Protein AF-A0A529AXM2-F1 (afdb_monomer)

Structure (mmCIF, N/CA/C/O backbone):
data_AF-A0A529AXM2-F1
#
_entry.id   AF-A0A529AXM2-F1
#
loop_
_atom_site.group_PDB
_atom_site.id
_atom_site.type_symbol
_atom_site.label_atom_id
_atom_site.label_alt_id
_atom_site.label_comp_id
_atom_site.label_asym_id
_atom_site.label_entity_id
_atom_site.label_seq_id
_atom_site.pdbx_PDB_ins_code
_atom_site.Cartn_x
_atom_site.Cartn_y
_atom_site.Cartn_z
_atom_site.occupancy
_atom_site.B_iso_or_equiv
_atom_site.auth_seq_id
_atom_site.auth_comp_id
_atom_site.auth_asym_id
_atom_site.auth_atom_id
_atom_site.pdbx_PDB_model_num
ATOM 1 N N . MET A 1 1 ? -31.620 -12.789 73.260 1.00 36.66 1 MET A N 1
ATOM 2 C CA . MET A 1 1 ? -30.943 -12.715 74.573 1.00 36.66 1 MET A CA 1
ATOM 3 C C . MET A 1 1 ? -29.655 -13.511 74.477 1.00 36.66 1 MET A C 1
ATOM 5 O O . MET A 1 1 ? -29.677 -14.501 73.765 1.00 36.66 1 MET A O 1
ATOM 9 N N . GLU A 1 2 ? -28.599 -13.033 75.144 1.00 39.91 2 GLU A N 1
ATOM 10 C CA . GLU A 1 2 ? -27.352 -13.747 75.506 1.00 39.91 2 GLU A CA 1
ATOM 11 C C . GLU A 1 2 ? -26.543 -14.365 74.340 1.00 39.91 2 GLU A C 1
ATOM 13 O O . GLU A 1 2 ? -26.948 -15.329 73.708 1.00 39.91 2 GLU A O 1
ATOM 18 N N . THR A 1 3 ? -25.455 -13.761 73.847 1.00 43.81 3 THR A N 1
ATOM 19 C CA . THR A 1 3 ? -24.119 -13.570 74.464 1.00 43.81 3 THR A CA 1
ATOM 20 C C . THR A 1 3 ? -23.446 -14.852 74.975 1.00 43.81 3 THR A C 1
ATOM 22 O O . THR A 1 3 ? -23.833 -15.398 75.996 1.00 43.81 3 THR A O 1
ATOM 25 N N . TRP A 1 4 ? -22.324 -15.236 74.350 1.00 44.12 4 TRP A N 1
ATOM 26 C CA . TRP A 1 4 ? -21.022 -15.261 75.037 1.00 44.12 4 TRP A CA 1
ATOM 27 C C . TRP A 1 4 ? -19.849 -15.302 74.045 1.00 44.12 4 TRP A C 1
ATOM 29 O O . TRP A 1 4 ? -19.931 -15.892 72.972 1.00 44.12 4 TRP A O 1
ATOM 39 N N . MET A 1 5 ? -18.748 -14.640 74.406 1.00 40.00 5 MET A N 1
ATOM 40 C CA . MET A 1 5 ? -17.502 -14.618 73.632 1.00 40.00 5 MET A CA 1
ATOM 41 C C . MET A 1 5 ? -16.529 -15.681 74.145 1.00 40.00 5 MET A C 1
ATOM 43 O O . MET A 1 5 ? -16.430 -15.873 75.355 1.00 40.00 5 MET A O 1
ATOM 47 N N . ARG A 1 6 ? -15.651 -16.187 73.270 1.00 40.47 6 ARG A N 1
ATOM 48 C CA . ARG A 1 6 ? -14.211 -16.273 73.584 1.00 40.47 6 ARG A CA 1
ATOM 49 C C . ARG A 1 6 ? -13.358 -16.313 72.315 1.00 40.47 6 ARG A C 1
ATOM 51 O O . ARG A 1 6 ? -13.689 -16.983 71.346 1.00 40.47 6 ARG A O 1
ATOM 58 N N . ARG A 1 7 ? -12.270 -15.541 72.333 1.00 39.31 7 ARG A N 1
ATOM 59 C CA . ARG A 1 7 ? -11.235 -15.478 71.288 1.00 39.31 7 ARG A CA 1
ATOM 60 C C . ARG A 1 7 ? -10.120 -16.477 71.618 1.00 39.31 7 ARG A C 1
ATOM 62 O O . ARG A 1 7 ? -9.846 -16.647 72.802 1.00 39.31 7 ARG A O 1
ATOM 69 N N . CYS A 1 8 ? -9.441 -17.016 70.600 1.00 27.81 8 CYS A N 1
ATOM 70 C CA . CYS A 1 8 ? -7.970 -16.962 70.469 1.00 27.81 8 CYS A CA 1
ATOM 71 C C . CYS A 1 8 ? -7.466 -17.617 69.161 1.00 27.81 8 CYS A C 1
ATOM 73 O O . CYS A 1 8 ? -7.452 -18.831 69.035 1.00 27.81 8 CYS A O 1
ATOM 75 N N . SER A 1 9 ? -7.077 -16.747 68.224 1.00 34.03 9 SER A N 1
ATOM 76 C CA . SER A 1 9 ? -5.942 -16.754 67.276 1.00 34.03 9 SER A CA 1
ATOM 77 C C . SER A 1 9 ? -5.245 -18.029 66.746 1.00 34.03 9 SER A C 1
ATOM 79 O O . SER A 1 9 ? -4.992 -18.981 67.469 1.00 34.03 9 SER A O 1
ATOM 81 N N . LEU A 1 10 ? -4.705 -17.847 65.523 1.00 29.11 10 LEU A N 1
ATOM 82 C CA . LEU A 1 10 ? -3.574 -18.541 64.862 1.00 29.11 10 LEU A CA 1
ATOM 83 C C . LEU A 1 10 ? -3.828 -19.900 64.178 1.00 29.11 10 LEU A C 1
ATOM 85 O O . LEU A 1 10 ? -3.566 -20.953 64.742 1.00 29.11 10 LEU A O 1
ATOM 89 N N . ALA A 1 11 ? -4.137 -19.847 62.876 1.00 30.06 11 ALA A N 1
ATOM 90 C CA . ALA A 1 11 ? -3.176 -20.209 61.819 1.00 30.06 11 ALA A CA 1
ATOM 91 C C . ALA A 1 11 ? -3.735 -19.816 60.436 1.00 30.06 11 ALA A C 1
ATOM 93 O O . ALA A 1 11 ? -4.829 -20.234 60.066 1.00 30.06 11 ALA A O 1
ATOM 94 N N . ALA A 1 12 ? -2.996 -19.017 59.663 1.00 32.78 12 ALA A N 1
ATOM 95 C CA . ALA A 1 12 ? -3.362 -18.713 58.281 1.00 32.78 12 ALA A CA 1
ATOM 96 C C . ALA A 1 12 ? -2.741 -19.757 57.342 1.00 32.78 12 ALA A C 1
ATOM 98 O O . ALA A 1 12 ? -1.519 -19.836 57.241 1.00 32.78 12 ALA A O 1
ATOM 99 N N . ILE A 1 13 ? -3.574 -20.520 56.632 1.00 31.98 13 ILE A N 1
ATOM 100 C CA . ILE A 1 13 ? -3.150 -21.325 55.479 1.00 31.98 13 ILE A CA 1
ATOM 101 C C . ILE A 1 13 ? -3.916 -20.805 54.266 1.00 31.98 13 ILE A C 1
ATOM 103 O O . ILE A 1 13 ? -5.019 -21.247 53.955 1.00 31.98 13 ILE A O 1
ATOM 107 N N . VAL A 1 14 ? -3.323 -19.815 53.598 1.00 29.52 14 VAL A N 1
ATOM 108 C CA . VAL A 1 14 ? -3.765 -19.387 52.271 1.00 29.52 14 VAL A CA 1
ATOM 109 C C . VAL A 1 14 ? -3.175 -20.374 51.271 1.00 29.52 14 VAL A C 1
ATOM 111 O O . VAL A 1 14 ? -1.975 -20.344 51.002 1.00 29.52 14 VAL A O 1
ATOM 114 N N . LEU A 1 15 ? -4.014 -21.254 50.721 1.00 28.50 15 LEU A N 1
ATOM 115 C CA . LEU A 1 15 ? -3.653 -22.062 49.559 1.00 28.50 15 LEU A CA 1
ATOM 116 C C . LEU A 1 15 ? -3.549 -21.151 48.328 1.00 28.50 15 LEU A C 1
ATOM 118 O O . LEU A 1 15 ? -4.501 -20.984 47.567 1.00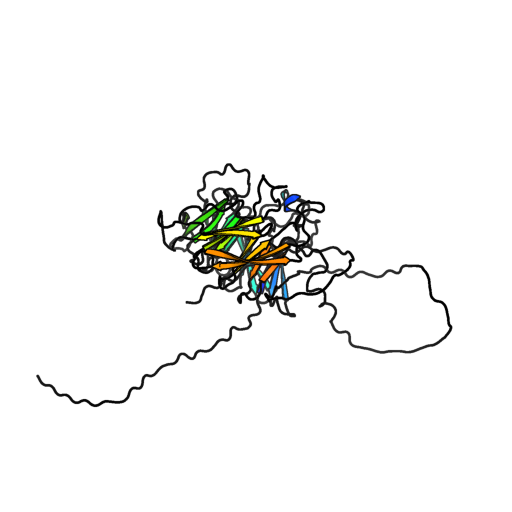 28.50 15 LEU A O 1
ATOM 122 N N . PHE A 1 16 ? -2.368 -20.567 48.128 1.00 26.66 16 PHE A N 1
ATOM 123 C CA . PHE A 1 16 ? -1.979 -20.037 46.828 1.00 26.66 16 PHE A CA 1
ATOM 124 C C . PHE A 1 16 ? -1.803 -21.209 45.859 1.00 26.66 16 PHE A C 1
ATOM 126 O O . PHE A 1 16 ? -0.746 -21.839 45.805 1.00 26.66 16 PHE A O 1
ATOM 133 N N . LEU A 1 17 ? -2.839 -21.474 45.063 1.00 26.50 17 LEU A N 1
ATOM 134 C CA . LEU A 1 17 ? -2.674 -22.143 43.778 1.00 26.50 17 LEU A CA 1
ATOM 135 C C . LEU A 1 17 ? -1.864 -21.207 42.878 1.00 26.50 17 LEU A C 1
ATOM 137 O O . LEU A 1 17 ? -2.414 -20.344 42.198 1.00 26.50 17 LEU A O 1
ATOM 141 N N . MET A 1 18 ? -0.541 -21.357 42.924 1.00 26.89 18 MET A N 1
ATOM 142 C CA . MET A 1 18 ? 0.360 -20.760 41.947 1.00 26.89 18 MET A CA 1
ATOM 143 C C . MET A 1 18 ? -0.027 -21.292 40.563 1.00 26.89 18 MET A C 1
ATOM 145 O O . MET A 1 18 ? 0.062 -22.507 40.358 1.00 26.89 18 MET A O 1
ATOM 149 N N . PRO A 1 19 ? -0.427 -20.446 39.595 1.00 27.39 19 PRO A N 1
ATOM 150 C CA . PRO A 1 19 ? -0.371 -20.865 38.210 1.00 27.39 19 PRO A CA 1
ATOM 151 C C . PRO A 1 19 ? 1.104 -21.103 37.897 1.00 27.39 19 PRO A C 1
ATOM 153 O O . PRO A 1 19 ? 1.921 -20.182 37.966 1.00 27.39 19 PRO A O 1
ATOM 156 N N . SER A 1 20 ? 1.456 -22.349 37.593 1.00 24.83 20 SER A N 1
ATOM 157 C CA . SER A 1 20 ? 2.777 -22.671 37.072 1.00 24.83 20 SER A CA 1
ATOM 158 C C . SER A 1 20 ? 2.983 -21.851 35.806 1.00 24.83 20 SER A C 1
ATOM 160 O O . SER A 1 20 ? 2.380 -22.142 34.773 1.00 24.83 20 SER A O 1
ATOM 162 N N . LEU A 1 21 ? 3.829 -20.823 35.891 1.00 23.78 21 LEU A N 1
ATOM 163 C CA . LEU A 1 21 ? 4.371 -20.130 34.733 1.00 23.78 21 LEU A CA 1
ATOM 164 C C . LEU A 1 21 ? 5.239 -21.132 33.969 1.00 23.78 21 LEU A C 1
ATOM 166 O O . LEU A 1 21 ? 6.461 -21.162 34.108 1.00 23.78 21 LEU A O 1
ATOM 170 N N . SER A 1 22 ? 4.595 -21.961 33.148 1.00 23.67 22 SER A N 1
ATOM 171 C CA . SER A 1 22 ? 5.246 -22.547 31.991 1.00 23.67 22 SER A CA 1
ATOM 172 C C . SER A 1 22 ? 5.687 -21.381 31.126 1.00 23.67 22 SER A C 1
ATOM 174 O O . SER A 1 22 ? 4.911 -20.843 30.339 1.00 23.67 22 SER A O 1
ATOM 176 N N . SER A 1 23 ? 6.949 -20.986 31.286 1.00 25.47 23 SER A N 1
ATOM 177 C CA . SER A 1 23 ? 7.646 -20.225 30.269 1.00 25.47 23 SER A CA 1
ATOM 178 C C . SER A 1 23 ? 7.712 -21.110 29.028 1.00 25.47 23 SER A C 1
ATOM 180 O O . SER A 1 23 ? 8.676 -21.851 28.827 1.00 25.47 23 SER A O 1
ATOM 182 N N . THR A 1 24 ? 6.675 -21.043 28.193 1.00 25.48 24 THR A N 1
ATOM 183 C CA . THR A 1 24 ? 6.843 -21.294 26.770 1.00 25.48 24 THR A CA 1
ATOM 184 C C . THR A 1 24 ? 7.909 -20.312 26.327 1.00 25.48 24 THR A C 1
ATOM 186 O O . THR A 1 24 ? 7.629 -19.129 26.123 1.00 25.48 24 THR A O 1
ATOM 189 N N . GLN A 1 25 ? 9.149 -20.801 26.227 1.00 24.25 25 GLN A N 1
ATOM 190 C CA . GLN A 1 25 ? 10.131 -20.162 25.368 1.00 24.25 25 GLN A CA 1
ATOM 191 C C . GLN A 1 25 ? 9.397 -19.891 24.052 1.00 24.25 25 GLN A C 1
ATOM 193 O O . GLN A 1 25 ? 8.702 -20.801 23.578 1.00 24.25 25 GLN A O 1
ATOM 198 N N . PRO A 1 26 ? 9.479 -18.679 23.478 1.00 29.28 26 PRO A N 1
ATOM 199 C CA . PRO A 1 26 ? 9.015 -18.510 22.118 1.00 29.28 26 PRO A CA 1
ATOM 200 C C . PRO A 1 26 ? 9.785 -19.545 21.306 1.00 29.28 26 PRO A C 1
ATOM 202 O O . PRO A 1 26 ? 11.016 -19.500 21.264 1.00 29.28 26 PRO A O 1
ATOM 205 N N . ALA A 1 27 ? 9.069 -20.531 20.758 1.00 28.61 27 ALA A N 1
ATOM 206 C CA . ALA A 1 27 ? 9.675 -21.479 19.844 1.00 28.61 27 ALA A CA 1
ATOM 207 C C . ALA A 1 27 ? 10.409 -20.646 18.792 1.00 28.61 27 ALA A C 1
ATOM 209 O O . ALA A 1 27 ? 9.854 -19.639 18.336 1.00 28.61 27 ALA A O 1
ATOM 210 N N . GLU A 1 28 ? 11.642 -21.024 18.443 1.00 34.41 28 GLU A N 1
ATOM 211 C CA . GLU A 1 28 ? 12.358 -20.405 17.329 1.00 34.41 28 GLU A CA 1
ATOM 212 C C . GLU A 1 28 ? 11.601 -20.763 16.049 1.00 34.41 28 GLU A C 1
ATOM 214 O O . GLU A 1 28 ? 11.867 -21.747 15.366 1.00 34.41 28 GLU A O 1
ATOM 219 N N . GLY A 1 29 ? 10.537 -20.002 15.806 1.00 38.66 29 GLY A N 1
ATOM 220 C CA . GLY A 1 29 ? 9.582 -20.244 14.755 1.00 38.66 29 GLY A CA 1
ATOM 221 C C . GLY A 1 29 ? 10.241 -19.864 13.455 1.00 38.66 29 GLY A C 1
ATOM 222 O O . GLY A 1 29 ? 10.308 -18.675 13.138 1.00 38.66 29 GLY A O 1
ATOM 223 N N . HIS A 1 30 ? 10.707 -20.882 12.736 1.00 56.62 30 HIS A N 1
ATOM 224 C CA . HIS A 1 30 ? 11.093 -20.834 11.333 1.00 56.62 30 HIS A CA 1
ATOM 225 C C . HIS A 1 30 ? 10.127 -19.923 10.564 1.00 56.62 30 HIS A C 1
ATOM 227 O O . HIS A 1 30 ? 8.993 -20.293 10.253 1.00 56.62 30 HIS A O 1
ATOM 233 N N . GLY A 1 31 ? 10.549 -18.675 10.348 1.00 76.31 31 GLY A N 1
ATOM 234 C CA . GLY A 1 31 ? 9.685 -17.648 9.778 1.00 76.31 31 GLY A CA 1
ATOM 235 C C . GLY A 1 31 ? 9.278 -18.039 8.364 1.00 76.31 31 GLY A C 1
ATOM 236 O O . GLY A 1 31 ? 10.072 -18.637 7.646 1.00 76.31 31 GLY A O 1
ATOM 237 N N . THR A 1 32 ? 8.060 -17.702 7.953 1.00 85.19 32 THR A N 1
ATOM 238 C CA . THR A 1 32 ? 7.650 -17.814 6.549 1.00 85.19 32 THR A CA 1
ATOM 239 C C . THR A 1 32 ? 7.447 -16.417 5.990 1.00 85.19 32 THR A C 1
ATOM 241 O O . THR A 1 32 ? 6.854 -15.567 6.655 1.00 85.19 32 THR A O 1
ATOM 244 N N . VAL A 1 33 ? 7.981 -16.178 4.797 1.00 88.38 33 VAL A N 1
ATOM 245 C CA . VAL A 1 33 ? 7.890 -14.909 4.074 1.00 88.38 33 VAL A CA 1
ATOM 246 C C . VAL A 1 33 ? 7.255 -15.182 2.716 1.00 88.38 33 VAL A C 1
ATOM 248 O O . VAL A 1 33 ? 7.658 -16.104 2.009 1.00 88.38 33 VAL A O 1
ATOM 251 N N . PHE A 1 34 ? 6.248 -14.386 2.379 1.00 90.31 34 PHE A N 1
ATOM 252 C CA . PHE A 1 34 ? 5.489 -14.476 1.133 1.00 90.31 34 PHE A CA 1
ATOM 253 C C . PHE A 1 34 ? 5.945 -13.381 0.190 1.00 90.31 34 PHE A C 1
ATOM 255 O O . PHE A 1 34 ? 6.189 -12.272 0.652 1.00 90.31 34 PHE A O 1
ATOM 262 N N . VAL A 1 35 ? 6.091 -13.706 -1.090 1.00 90.88 35 VAL A N 1
ATOM 263 C CA . VAL A 1 35 ? 6.699 -12.848 -2.109 1.00 90.88 35 VAL A CA 1
ATOM 264 C C . VAL A 1 35 ? 5.897 -12.965 -3.397 1.00 90.88 35 VAL A C 1
ATOM 266 O O . VAL A 1 35 ? 5.952 -14.002 -4.047 1.00 90.88 35 VAL A O 1
ATOM 269 N N . LEU A 1 36 ? 5.137 -11.929 -3.762 1.00 91.62 36 LEU A N 1
ATOM 270 C CA . LEU A 1 36 ? 4.570 -11.832 -5.115 1.00 91.62 36 LEU A CA 1
ATOM 271 C C . LEU A 1 36 ? 5.609 -11.294 -6.090 1.00 91.62 36 LEU A C 1
ATOM 273 O O . LEU A 1 36 ? 6.121 -10.192 -5.894 1.00 91.62 36 LEU A O 1
ATOM 277 N N . SER A 1 37 ? 5.861 -12.063 -7.139 1.00 89.94 37 SER A N 1
ATOM 278 C CA . SER A 1 37 ? 6.719 -11.720 -8.257 1.00 89.94 37 SER A CA 1
ATOM 279 C C . SER A 1 37 ? 5.880 -11.568 -9.516 1.00 89.94 37 SER A C 1
ATOM 281 O O . SER A 1 37 ? 5.182 -12.483 -9.942 1.00 89.94 37 SER A O 1
ATOM 283 N N . ASP A 1 38 ? 5.989 -10.393 -10.103 1.00 88.19 38 ASP A N 1
ATOM 284 C CA . ASP A 1 38 ? 5.703 -10.096 -11.495 1.00 88.19 38 ASP A CA 1
ATOM 285 C C . ASP A 1 38 ? 6.991 -10.380 -12.277 1.00 88.19 38 ASP A C 1
ATOM 287 O O . ASP A 1 38 ? 8.066 -9.912 -11.872 1.00 88.19 38 ASP A O 1
ATOM 291 N N . LEU A 1 39 ? 6.913 -11.227 -13.305 1.00 83.62 39 LEU A N 1
ATOM 292 C CA . LEU A 1 39 ? 8.085 -11.650 -14.082 1.00 83.62 39 LEU A CA 1
ATOM 293 C C . LEU A 1 39 ? 8.149 -11.003 -15.472 1.00 83.62 39 LEU A C 1
ATOM 295 O O . LEU A 1 39 ? 9.137 -11.205 -16.184 1.00 83.62 39 LEU A O 1
ATOM 299 N N . ASP A 1 40 ? 7.137 -10.215 -15.851 1.00 84.38 40 ASP A N 1
ATOM 300 C CA . ASP A 1 40 ? 7.087 -9.538 -17.145 1.00 84.38 40 ASP A CA 1
ATOM 301 C C . ASP A 1 40 ? 7.276 -8.013 -17.082 1.00 84.38 40 ASP A C 1
ATOM 303 O O . ASP A 1 40 ? 7.657 -7.421 -18.097 1.00 84.38 40 ASP A O 1
ATOM 307 N N . MET A 1 41 ? 7.167 -7.387 -15.906 1.00 87.06 41 MET A N 1
ATOM 308 C CA . MET A 1 41 ? 7.526 -5.979 -15.700 1.00 87.06 41 MET A CA 1
ATOM 309 C C . MET A 1 41 ? 9.033 -5.755 -15.515 1.00 87.06 41 MET A C 1
ATOM 311 O O . MET A 1 41 ? 9.638 -6.087 -14.489 1.00 87.06 41 MET A O 1
ATOM 315 N N . VAL A 1 42 ? 9.631 -5.031 -16.463 1.00 89.62 42 VAL A N 1
ATOM 316 C CA . VAL A 1 42 ? 10.961 -4.425 -16.293 1.00 89.62 42 VAL A CA 1
ATOM 317 C C . VAL A 1 42 ? 10.876 -3.111 -15.502 1.00 89.62 42 VAL A C 1
ATOM 319 O O . VAL A 1 42 ? 9.884 -2.395 -15.617 1.00 89.62 42 VAL A O 1
ATOM 322 N N . PRO A 1 43 ? 11.938 -2.695 -14.781 1.00 89.12 43 PRO A N 1
ATOM 323 C CA . PRO A 1 43 ? 11.912 -1.473 -13.971 1.00 89.12 43 PRO A CA 1
ATOM 324 C C . PRO A 1 43 ? 11.540 -0.183 -14.708 1.00 89.12 43 PRO A C 1
ATOM 326 O O . PRO A 1 43 ? 11.026 0.756 -14.108 1.00 89.12 43 PRO A O 1
ATOM 329 N N . THR A 1 44 ? 11.825 -0.130 -16.007 1.00 91.50 44 THR A N 1
ATOM 330 C CA . THR A 1 44 ? 11.594 1.033 -16.867 1.00 91.50 44 THR A CA 1
ATOM 331 C C . THR A 1 44 ? 10.136 1.214 -17.274 1.00 91.50 44 THR A C 1
ATOM 333 O O . THR A 1 44 ? 9.803 2.259 -17.833 1.00 91.50 44 THR A O 1
ATOM 336 N N . VAL A 1 45 ? 9.260 0.242 -16.984 1.00 90.88 45 VAL A N 1
ATOM 337 C CA . VAL A 1 45 ? 7.868 0.228 -17.456 1.00 90.88 45 VAL A CA 1
ATOM 338 C C . VAL A 1 45 ? 7.067 1.457 -17.021 1.00 90.88 45 VAL A C 1
ATOM 340 O O . VAL A 1 45 ? 6.235 1.927 -17.792 1.00 90.88 45 VAL A O 1
ATOM 343 N N . TYR A 1 46 ? 7.360 2.044 -15.853 1.00 88.00 46 TYR A N 1
ATOM 344 C CA . TYR A 1 46 ? 6.716 3.287 -15.412 1.00 88.00 46 TYR A CA 1
ATOM 345 C C . TYR A 1 46 ? 6.921 4.449 -16.399 1.00 88.00 46 TYR A C 1
ATOM 347 O O . TYR A 1 46 ? 6.016 5.256 -16.572 1.00 88.00 46 TYR A O 1
ATOM 355 N N . GLU A 1 47 ? 8.077 4.542 -17.067 1.00 88.62 47 GLU A N 1
ATOM 356 C CA . GLU A 1 47 ? 8.349 5.619 -18.034 1.00 88.62 47 GLU A CA 1
ATOM 357 C C . GLU A 1 47 ? 8.121 5.212 -19.493 1.00 88.62 47 GLU A C 1
ATOM 359 O O . GLU A 1 47 ? 7.654 6.029 -20.284 1.00 88.62 47 GLU A O 1
ATOM 364 N N . THR A 1 48 ? 8.461 3.978 -19.881 1.00 90.75 48 THR A N 1
ATOM 365 C CA . THR A 1 48 ? 8.392 3.546 -21.292 1.00 90.75 48 THR A CA 1
ATOM 366 C C . THR A 1 48 ? 7.052 2.895 -21.656 1.00 90.75 48 THR A C 1
ATOM 368 O O . THR A 1 48 ? 6.652 2.862 -22.828 1.00 90.75 48 THR A O 1
ATOM 371 N N . GLY A 1 49 ? 6.345 2.355 -20.659 1.00 91.81 49 GLY A N 1
ATOM 372 C CA . GLY A 1 49 ? 5.212 1.452 -20.852 1.00 91.81 49 GLY A CA 1
ATOM 373 C C . GLY A 1 49 ? 5.590 0.138 -21.543 1.00 91.81 49 GLY A C 1
ATOM 374 O O . GLY A 1 49 ? 4.697 -0.570 -21.992 1.00 91.81 49 GLY A O 1
ATOM 375 N N . GLU A 1 50 ? 6.881 -0.179 -21.677 1.00 93.56 50 GLU A N 1
ATOM 376 C CA . GLU A 1 50 ? 7.372 -1.411 -22.303 1.00 93.56 50 GLU A CA 1
ATOM 377 C C . GLU A 1 50 ? 7.526 -2.512 -21.252 1.00 93.56 50 GLU A C 1
ATOM 379 O O . GLU A 1 50 ? 8.121 -2.298 -20.193 1.00 93.56 50 GLU A O 1
ATOM 384 N N . LEU A 1 51 ? 7.010 -3.697 -21.570 1.00 91.25 51 LEU A N 1
ATOM 385 C CA . LEU A 1 51 ? 7.218 -4.911 -20.790 1.00 91.25 51 LEU A CA 1
ATOM 386 C C . LEU A 1 51 ? 8.597 -5.507 -21.105 1.00 91.25 51 LEU A C 1
ATOM 388 O O . LEU A 1 51 ? 9.241 -5.181 -22.107 1.00 91.25 51 LEU A O 1
ATOM 392 N N . GLY A 1 52 ? 9.043 -6.443 -20.273 1.00 85.19 52 GLY A N 1
ATOM 393 C CA . GLY A 1 52 ? 10.205 -7.273 -20.564 1.00 85.19 52 GLY A CA 1
ATOM 394 C C . GLY A 1 52 ? 10.019 -8.123 -21.829 1.00 85.19 52 GLY A C 1
ATOM 395 O O . GLY A 1 52 ? 8.911 -8.227 -22.368 1.00 85.19 52 GLY A O 1
ATOM 396 N N . PRO A 1 53 ? 11.081 -8.788 -22.316 1.00 83.81 53 PRO A N 1
ATOM 397 C CA . PRO A 1 53 ? 10.965 -9.734 -23.423 1.00 83.81 53 PRO A CA 1
ATOM 398 C C . PRO A 1 53 ? 9.862 -10.772 -23.153 1.00 83.81 53 PRO A C 1
ATOM 400 O O . PRO A 1 53 ? 9.769 -11.244 -22.019 1.00 83.81 53 PRO A O 1
ATOM 403 N N . PRO A 1 54 ? 9.012 -11.117 -24.136 1.00 77.75 54 PRO A N 1
ATOM 404 C CA . PRO A 1 54 ? 8.022 -12.170 -23.957 1.00 77.75 54 PRO A CA 1
ATOM 405 C C . PRO A 1 54 ? 8.732 -13.519 -23.803 1.00 77.75 54 PRO A C 1
ATOM 407 O O . PRO A 1 54 ? 9.465 -13.947 -24.695 1.00 77.75 54 PRO A O 1
ATOM 410 N N . ASP A 1 55 ? 8.506 -14.178 -22.671 1.00 80.06 55 ASP A N 1
ATOM 411 C CA . ASP A 1 55 ? 9.010 -15.513 -22.361 1.00 80.06 55 ASP A CA 1
ATOM 412 C C . ASP A 1 55 ? 7.856 -16.319 -21.737 1.00 80.06 55 ASP A C 1
ATOM 414 O O . ASP A 1 55 ? 7.304 -15.886 -20.723 1.00 80.06 55 ASP A O 1
ATOM 418 N N . PRO A 1 56 ? 7.449 -17.468 -22.310 1.00 74.50 56 PRO A N 1
ATOM 419 C CA . PRO A 1 56 ? 6.350 -18.277 -21.775 1.00 74.50 56 PRO A CA 1
ATOM 420 C C . PRO A 1 56 ? 6.653 -18.902 -20.401 1.00 74.50 56 PRO A C 1
ATOM 422 O O . PRO A 1 56 ? 5.755 -19.479 -19.792 1.00 74.50 56 PRO A O 1
ATOM 425 N N . HIS A 1 57 ? 7.893 -18.809 -19.911 1.00 77.44 57 HIS A N 1
ATOM 426 C CA . HIS A 1 57 ? 8.289 -19.222 -18.564 1.00 77.44 57 HIS A CA 1
ATOM 427 C C . HIS A 1 57 ? 8.290 -18.070 -17.545 1.00 77.44 57 HIS A C 1
ATOM 429 O O . HIS A 1 57 ? 8.490 -18.322 -16.356 1.00 77.44 57 HIS A O 1
ATOM 435 N N . TYR A 1 58 ? 8.066 -16.822 -17.971 1.00 78.69 58 TYR A N 1
ATOM 436 C CA . TYR A 1 58 ? 7.932 -15.663 -17.081 1.00 78.69 58 TYR A CA 1
ATOM 437 C C . TYR A 1 58 ? 6.456 -15.439 -16.744 1.00 78.69 58 TYR A C 1
ATOM 439 O O . TYR A 1 58 ? 5.811 -14.515 -17.231 1.00 78.69 58 TYR A O 1
ATOM 447 N N . LEU A 1 59 ? 5.929 -16.346 -15.921 1.00 84.94 59 LEU A N 1
ATOM 448 C CA . LEU A 1 59 ? 4.591 -16.256 -15.343 1.00 84.94 59 LEU A CA 1
ATOM 449 C C . LEU A 1 59 ? 4.653 -15.621 -13.955 1.00 84.94 59 LEU A C 1
ATOM 451 O O . LEU A 1 59 ? 5.628 -15.793 -13.223 1.00 84.94 59 LEU A O 1
ATOM 455 N N . ASP A 1 60 ? 3.592 -14.928 -13.569 1.00 90.62 60 ASP A N 1
ATOM 456 C CA . ASP A 1 60 ? 3.502 -14.292 -12.263 1.00 90.62 60 ASP A CA 1
ATOM 457 C C . ASP A 1 60 ? 3.446 -15.359 -11.171 1.00 90.62 60 ASP A C 1
ATOM 459 O O . ASP A 1 60 ? 2.746 -16.367 -11.305 1.00 90.62 60 ASP A O 1
ATOM 463 N N . THR A 1 61 ? 4.161 -15.157 -10.066 1.00 91.00 61 THR A N 1
ATOM 464 C CA . THR A 1 61 ? 4.258 -16.167 -9.006 1.00 91.00 61 THR A CA 1
ATOM 465 C C . THR A 1 61 ? 4.098 -15.605 -7.603 1.00 91.00 61 THR A C 1
ATOM 467 O O . THR A 1 61 ? 4.512 -14.496 -7.286 1.00 91.00 61 THR A O 1
ATOM 470 N N . LEU A 1 62 ? 3.554 -16.438 -6.719 1.00 91.88 62 LEU A N 1
ATOM 471 C CA . LEU A 1 62 ? 3.730 -16.340 -5.281 1.00 91.88 62 LEU A CA 1
ATOM 472 C C . LEU A 1 62 ? 4.842 -17.303 -4.872 1.00 91.88 62 LEU A C 1
ATOM 474 O O . LEU A 1 62 ? 4.702 -18.522 -4.983 1.00 91.88 62 LEU A O 1
ATOM 478 N N . SER A 1 63 ? 5.916 -16.747 -4.332 1.00 90.06 63 SER A N 1
ATOM 479 C CA . SER A 1 63 ? 6.964 -17.481 -3.638 1.00 90.06 63 SER A CA 1
ATOM 480 C C . SER A 1 63 ? 6.694 -17.536 -2.135 1.00 90.06 63 SER A C 1
ATOM 482 O O . SER A 1 63 ? 6.317 -16.545 -1.507 1.00 90.06 63 SER A O 1
ATOM 484 N N . ILE A 1 64 ? 6.911 -18.712 -1.554 1.00 89.19 64 ILE A N 1
ATOM 485 C CA . ILE A 1 64 ? 6.746 -19.022 -0.133 1.00 89.19 64 ILE A CA 1
ATOM 486 C C . ILE A 1 64 ? 8.114 -19.452 0.387 1.00 89.19 64 ILE A C 1
ATOM 488 O O . ILE A 1 64 ? 8.629 -20.498 -0.010 1.00 89.19 64 ILE A O 1
ATOM 492 N N . ILE A 1 65 ? 8.714 -18.632 1.249 1.00 87.50 65 ILE A N 1
ATOM 493 C CA . ILE A 1 65 ? 10.086 -18.809 1.727 1.00 87.50 65 ILE A CA 1
ATOM 494 C C . ILE A 1 65 ? 10.039 -19.174 3.207 1.00 87.50 65 ILE A C 1
ATOM 496 O O . ILE A 1 65 ? 9.803 -18.306 4.052 1.00 87.50 65 ILE A O 1
ATOM 500 N N . THR A 1 66 ? 10.287 -20.438 3.534 1.00 85.31 66 THR A N 1
ATOM 501 C CA . THR A 1 66 ? 10.374 -20.894 4.929 1.00 85.31 66 THR A CA 1
ATOM 502 C C . THR A 1 66 ? 11.820 -20.817 5.405 1.00 85.31 66 THR A C 1
ATOM 504 O O . THR A 1 66 ? 12.749 -21.118 4.654 1.00 85.31 66 THR A O 1
ATOM 507 N N . SER A 1 67 ? 12.019 -20.400 6.655 1.00 82.31 67 SER A N 1
ATOM 508 C CA . SER A 1 67 ? 13.337 -20.165 7.254 1.00 82.31 67 SER A CA 1
ATOM 509 C C . SER A 1 67 ? 14.226 -19.211 6.433 1.00 82.31 67 SER A C 1
ATOM 511 O O . SER A 1 67 ? 15.398 -19.513 6.207 1.00 82.31 67 SER A O 1
ATOM 513 N N . PRO A 1 68 ? 13.742 -18.026 5.999 1.00 78.88 68 PRO A N 1
ATOM 514 C CA . PRO A 1 68 ? 14.418 -17.159 5.019 1.00 78.88 68 PRO A CA 1
ATOM 515 C C . PRO A 1 68 ? 15.822 -16.690 5.435 1.00 78.88 68 PRO A C 1
ATOM 517 O O . PRO A 1 68 ? 16.580 -16.194 4.603 1.00 78.88 68 PRO A O 1
ATOM 520 N N . THR A 1 69 ? 16.165 -16.814 6.720 1.00 78.31 69 THR A N 1
ATOM 521 C CA . THR A 1 69 ? 17.438 -16.366 7.305 1.00 78.31 69 THR A CA 1
ATOM 522 C C . THR A 1 69 ? 18.371 -17.512 7.696 1.00 78.31 69 THR A C 1
ATOM 524 O O . THR A 1 69 ? 19.428 -17.265 8.271 1.00 78.31 69 THR A O 1
ATOM 527 N N . GLU A 1 70 ? 17.970 -18.756 7.444 1.00 77.31 70 GLU A N 1
ATOM 528 C CA . GLU A 1 70 ? 18.780 -19.953 7.674 1.00 77.31 70 GLU A CA 1
ATOM 529 C C . GLU A 1 70 ? 19.390 -20.435 6.354 1.00 77.31 70 GLU A C 1
ATOM 531 O O . GLU A 1 70 ? 18.902 -20.129 5.265 1.00 77.31 70 GLU A O 1
ATOM 536 N N . ARG A 1 71 ? 20.461 -21.232 6.440 1.00 72.38 71 ARG A N 1
ATOM 537 C CA . ARG A 1 71 ? 21.053 -21.875 5.252 1.00 72.38 71 ARG A CA 1
ATOM 538 C C . ARG A 1 71 ? 20.115 -22.914 4.630 1.00 72.38 71 ARG A C 1
ATOM 540 O O . ARG A 1 71 ? 20.112 -23.077 3.420 1.00 72.38 71 ARG A O 1
ATOM 547 N N . SER A 1 72 ? 19.306 -23.569 5.458 1.00 71.50 72 SER A N 1
ATOM 548 C CA . SER A 1 72 ? 18.307 -24.586 5.109 1.00 71.50 72 SER A CA 1
ATOM 549 C C . SER A 1 72 ? 16.956 -24.007 4.666 1.00 71.50 72 SER A C 1
ATOM 551 O O . SER A 1 72 ? 15.934 -24.675 4.799 1.00 71.50 72 SER A O 1
ATOM 553 N N . ARG A 1 73 ? 16.925 -22.763 4.166 1.00 82.00 73 ARG A N 1
ATOM 554 C CA . ARG A 1 73 ? 15.694 -22.147 3.653 1.00 82.00 73 ARG A CA 1
ATOM 555 C C . ARG A 1 73 ? 15.087 -22.985 2.524 1.00 82.00 73 ARG A C 1
ATOM 557 O O . ARG A 1 73 ? 15.812 -23.442 1.639 1.00 82.00 73 ARG A O 1
ATOM 564 N N . SER A 1 74 ? 13.767 -23.123 2.512 1.00 82.62 74 SER A N 1
ATOM 565 C CA . SER A 1 74 ? 13.036 -23.688 1.375 1.00 82.62 74 SER A CA 1
ATOM 566 C C . SER A 1 74 ? 12.291 -22.586 0.628 1.00 82.62 74 SER A C 1
ATOM 568 O O . SER A 1 74 ? 11.916 -21.570 1.212 1.00 82.62 74 SER A O 1
ATOM 570 N N . VAL A 1 75 ? 12.106 -22.779 -0.678 1.00 86.25 75 VAL A N 1
ATOM 571 C CA . VAL A 1 75 ? 11.307 -21.897 -1.534 1.00 86.25 75 VAL A CA 1
ATOM 572 C C . VAL A 1 75 ? 10.331 -22.771 -2.309 1.00 86.25 75 VAL A C 1
ATOM 574 O O . VAL A 1 75 ? 10.755 -23.599 -3.112 1.00 86.25 75 VAL A O 1
ATOM 577 N N . ALA A 1 76 ? 9.037 -22.595 -2.058 1.00 86.00 76 ALA A N 1
ATOM 578 C CA . ALA A 1 76 ? 7.977 -23.097 -2.925 1.00 86.00 76 ALA A CA 1
ATOM 579 C C . ALA A 1 76 ? 7.462 -21.944 -3.795 1.00 86.00 76 ALA A C 1
ATOM 581 O O . ALA A 1 76 ? 7.466 -20.796 -3.355 1.00 86.00 76 ALA A O 1
ATOM 582 N N . MET A 1 77 ? 7.024 -22.241 -5.016 1.00 87.38 77 MET A N 1
ATOM 583 C CA . MET A 1 77 ? 6.468 -21.260 -5.951 1.00 87.38 77 MET A CA 1
ATOM 584 C C . MET A 1 77 ? 5.118 -21.754 -6.465 1.00 87.38 77 MET A C 1
ATOM 586 O O . MET A 1 77 ? 4.927 -22.956 -6.650 1.00 87.38 77 MET A O 1
ATOM 590 N N . MET A 1 78 ? 4.196 -20.828 -6.701 1.00 88.25 78 MET A N 1
ATOM 591 C CA . MET A 1 78 ? 2.892 -21.087 -7.304 1.00 88.25 78 MET A CA 1
ATOM 592 C C . MET A 1 78 ? 2.568 -19.974 -8.296 1.00 88.25 78 MET A C 1
ATOM 594 O O . MET A 1 78 ? 2.714 -18.806 -7.954 1.00 88.25 78 MET A O 1
ATOM 598 N N . GLU A 1 79 ? 2.101 -20.327 -9.491 1.00 91.25 79 GLU A N 1
ATOM 599 C CA . GLU A 1 79 ? 1.609 -19.358 -10.475 1.00 91.25 79 GLU A CA 1
ATOM 600 C C . GLU A 1 79 ? 0.376 -18.618 -9.931 1.00 91.25 79 GLU A C 1
ATOM 602 O O . GLU A 1 79 ? -0.606 -19.242 -9.511 1.00 91.25 79 GLU A O 1
ATOM 607 N N . VAL A 1 80 ? 0.423 -17.284 -9.919 1.00 91.94 80 VAL A N 1
ATOM 608 C CA . VAL A 1 80 ? -0.716 -16.424 -9.585 1.00 91.94 80 VAL A CA 1
ATOM 609 C C . VAL A 1 80 ? -0.539 -15.038 -10.202 1.00 91.94 80 VAL A C 1
ATOM 611 O O . VAL A 1 80 ? 0.382 -14.301 -9.852 1.00 91.94 80 VAL A O 1
ATOM 614 N N . SER A 1 81 ? -1.467 -14.678 -11.092 1.00 91.75 81 SER A N 1
ATOM 615 C CA . SER A 1 81 ? -1.493 -13.372 -11.751 1.00 91.75 81 SER A CA 1
ATOM 616 C C . SER A 1 81 ? -1.517 -12.231 -10.741 1.00 91.75 81 SER A C 1
ATOM 618 O O . SER A 1 81 ? -2.339 -12.225 -9.818 1.00 91.75 81 SER A O 1
ATOM 620 N N . ASN A 1 82 ? -0.616 -11.273 -10.925 1.00 90.62 82 ASN A N 1
ATOM 621 C CA . ASN A 1 82 ? -0.561 -10.036 -10.158 1.00 90.62 82 ASN A CA 1
ATOM 622 C C . ASN A 1 82 ? -0.060 -8.904 -11.073 1.00 90.62 82 ASN A C 1
ATOM 624 O O . ASN A 1 82 ? -0.174 -8.992 -12.289 1.00 90.62 82 ASN A O 1
ATOM 628 N N . SER A 1 83 ? 0.408 -7.793 -10.513 1.00 87.56 83 SER A N 1
ATOM 629 C CA . SER A 1 83 ? 1.254 -6.867 -11.268 1.00 87.56 83 SER A CA 1
ATOM 630 C C . SER A 1 83 ? 1.969 -5.929 -10.312 1.00 87.56 83 SER A C 1
ATOM 632 O O . SER A 1 83 ? 1.386 -5.492 -9.316 1.00 87.56 83 SER A O 1
ATOM 634 N N . THR A 1 84 ? 3.183 -5.541 -10.683 1.00 84.50 84 THR A N 1
ATOM 635 C CA . THR A 1 84 ? 3.962 -4.505 -10.004 1.00 84.50 84 THR A CA 1
ATOM 636 C C . THR A 1 84 ? 3.746 -3.097 -10.533 1.00 84.50 84 THR A C 1
ATOM 638 O O . THR A 1 84 ? 4.105 -2.119 -9.876 1.00 84.50 84 THR A O 1
ATOM 641 N N . TYR A 1 85 ? 3.028 -2.953 -11.649 1.00 86.25 85 TYR A N 1
ATOM 642 C CA . TYR A 1 85 ? 2.472 -1.667 -12.046 1.00 86.25 85 TYR A CA 1
ATOM 643 C C . TYR A 1 85 ? 1.265 -1.299 -11.164 1.00 86.25 85 TYR A C 1
ATOM 645 O O . TYR A 1 85 ? 0.098 -1.527 -11.496 1.00 86.25 85 TYR A O 1
ATOM 653 N N . GLY A 1 86 ? 1.565 -0.740 -9.996 1.00 84.12 86 GLY A N 1
ATOM 654 C CA . GLY A 1 86 ? 0.592 -0.275 -9.017 1.00 84.12 86 GLY A CA 1
ATOM 655 C C . GLY A 1 86 ? 1.213 -0.125 -7.627 1.00 84.12 86 GLY A C 1
ATOM 656 O O . GLY A 1 86 ? 2.424 -0.280 -7.466 1.00 84.12 86 GLY A O 1
ATOM 657 N N . PRO A 1 87 ? 0.401 0.200 -6.612 1.00 87.06 87 PRO A N 1
ATOM 658 C CA . PRO A 1 87 ? 0.826 0.205 -5.219 1.00 87.06 87 PRO A CA 1
ATOM 659 C C . PRO A 1 87 ? 1.196 -1.210 -4.733 1.00 87.06 87 PRO A C 1
ATOM 661 O O . PRO A 1 87 ? 0.596 -2.189 -5.179 1.00 87.06 87 PRO A O 1
ATOM 664 N N . PRO A 1 88 ? 2.110 -1.345 -3.755 1.00 87.94 88 PRO A N 1
ATOM 665 C CA . PRO A 1 88 ? 2.557 -2.621 -3.181 1.00 87.94 88 PRO A CA 1
ATOM 666 C C . PRO A 1 88 ? 1.521 -3.254 -2.227 1.00 87.94 88 PRO A C 1
ATOM 668 O O . PRO A 1 88 ? 1.833 -3.628 -1.094 1.00 87.94 88 PRO A O 1
ATOM 671 N N . GLY A 1 89 ? 0.256 -3.305 -2.649 1.00 93.12 89 GLY A N 1
ATOM 672 C CA . GLY A 1 89 ? -0.903 -3.675 -1.831 1.00 93.12 89 GLY A CA 1
ATOM 673 C C . GLY A 1 89 ? -1.622 -4.949 -2.276 1.00 93.12 89 GLY A C 1
ATOM 674 O O . GLY A 1 89 ? -2.656 -5.280 -1.705 1.00 93.12 89 GLY A O 1
ATOM 675 N N . ALA A 1 90 ? -1.118 -5.664 -3.284 1.00 95.00 90 ALA A N 1
ATOM 676 C CA . ALA A 1 90 ? -1.800 -6.808 -3.898 1.00 95.00 90 ALA A CA 1
ATOM 677 C C . ALA A 1 90 ? -1.781 -8.114 -3.066 1.00 95.00 90 ALA A C 1
ATOM 679 O O . ALA A 1 90 ? -2.270 -9.140 -3.536 1.00 95.00 90 ALA A O 1
ATOM 680 N N . LEU A 1 91 ? -1.218 -8.103 -1.853 1.00 95.38 91 LEU A N 1
ATOM 681 C CA . LEU A 1 91 ? -0.979 -9.289 -1.026 1.00 95.38 91 LEU A CA 1
ATOM 682 C C . LEU A 1 91 ? -1.398 -9.055 0.428 1.00 95.38 91 LEU A C 1
ATOM 684 O O . LEU A 1 91 ? -0.956 -8.083 1.038 1.00 95.38 91 LEU A O 1
ATOM 688 N N . ASP A 1 92 ? -2.133 -10.001 1.013 1.00 96.19 92 ASP A N 1
ATOM 689 C CA . ASP A 1 92 ? -2.262 -10.110 2.472 1.00 96.19 92 ASP A CA 1
ATOM 690 C C . ASP A 1 92 ? -2.374 -11.575 2.940 1.00 96.19 92 ASP A C 1
ATOM 692 O O . ASP A 1 92 ? -2.516 -12.494 2.129 1.00 96.19 92 ASP A O 1
ATOM 696 N N . VAL A 1 93 ? -2.259 -11.821 4.246 1.00 94.25 93 VAL A N 1
ATOM 697 C CA . VAL A 1 93 ? -2.097 -13.157 4.846 1.00 94.25 93 VAL A CA 1
ATOM 698 C C . VAL A 1 93 ? -3.003 -13.302 6.072 1.00 94.25 93 VAL A C 1
ATOM 700 O O . VAL A 1 93 ? -3.173 -12.370 6.855 1.00 94.25 93 VAL A O 1
ATOM 703 N N . SER A 1 94 ? -3.588 -14.484 6.272 1.00 95.25 94 SER A N 1
ATOM 704 C CA . SER A 1 94 ? -4.380 -14.769 7.473 1.00 95.25 94 SER A CA 1
ATOM 705 C C . SER A 1 94 ? -3.529 -14.735 8.748 1.00 95.25 94 SER A C 1
ATOM 707 O O . SER A 1 94 ? -2.353 -15.087 8.742 1.00 95.25 94 SER A O 1
ATOM 709 N N . LEU A 1 95 ? -4.141 -14.374 9.880 1.00 90.94 95 LEU A N 1
ATOM 710 C CA . LEU A 1 95 ? -3.460 -14.235 11.181 1.00 90.94 95 LEU A CA 1
ATOM 711 C C . LEU A 1 95 ? -2.763 -15.522 11.670 1.00 90.94 95 LEU A C 1
ATOM 713 O O . LEU A 1 95 ? -1.819 -15.467 12.455 1.00 90.94 95 LEU A O 1
ATOM 717 N N . ASP A 1 96 ? -3.224 -16.683 11.205 1.00 89.19 96 ASP A N 1
ATOM 718 C CA . ASP A 1 96 ? -2.637 -17.997 11.485 1.00 89.19 96 ASP A CA 1
ATOM 719 C C . ASP A 1 96 ? -1.552 -18.422 10.472 1.00 89.19 96 ASP A C 1
ATOM 721 O O . ASP A 1 96 ? -0.935 -19.473 10.640 1.00 89.19 96 ASP A O 1
ATOM 725 N N . GLY A 1 97 ? -1.310 -17.624 9.427 1.00 89.25 97 GLY A N 1
ATOM 726 C CA . GLY A 1 97 ? -0.352 -17.903 8.358 1.00 89.25 97 GLY A CA 1
ATOM 727 C C . GLY A 1 97 ? -0.730 -19.068 7.438 1.00 89.25 97 GLY A C 1
ATOM 728 O O . GLY A 1 97 ? 0.138 -19.545 6.714 1.00 89.25 97 GLY A O 1
ATOM 729 N N . ARG A 1 98 ? -1.981 -19.557 7.471 1.00 91.19 98 ARG A N 1
ATOM 730 C CA . ARG A 1 98 ? -2.441 -20.701 6.653 1.00 91.19 98 ARG A CA 1
ATOM 731 C C . ARG A 1 98 ? -3.029 -20.314 5.299 1.00 91.19 98 ARG A C 1
ATOM 733 O O . ARG A 1 98 ? -3.137 -21.181 4.434 1.00 91.19 98 ARG A O 1
ATOM 740 N N . PHE A 1 99 ? -3.423 -19.057 5.114 1.00 95.06 99 PHE A N 1
ATOM 741 C CA . PHE A 1 99 ? -4.016 -18.563 3.877 1.00 95.06 99 PHE A CA 1
ATOM 742 C C . PHE A 1 99 ? -3.327 -17.289 3.404 1.00 95.06 99 PHE A C 1
ATOM 744 O O . PHE A 1 99 ? -3.020 -16.400 4.196 1.00 95.06 99 PHE A O 1
ATOM 751 N N . VAL A 1 100 ? -3.142 -17.196 2.092 1.00 95.81 100 VAL A N 1
ATOM 752 C CA . VAL A 1 100 ? -2.679 -15.998 1.389 1.00 95.81 100 VAL A CA 1
ATOM 753 C C . VAL A 1 100 ? -3.804 -15.504 0.496 1.00 95.81 100 VAL A C 1
ATOM 755 O O . VAL A 1 100 ? -4.507 -16.303 -0.128 1.00 95.81 100 VAL A O 1
ATOM 758 N N . PHE A 1 101 ? -3.964 -14.191 0.431 1.00 97.69 101 PHE A N 1
ATOM 759 C CA . PHE A 1 101 ? -4.920 -13.505 -0.422 1.00 97.69 101 PHE A CA 1
ATOM 760 C C . PHE A 1 101 ? -4.142 -12.669 -1.432 1.00 97.69 101 PHE A C 1
ATOM 762 O O . PHE A 1 101 ? -3.297 -11.865 -1.045 1.00 97.69 101 PHE A O 1
ATOM 769 N N . VAL A 1 102 ? -4.411 -12.887 -2.718 1.00 97.50 102 VAL A N 1
ATOM 770 C CA . VAL A 1 102 ? -3.743 -12.192 -3.827 1.00 97.50 102 VAL A CA 1
ATOM 771 C C . VAL A 1 102 ? -4.791 -11.452 -4.641 1.00 97.50 102 VAL A C 1
ATOM 773 O O . VAL A 1 102 ? -5.764 -12.069 -5.080 1.00 97.50 102 VAL A O 1
ATOM 776 N N . ALA A 1 103 ? -4.600 -10.149 -4.828 1.00 97.06 103 ALA A N 1
ATOM 777 C CA . ALA A 1 103 ? -5.404 -9.325 -5.719 1.00 97.06 103 ALA A CA 1
ATOM 778 C C . ALA A 1 103 ? -4.769 -9.273 -7.114 1.00 97.06 103 ALA A C 1
ATOM 780 O O . ALA A 1 103 ? -3.581 -8.998 -7.274 1.00 97.06 103 ALA A O 1
ATOM 781 N N . GLU A 1 104 ? -5.583 -9.525 -8.128 1.00 95.50 104 GLU A N 1
ATOM 782 C CA . GLU A 1 104 ? -5.182 -9.517 -9.530 1.00 95.50 104 GLU A CA 1
ATOM 783 C C . GLU A 1 104 ? -5.296 -8.082 -10.073 1.00 95.50 104 GLU A C 1
ATOM 785 O O . GLU A 1 104 ? -6.348 -7.689 -10.574 1.00 95.50 104 GLU A O 1
ATOM 790 N N . THR A 1 105 ? -4.249 -7.261 -9.916 1.00 94.19 105 THR A N 1
ATOM 791 C CA . THR A 1 105 ? -4.213 -5.873 -10.434 1.00 94.19 105 THR A CA 1
ATOM 792 C C . THR A 1 105 ? -4.347 -5.861 -11.959 1.00 94.19 105 THR A C 1
ATOM 794 O O . THR A 1 105 ? -5.229 -5.209 -12.523 1.00 94.19 105 THR A O 1
ATOM 797 N N . PHE A 1 106 ? -3.505 -6.652 -12.622 1.00 94.25 106 PHE A N 1
ATOM 798 C CA . PHE A 1 106 ? -3.639 -7.054 -14.017 1.00 94.25 106 PHE A CA 1
ATOM 799 C C . PHE A 1 106 ? -3.700 -8.581 -14.077 1.00 94.25 106 PHE A C 1
ATOM 801 O O . PHE A 1 106 ? -3.314 -9.277 -13.136 1.00 94.25 106 PHE A O 1
ATOM 808 N N . ARG A 1 107 ? -4.240 -9.100 -15.176 1.00 93.31 107 ARG A N 1
ATOM 809 C CA . ARG A 1 107 ? -4.175 -10.527 -15.504 1.00 93.31 107 ARG A CA 1
ATOM 810 C C . ARG A 1 107 ? -2.812 -10.858 -16.093 1.00 93.31 107 ARG A C 1
ATOM 812 O O . ARG A 1 107 ? -2.182 -9.975 -16.671 1.00 93.31 107 ARG A O 1
ATOM 819 N N . GLN A 1 108 ? -2.444 -12.142 -16.053 1.00 90.12 108 GLN A N 1
ATOM 820 C CA . GLN A 1 108 ? -1.233 -12.631 -16.712 1.00 90.12 108 GLN A CA 1
ATOM 821 C C . GLN A 1 108 ? -1.114 -12.081 -18.136 1.00 90.12 108 GLN A C 1
ATOM 823 O O . GLN A 1 108 ? -2.073 -12.135 -18.919 1.00 90.12 108 GLN A O 1
ATOM 828 N N . ARG A 1 109 ? 0.082 -11.598 -18.468 1.00 89.81 109 ARG A N 1
ATOM 829 C CA . ARG A 1 109 ? 0.437 -11.107 -19.794 1.00 89.81 109 ARG A CA 1
ATOM 830 C C . ARG A 1 109 ? -0.013 -12.043 -20.924 1.00 89.81 109 ARG A C 1
ATOM 832 O O . ARG A 1 109 ? 0.395 -13.205 -20.970 1.00 89.81 109 ARG A O 1
ATOM 839 N N . PRO A 1 110 ? -0.803 -11.540 -21.891 1.00 88.88 110 PRO A N 1
ATOM 840 C CA . PRO A 1 110 ? -1.041 -12.242 -23.145 1.00 88.88 110 PRO A CA 1
ATOM 841 C C . PRO A 1 110 ? 0.276 -12.468 -23.899 1.00 88.88 110 PRO A C 1
ATOM 843 O O . PRO A 1 110 ? 1.086 -11.553 -23.992 1.00 88.88 110 PRO A O 1
ATOM 846 N N . GLU A 1 111 ? 0.447 -13.637 -24.524 1.00 86.00 111 GLU A N 1
ATOM 847 C CA . GLU A 1 111 ? 1.671 -14.075 -25.237 1.00 86.00 111 GLU A CA 1
ATOM 848 C C . GLU A 1 111 ? 2.298 -13.015 -26.174 1.00 86.00 111 GLU A C 1
ATOM 850 O O . GLU A 1 111 ? 3.510 -12.986 -26.371 1.00 86.00 111 GLU A O 1
ATOM 855 N N . ARG A 1 112 ? 1.472 -12.136 -26.760 1.00 87.88 112 ARG A N 1
ATOM 856 C CA . ARG A 1 112 ? 1.887 -11.103 -27.725 1.00 87.88 112 ARG A CA 1
ATOM 857 C C . ARG A 1 112 ? 1.988 -9.691 -27.157 1.00 87.88 112 ARG A C 1
ATOM 859 O O . ARG A 1 112 ? 2.412 -8.805 -27.891 1.00 87.88 112 ARG A O 1
ATOM 866 N N . ALA A 1 113 ? 1.588 -9.467 -25.907 1.00 91.44 113 ALA A N 1
ATOM 867 C CA . ALA A 1 113 ? 1.700 -8.152 -25.295 1.00 91.44 113 ALA A CA 1
ATOM 868 C C . ALA A 1 113 ? 3.182 -7.808 -25.091 1.00 91.44 113 ALA A C 1
ATOM 870 O O . ALA A 1 113 ? 3.973 -8.604 -24.583 1.00 91.44 113 ALA A O 1
ATOM 871 N N . THR A 1 114 ? 3.556 -6.611 -25.509 1.00 92.88 114 THR A N 1
ATOM 872 C CA . THR A 1 114 ? 4.882 -5.996 -25.368 1.00 92.88 114 THR A CA 1
ATOM 873 C C . THR A 1 114 ? 4.812 -4.694 -24.580 1.00 92.88 114 THR A C 1
ATOM 875 O O . THR A 1 114 ? 5.849 -4.175 -24.167 1.00 92.88 114 THR A O 1
ATOM 878 N N . ARG A 1 115 ? 3.600 -4.183 -24.339 1.00 94.50 115 ARG A N 1
ATOM 879 C CA . ARG A 1 115 ? 3.351 -2.951 -23.609 1.00 94.50 115 ARG A CA 1
ATOM 880 C C . ARG A 1 115 ? 2.323 -3.125 -22.496 1.00 94.50 115 ARG A C 1
ATOM 882 O O . ARG A 1 115 ? 1.431 -3.966 -22.560 1.00 94.50 115 ARG A O 1
ATOM 889 N N . LEU A 1 116 ? 2.442 -2.267 -21.492 1.00 91.56 116 LEU A N 1
ATOM 890 C CA . LEU A 1 116 ? 1.556 -2.189 -20.336 1.00 91.56 116 LEU A CA 1
ATOM 891 C C . LEU A 1 116 ? 0.088 -1.930 -20.719 1.00 91.56 116 LEU A C 1
ATOM 893 O O . LEU A 1 116 ? -0.815 -2.493 -20.108 1.00 91.56 116 LEU A O 1
ATOM 897 N N . ASP A 1 117 ? -0.161 -1.097 -21.734 1.00 92.56 117 ASP A N 1
ATOM 898 C CA . ASP A 1 117 ? -1.506 -0.762 -22.219 1.00 92.56 117 ASP A CA 1
ATOM 899 C C . ASP A 1 117 ? -2.194 -1.909 -22.986 1.00 92.56 117 ASP A C 1
ATOM 901 O O . ASP A 1 117 ? -3.390 -1.837 -23.269 1.00 92.56 117 ASP A O 1
ATOM 905 N N . GLU A 1 118 ? -1.471 -3.000 -23.254 1.00 94.19 118 GLU A N 1
ATOM 906 C CA . GLU A 1 118 ? -1.999 -4.245 -23.824 1.00 94.19 118 GLU A CA 1
ATOM 907 C C . GLU A 1 118 ? -2.400 -5.271 -22.741 1.00 94.19 118 GLU A C 1
ATOM 909 O O . GLU A 1 118 ? -3.001 -6.304 -23.059 1.00 94.19 118 GLU A O 1
ATOM 914 N N . LEU A 1 119 ? -2.092 -5.009 -21.462 1.00 93.19 119 LEU A N 1
ATOM 915 C CA . LEU A 1 119 ? -2.473 -5.881 -20.351 1.00 93.19 119 LEU A CA 1
ATOM 916 C C . LEU A 1 119 ? -3.946 -5.703 -19.970 1.00 93.19 119 LEU A C 1
ATOM 918 O O . LEU A 1 119 ? -4.467 -4.597 -19.833 1.00 93.19 119 LEU A O 1
ATOM 922 N N . GLN A 1 120 ? -4.628 -6.824 -19.733 1.00 94.62 120 GLN A N 1
ATOM 923 C CA . GLN A 1 120 ? -6.005 -6.804 -19.247 1.00 94.62 120 GLN A CA 1
ATOM 924 C C . GLN A 1 120 ? -6.025 -6.465 -17.756 1.00 94.62 120 GLN A C 1
ATOM 926 O O . GLN A 1 120 ? -5.386 -7.152 -16.960 1.00 94.62 120 GLN A O 1
ATOM 931 N N . GLN A 1 121 ? -6.816 -5.462 -17.371 1.00 95.00 121 GLN A N 1
ATOM 932 C CA . GLN A 1 121 ? -7.142 -5.213 -15.965 1.00 95.00 121 GLN A CA 1
ATOM 933 C C . GLN A 1 121 ? -7.718 -6.487 -15.332 1.00 95.00 121 GLN A C 1
ATOM 935 O O . GLN A 1 121 ? -8.612 -7.125 -15.901 1.00 95.00 121 GLN A O 1
ATOM 940 N N . GLY A 1 122 ? -7.201 -6.855 -14.163 1.00 95.88 122 GLY A N 1
ATOM 941 C CA . GLY A 1 122 ? -7.767 -7.937 -13.372 1.00 95.88 122 GLY A CA 1
ATOM 942 C C . GLY A 1 122 ? -8.980 -7.470 -12.575 1.00 95.88 122 GLY A C 1
ATOM 943 O O . GLY A 1 122 ? -9.279 -6.275 -12.491 1.00 95.88 122 GLY A O 1
ATOM 944 N N . ASP A 1 123 ? -9.729 -8.428 -12.042 1.00 96.81 123 ASP A N 1
ATOM 945 C CA . ASP A 1 123 ? -11.000 -8.166 -11.359 1.00 96.81 123 ASP A CA 1
ATOM 946 C C . ASP A 1 123 ? -11.226 -9.033 -10.111 1.00 96.81 123 ASP A C 1
ATOM 948 O O . ASP A 1 123 ? -12.328 -9.033 -9.551 1.00 96.81 123 ASP A O 1
ATOM 952 N N . THR A 1 124 ? -10.202 -9.777 -9.669 1.00 97.44 124 THR A N 1
ATOM 953 C CA . THR A 1 124 ? -10.343 -10.868 -8.692 1.00 97.44 124 THR A CA 1
ATOM 954 C C . THR A 1 124 ? -9.440 -10.754 -7.459 1.00 97.44 124 THR A C 1
ATOM 956 O O . THR A 1 124 ? -8.332 -10.225 -7.516 1.00 97.44 124 THR A O 1
ATOM 959 N N . ILE A 1 125 ? -9.912 -11.311 -6.337 1.00 98.06 125 ILE A N 1
ATOM 960 C CA . ILE A 1 125 ? -9.055 -11.835 -5.264 1.00 98.06 125 ILE A CA 1
ATOM 961 C C . ILE A 1 125 ? -9.047 -13.365 -5.377 1.00 98.06 125 ILE A C 1
ATOM 963 O O . ILE A 1 125 ? -10.073 -13.996 -5.663 1.00 98.06 125 ILE A O 1
ATOM 967 N N . ARG A 1 126 ? -7.891 -13.976 -5.127 1.00 97.88 126 ARG A N 1
ATOM 968 C CA . ARG A 1 126 ? -7.683 -15.426 -5.021 1.00 97.88 126 ARG A CA 1
ATOM 969 C C . ARG A 1 126 ? -7.244 -15.762 -3.596 1.00 97.88 126 ARG A C 1
ATOM 971 O O . ARG A 1 126 ? -6.399 -15.057 -3.046 1.00 97.88 126 ARG A O 1
ATOM 978 N N . SER A 1 127 ? -7.797 -16.819 -2.998 1.00 97.62 127 SER A N 1
ATOM 979 C CA . SER A 1 127 ? -7.290 -17.373 -1.734 1.00 97.62 127 SER A CA 1
ATOM 980 C C . SER A 1 127 ? -6.499 -18.648 -1.990 1.00 97.62 127 SER A C 1
ATOM 982 O O . SER A 1 127 ? -6.950 -19.535 -2.718 1.00 97.62 127 SER A O 1
ATOM 984 N N . LEU A 1 128 ? -5.327 -18.740 -1.369 1.00 95.31 128 LEU A N 1
ATOM 985 C CA . LEU A 1 128 ? -4.389 -19.849 -1.483 1.00 95.31 128 LEU A CA 1
ATOM 986 C C . LEU A 1 128 ? -4.140 -20.429 -0.085 1.00 95.31 128 LEU A C 1
ATOM 988 O O . LEU A 1 128 ? -3.769 -19.683 0.820 1.00 95.31 128 LEU A O 1
ATOM 992 N N . ARG A 1 129 ? -4.330 -21.738 0.112 1.00 93.06 129 ARG A N 1
ATOM 993 C CA . ARG A 1 129 ? -3.986 -22.435 1.365 1.00 93.06 129 ARG A CA 1
ATOM 994 C C . ARG A 1 129 ? -2.533 -22.885 1.334 1.00 93.06 129 ARG A C 1
ATOM 996 O O . ARG A 1 129 ? -2.030 -23.276 0.281 1.00 93.06 129 ARG A O 1
ATOM 1003 N N . LEU A 1 130 ? -1.906 -22.868 2.504 1.00 86.62 130 LEU A N 1
ATOM 1004 C CA . LEU A 1 130 ? -0.519 -23.232 2.752 1.00 86.62 130 LEU A CA 1
ATOM 1005 C C . LEU A 1 130 ? -0.453 -24.436 3.702 1.00 86.62 130 LEU A C 1
ATOM 1007 O O . LEU A 1 130 ? -0.756 -24.315 4.888 1.00 86.62 130 LEU A O 1
ATOM 1011 N N . ASP A 1 131 ? -0.011 -25.581 3.188 1.00 79.88 131 ASP 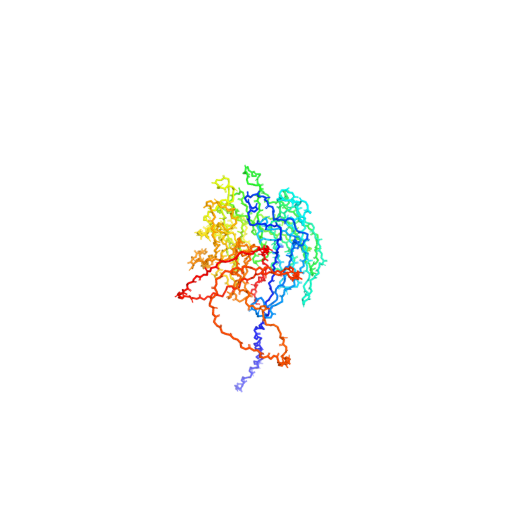A N 1
ATOM 1012 C CA . ASP A 1 131 ? 0.080 -26.844 3.923 1.00 79.88 131 ASP A CA 1
ATOM 1013 C C . ASP A 1 131 ? 1.523 -27.381 3.873 1.00 79.88 131 ASP A C 1
ATOM 1015 O O . ASP A 1 131 ? 1.886 -28.170 3.000 1.00 79.88 131 ASP A O 1
ATOM 1019 N N . GLY A 1 132 ? 2.379 -26.943 4.804 1.00 63.06 132 GLY A N 1
ATOM 1020 C CA . GLY A 1 132 ? 3.669 -27.598 5.094 1.00 63.06 132 GLY A CA 1
ATOM 1021 C C . GLY A 1 132 ? 4.687 -27.687 3.945 1.00 63.06 132 GLY A C 1
ATOM 1022 O O . GLY A 1 132 ? 5.568 -28.540 3.994 1.00 63.06 132 GLY A O 1
ATOM 1023 N N . GLY A 1 133 ? 4.573 -26.836 2.921 1.00 63.38 133 GLY A N 1
ATOM 1024 C CA . GLY A 1 133 ? 5.399 -26.872 1.703 1.00 63.38 133 GLY A CA 1
ATOM 1025 C C . GLY A 1 133 ? 4.592 -27.047 0.413 1.00 63.38 133 GLY A C 1
ATOM 1026 O O . GLY A 1 133 ? 5.117 -26.793 -0.668 1.00 63.38 133 GLY A O 1
ATOM 1027 N N . HIS A 1 134 ? 3.310 -27.406 0.518 1.00 70.19 134 HIS A N 1
ATOM 1028 C CA . HIS A 1 134 ? 2.360 -27.365 -0.590 1.00 70.19 134 HIS A CA 1
ATOM 1029 C C . HIS A 1 134 ? 1.477 -26.117 -0.513 1.00 70.19 134 HIS A C 1
ATOM 1031 O O . HIS A 1 134 ? 1.092 -25.674 0.570 1.00 70.19 134 HIS A O 1
ATOM 1037 N N . SER A 1 135 ? 1.122 -25.579 -1.675 1.00 82.75 135 SER A N 1
ATOM 1038 C CA . SER A 1 135 ? 0.156 -24.494 -1.831 1.00 82.75 135 SER A CA 1
ATOM 1039 C C . SER A 1 135 ? -0.934 -24.900 -2.821 1.00 82.75 135 SER A C 1
ATOM 1041 O O . SER A 1 135 ? -0.702 -25.684 -3.741 1.00 82.75 135 SER A O 1
ATOM 1043 N N . SER A 1 136 ? -2.161 -24.428 -2.597 1.00 89.81 136 SER A N 1
ATOM 1044 C CA . SER A 1 136 ? -3.302 -24.732 -3.470 1.00 89.81 136 SER A CA 1
ATOM 1045 C C . SER A 1 136 ? -4.340 -23.616 -3.442 1.00 89.81 136 SER A C 1
ATOM 1047 O O . SER A 1 136 ? -4.587 -23.024 -2.392 1.00 89.81 136 SER A O 1
ATOM 1049 N N . ALA A 1 137 ? -4.968 -23.335 -4.586 1.00 93.44 137 ALA A N 1
ATOM 1050 C CA . ALA A 1 137 ? -6.079 -22.392 -4.649 1.00 93.44 137 ALA A CA 1
ATOM 1051 C C . ALA A 1 137 ? -7.318 -22.968 -3.941 1.00 93.44 137 ALA A C 1
ATOM 1053 O O . ALA A 1 137 ? -7.710 -24.110 -4.182 1.00 93.44 137 ALA A O 1
ATOM 1054 N N . VAL A 1 138 ? -7.925 -22.167 -3.065 1.00 96.00 138 VAL A N 1
ATOM 1055 C CA . VAL A 1 138 ? -9.101 -22.527 -2.253 1.00 96.00 138 VAL A CA 1
ATOM 1056 C C . VAL A 1 138 ? -10.377 -21.959 -2.854 1.00 96.00 138 VAL A C 1
ATOM 1058 O O . VAL A 1 138 ? -11.410 -22.637 -2.873 1.00 96.00 138 VAL A O 1
ATOM 1061 N N . ASP A 1 139 ? -10.298 -20.699 -3.285 1.00 97.94 139 ASP A N 1
ATOM 1062 C CA . ASP A 1 139 ? -11.437 -19.894 -3.710 1.00 97.94 139 ASP A CA 1
ATOM 1063 C C . ASP A 1 139 ? -10.988 -18.673 -4.536 1.00 97.94 139 ASP A C 1
ATOM 1065 O O . ASP A 1 139 ? -9.823 -18.259 -4.485 1.00 97.94 139 ASP A O 1
ATOM 1069 N N . SER A 1 140 ? -11.917 -18.074 -5.280 1.00 98.00 140 SER A N 1
ATOM 1070 C CA . SER A 1 140 ? -11.709 -16.819 -6.006 1.00 98.00 140 SER A CA 1
ATOM 1071 C C . SER A 1 140 ? -13.008 -16.028 -6.114 1.00 98.00 140 SER A C 1
ATOM 1073 O O . SER A 1 140 ? -14.072 -16.592 -6.360 1.00 98.00 140 SER A O 1
ATOM 1075 N N . VAL A 1 141 ? -12.920 -14.707 -5.959 1.00 98.25 141 VAL A N 1
ATOM 1076 C CA . VAL A 1 141 ? -14.081 -13.815 -5.975 1.00 98.25 141 VAL A CA 1
ATOM 1077 C C . VAL A 1 141 ? -13.782 -12.528 -6.738 1.00 98.25 141 VAL A C 1
ATOM 1079 O O . VAL A 1 141 ? -12.652 -12.043 -6.730 1.00 98.25 141 VAL A O 1
ATOM 1082 N N . ARG A 1 142 ? -14.799 -11.964 -7.397 1.00 97.75 142 ARG A N 1
ATOM 1083 C CA . ARG A 1 142 ? -14.708 -10.677 -8.100 1.00 97.75 142 ARG A CA 1
ATOM 1084 C C . ARG A 1 142 ? -14.951 -9.504 -7.159 1.00 97.75 142 ARG A C 1
ATOM 1086 O O . ARG A 1 142 ? -15.892 -9.560 -6.373 1.00 97.75 142 ARG A O 1
ATOM 1093 N N . ILE A 1 143 ? -14.150 -8.445 -7.274 1.00 95.25 143 ILE A N 1
ATOM 1094 C CA . ILE A 1 143 ? -14.180 -7.300 -6.339 1.00 95.25 143 ILE A CA 1
ATOM 1095 C C . ILE A 1 143 ? -14.277 -5.908 -6.980 1.00 95.25 143 ILE A C 1
ATOM 1097 O O . ILE A 1 143 ? -14.430 -4.923 -6.261 1.00 95.25 143 ILE A O 1
ATOM 1101 N N . GLY A 1 144 ? -14.188 -5.817 -8.307 1.00 94.38 144 GLY A N 1
ATOM 1102 C CA . GLY A 1 144 ? -14.059 -4.553 -9.040 1.00 94.38 144 GLY A CA 1
ATOM 1103 C C . GLY A 1 144 ? -12.784 -4.538 -9.883 1.00 94.38 144 GLY A C 1
ATOM 1104 O O . GLY A 1 144 ? -11.890 -5.353 -9.668 1.00 94.38 144 GLY A O 1
ATOM 1105 N N . ILE A 1 145 ? -12.725 -3.650 -10.876 1.00 94.69 145 ILE A N 1
ATOM 1106 C CA . ILE A 1 145 ? -11.634 -3.626 -11.861 1.00 94.69 145 ILE A CA 1
ATOM 1107 C C . ILE A 1 145 ? -10.353 -2.999 -11.306 1.00 94.69 145 ILE A C 1
ATOM 1109 O O . ILE A 1 145 ? -10.395 -1.993 -10.593 1.00 94.69 145 ILE A O 1
ATOM 1113 N N . GLN A 1 146 ? -9.218 -3.577 -11.697 1.00 95.25 146 GLN A N 1
ATOM 1114 C CA . GLN A 1 146 ? -7.866 -3.116 -11.389 1.00 95.25 146 GLN A CA 1
ATOM 1115 C C . GLN A 1 146 ? -7.677 -2.785 -9.891 1.00 95.25 146 GLN A C 1
ATOM 1117 O O . GLN A 1 146 ? -7.433 -1.623 -9.542 1.00 95.25 146 GLN A O 1
ATOM 1122 N N . PRO A 1 147 ? -7.832 -3.767 -8.981 1.00 96.12 147 PRO A N 1
ATOM 1123 C CA . PRO A 1 147 ? -7.599 -3.556 -7.556 1.00 96.12 147 PRO A CA 1
ATOM 1124 C C . PRO A 1 147 ? -6.180 -3.037 -7.299 1.00 96.12 147 PRO A C 1
ATOM 1126 O O . PRO A 1 147 ? -5.226 -3.521 -7.893 1.00 96.12 147 PRO A O 1
ATOM 1129 N N . GLN A 1 148 ? -6.046 -2.038 -6.428 1.00 96.31 148 GLN A N 1
ATOM 1130 C CA . GLN A 1 148 ? -4.773 -1.360 -6.141 1.00 96.31 148 GLN A CA 1
ATOM 1131 C C . GLN A 1 148 ? -4.170 -1.804 -4.802 1.00 96.31 148 GLN A C 1
ATOM 1133 O O . GLN A 1 148 ? -2.953 -1.863 -4.652 1.00 96.31 148 GLN A O 1
ATOM 1138 N N . ALA A 1 149 ? -5.023 -2.128 -3.826 1.00 97.12 149 ALA A N 1
ATOM 1139 C CA . ALA A 1 149 ? -4.612 -2.678 -2.541 1.00 97.12 149 ALA A CA 1
ATOM 1140 C C . ALA A 1 149 ? -5.728 -3.516 -1.904 1.00 97.12 149 ALA A C 1
ATOM 1142 O O . ALA A 1 149 ? -6.915 -3.225 -2.088 1.00 97.12 149 ALA A O 1
ATOM 1143 N N . ILE A 1 150 ? -5.331 -4.512 -1.113 1.00 98.25 150 ILE A N 1
ATOM 1144 C CA . ILE A 1 150 ? -6.184 -5.284 -0.208 1.00 98.25 150 ILE A CA 1
ATOM 1145 C C . ILE A 1 150 ? -5.619 -5.259 1.217 1.00 98.25 150 ILE A C 1
ATOM 1147 O O . ILE A 1 150 ? -4.415 -5.120 1.418 1.00 98.25 150 ILE A O 1
ATOM 1151 N N . HIS A 1 151 ? -6.493 -5.400 2.213 1.00 98.56 151 HIS A N 1
ATOM 1152 C CA . HIS A 1 151 ? -6.094 -5.604 3.605 1.00 98.56 151 HIS A CA 1
ATOM 1153 C C . HIS A 1 151 ? -7.149 -6.426 4.352 1.00 98.56 151 HIS A C 1
ATOM 1155 O O . HIS A 1 151 ? -8.337 -6.086 4.353 1.00 98.56 151 HIS A O 1
ATOM 1161 N N . LEU A 1 152 ? -6.719 -7.483 5.029 1.00 98.62 152 LEU A N 1
ATOM 1162 C CA . LEU A 1 152 ? -7.509 -8.266 5.969 1.00 98.62 152 LEU A CA 1
ATOM 1163 C C . LEU A 1 152 ? -7.692 -7.472 7.269 1.00 98.62 152 LEU A C 1
ATOM 1165 O O . LEU A 1 152 ? -6.803 -6.743 7.714 1.00 98.62 152 LEU A O 1
ATOM 1169 N N . ASN A 1 153 ? -8.862 -7.558 7.888 1.00 98.19 153 ASN A N 1
ATOM 1170 C CA . ASN A 1 153 ? -9.100 -6.879 9.155 1.00 98.19 153 ASN A CA 1
ATOM 1171 C C . ASN A 1 153 ? -8.416 -7.605 10.339 1.00 98.19 153 ASN A C 1
ATOM 1173 O O . ASN A 1 153 ? -8.167 -8.808 10.270 1.00 98.19 153 ASN A O 1
ATOM 1177 N N . PRO A 1 154 ? -8.205 -6.930 11.485 1.00 97.12 154 PRO A N 1
ATOM 1178 C CA . PRO A 1 154 ? -7.603 -7.535 12.68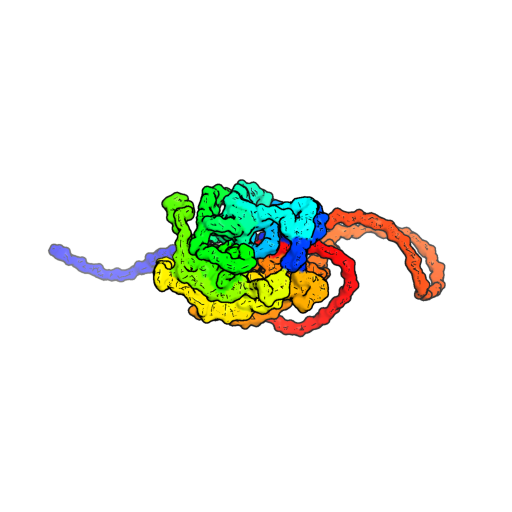0 1.00 97.12 154 PRO A CA 1
ATOM 1179 C C . PRO A 1 154 ? -8.352 -8.731 13.296 1.00 97.12 154 PRO A C 1
ATOM 1181 O O . PRO A 1 154 ? -7.795 -9.396 14.164 1.00 97.12 154 PRO A O 1
ATOM 1184 N N . ALA A 1 155 ? -9.597 -9.016 12.886 1.00 96.62 155 ALA A N 1
ATOM 1185 C CA . ALA A 1 155 ? -10.325 -10.224 13.298 1.00 96.62 155 ALA A CA 1
ATOM 1186 C C . ALA A 1 155 ? -10.161 -11.407 12.319 1.00 96.62 155 ALA A C 1
ATOM 1188 O O . ALA A 1 155 ? -10.603 -12.512 12.625 1.00 96.62 155 ALA A O 1
ATOM 1189 N N . GLY A 1 156 ? -9.530 -11.195 11.158 1.00 97.25 156 GLY A N 1
ATOM 1190 C CA . GLY A 1 156 ? -9.273 -12.233 10.158 1.00 97.25 156 GLY A CA 1
ATOM 1191 C C . GLY A 1 156 ? -10.501 -12.698 9.365 1.00 97.25 156 GLY A C 1
ATOM 1192 O O . GLY A 1 156 ? -10.455 -13.782 8.790 1.00 97.25 156 GLY A O 1
ATOM 1193 N N . ASP A 1 157 ? -11.584 -11.914 9.347 1.00 97.25 157 ASP A N 1
ATOM 1194 C CA . ASP A 1 157 ? -12.903 -12.309 8.825 1.00 97.25 157 ASP A CA 1
ATOM 1195 C C . ASP A 1 157 ? -13.431 -11.443 7.666 1.00 97.25 157 ASP A C 1
ATOM 1197 O O . ASP A 1 157 ? -14.464 -11.760 7.073 1.00 97.25 157 ASP A O 1
ATOM 1201 N N . LEU A 1 158 ? -12.740 -10.350 7.328 1.00 98.44 158 LEU A N 1
ATOM 1202 C CA . LEU A 1 158 ? -13.165 -9.403 6.300 1.00 98.44 158 LEU A CA 1
ATOM 1203 C C . LEU A 1 158 ? -11.962 -8.747 5.617 1.00 98.44 158 LEU A C 1
ATOM 1205 O O . LEU A 1 158 ? -11.185 -8.038 6.257 1.00 98.44 158 LEU A O 1
ATOM 1209 N N . ILE A 1 159 ? -11.846 -8.924 4.305 1.00 98.75 159 ILE A N 1
ATOM 1210 C CA . ILE A 1 159 ? -10.896 -8.184 3.471 1.00 98.75 159 ILE A CA 1
ATOM 1211 C C . ILE A 1 159 ? -11.573 -6.894 3.003 1.00 98.75 159 ILE A C 1
ATOM 1213 O O . ILE A 1 159 ? -12.722 -6.923 2.563 1.00 98.75 159 ILE A O 1
ATOM 1217 N N . ALA A 1 160 ? -10.863 -5.771 3.092 1.00 98.69 160 ALA A N 1
ATOM 1218 C CA . ALA A 1 160 ? -11.183 -4.545 2.367 1.00 98.69 160 ALA A CA 1
ATOM 1219 C C . ALA A 1 160 ? -10.276 -4.451 1.133 1.00 98.69 160 ALA A C 1
ATOM 1221 O O . ALA A 1 160 ? -9.106 -4.821 1.203 1.00 98.69 160 ALA A O 1
ATOM 1222 N N . ALA A 1 161 ? -10.809 -3.951 0.026 1.00 98.31 161 ALA A N 1
ATOM 1223 C CA . ALA A 1 161 ? -10.114 -3.755 -1.237 1.00 98.31 161 ALA A CA 1
ATOM 1224 C C . ALA A 1 161 ? -10.429 -2.363 -1.793 1.00 98.31 161 ALA A C 1
ATOM 1226 O O . ALA A 1 161 ? -11.553 -1.881 -1.642 1.00 98.31 161 ALA A O 1
ATOM 1227 N N . ILE A 1 162 ? -9.458 -1.739 -2.458 1.00 97.50 162 ILE A N 1
ATOM 1228 C CA . ILE A 1 162 ? -9.659 -0.496 -3.210 1.00 97.50 162 ILE A CA 1
ATOM 1229 C C . ILE A 1 162 ? -9.422 -0.755 -4.703 1.00 97.50 162 ILE A C 1
ATOM 1231 O O . ILE A 1 162 ? -8.447 -1.408 -5.075 1.00 97.50 162 ILE A O 1
ATOM 1235 N N . THR A 1 163 ? -10.331 -0.284 -5.554 1.00 95.62 163 THR A N 1
ATOM 1236 C CA . THR A 1 163 ? -10.385 -0.565 -6.998 1.00 95.62 163 THR A CA 1
ATOM 1237 C C . THR A 1 163 ? -10.571 0.721 -7.809 1.00 95.62 163 THR A C 1
ATOM 1239 O O . THR A 1 163 ? -10.849 1.784 -7.254 1.00 95.62 163 THR A O 1
ATOM 1242 N N . VAL A 1 164 ? -10.415 0.636 -9.134 1.00 91.06 164 VAL A N 1
ATOM 1243 C CA . VAL A 1 164 ? -10.572 1.777 -10.061 1.00 91.06 164 VAL A CA 1
ATOM 1244 C C . VAL A 1 164 ? -12.040 1.978 -10.496 1.00 91.06 164 VAL A C 1
ATOM 1246 O O . VAL A 1 164 ? -12.362 2.941 -11.190 1.00 91.06 164 VAL A O 1
ATOM 1249 N N . GLY A 1 165 ? -12.961 1.102 -10.077 1.00 82.94 165 GLY A N 1
ATOM 1250 C CA . GLY A 1 165 ? -14.381 1.199 -10.423 1.00 82.94 165 GLY A CA 1
ATOM 1251 C C . GLY A 1 165 ? -15.081 2.384 -9.750 1.00 82.94 165 GLY A C 1
ATOM 1252 O O . GLY A 1 165 ? -15.316 2.350 -8.547 1.00 82.94 165 GLY A O 1
ATOM 1253 N N . ALA A 1 166 ? -15.464 3.398 -10.531 1.00 77.94 166 ALA A N 1
ATOM 1254 C CA . ALA A 1 166 ? -16.232 4.545 -10.040 1.00 77.94 166 ALA A CA 1
ATOM 1255 C C . ALA A 1 166 ? -17.540 4.114 -9.343 1.00 77.94 166 ALA A C 1
ATOM 1257 O O . ALA A 1 166 ? -18.204 3.183 -9.802 1.00 77.94 166 ALA A O 1
ATOM 1258 N N . GLU A 1 167 ? -17.899 4.794 -8.248 1.00 82.81 167 GLU A N 1
ATOM 1259 C CA . GLU A 1 167 ? -19.053 4.495 -7.367 1.00 82.81 167 GLU A CA 1
ATOM 1260 C C . GLU A 1 167 ? -18.987 3.134 -6.639 1.00 82.81 167 GLU A C 1
ATOM 1262 O O . GLU A 1 167 ? -19.880 2.785 -5.861 1.00 82.81 167 GLU A O 1
ATOM 1267 N N . HIS A 1 168 ? -17.911 2.373 -6.847 1.00 90.19 168 HIS A N 1
ATOM 1268 C CA . HIS A 1 168 ? -17.658 1.060 -6.257 1.00 90.19 168 HIS A CA 1
ATOM 1269 C C . HIS A 1 168 ? -16.175 0.896 -5.888 1.00 90.19 168 HIS A C 1
ATOM 1271 O O . HIS A 1 168 ? -15.655 -0.222 -5.900 1.00 90.19 168 HIS A O 1
ATOM 1277 N N . GLU A 1 169 ? -15.474 1.995 -5.578 1.00 95.25 169 GLU A N 1
ATOM 1278 C CA . GLU A 1 169 ? -14.022 1.946 -5.394 1.00 95.25 169 GLU A CA 1
ATOM 1279 C C . GLU A 1 169 ? -13.667 1.072 -4.188 1.00 95.25 169 GLU A C 1
ATOM 1281 O O . GLU A 1 169 ? -12.686 0.336 -4.234 1.00 95.25 169 GLU A O 1
ATOM 1286 N N . LEU A 1 170 ? -14.470 1.126 -3.119 1.00 97.62 170 LEU A N 1
ATOM 1287 C CA . LEU A 1 170 ? -14.221 0.428 -1.863 1.00 97.62 170 LEU A CA 1
ATOM 1288 C C . LEU A 1 170 ? -15.083 -0.836 -1.742 1.00 97.62 170 LEU A C 1
ATOM 1290 O O . LEU A 1 170 ? -16.295 -0.769 -1.521 1.00 97.62 170 LEU A O 1
ATOM 1294 N N . THR A 1 171 ? -14.433 -1.993 -1.802 1.00 98.19 171 THR A N 1
ATOM 1295 C CA . THR A 1 171 ? -15.076 -3.310 -1.758 1.00 98.19 171 THR A CA 1
ATOM 1296 C C . THR A 1 171 ? -14.713 -4.081 -0.492 1.00 98.19 171 THR A C 1
ATOM 1298 O O . THR A 1 171 ? -13.584 -4.026 -0.015 1.00 98.19 171 THR A O 1
ATOM 1301 N N . PHE A 1 172 ? -15.665 -4.850 0.036 1.00 98.50 172 PHE A N 1
ATOM 1302 C CA . PHE A 1 172 ? -15.485 -5.742 1.175 1.00 98.50 172 PHE A CA 1
ATOM 1303 C C . PHE A 1 172 ? -15.849 -7.182 0.825 1.00 98.50 172 PHE A C 1
ATOM 1305 O O . PHE A 1 172 ? -16.887 -7.445 0.213 1.00 98.50 172 PHE A O 1
ATOM 1312 N N . VAL A 1 173 ? -15.009 -8.110 1.278 1.00 98.38 173 VAL A N 1
ATOM 1313 C CA . VAL A 1 173 ? -15.134 -9.550 1.040 1.00 98.38 173 VAL A CA 1
ATOM 1314 C C . VAL A 1 173 ? -15.059 -10.281 2.380 1.00 98.38 173 VAL A C 1
ATOM 1316 O O . VAL A 1 173 ? -13.979 -10.340 2.976 1.00 98.38 173 VAL A O 1
ATOM 1319 N N . PRO A 1 174 ? -16.173 -10.834 2.893 1.00 98.00 174 PRO A N 1
ATOM 1320 C CA . PRO A 1 174 ? -16.140 -11.712 4.056 1.00 98.00 174 PRO A CA 1
ATOM 1321 C C . PRO A 1 174 ? -15.282 -12.938 3.750 1.00 98.00 174 PRO A C 1
ATOM 1323 O O . PRO A 1 174 ? -15.356 -13.477 2.644 1.00 98.00 174 PRO A O 1
ATOM 1326 N N . VAL A 1 175 ? -14.491 -13.401 4.713 1.00 97.38 175 VAL A N 1
ATOM 1327 C CA . VAL A 1 175 ? -13.638 -14.579 4.543 1.00 97.38 175 VAL A CA 1
ATOM 1328 C C . VAL A 1 175 ? -13.743 -15.515 5.740 1.00 97.38 175 VAL A C 1
ATOM 1330 O O . VAL A 1 175 ? -13.737 -15.093 6.894 1.00 97.38 175 VAL A O 1
ATOM 1333 N N . ARG A 1 176 ? -13.837 -16.816 5.462 1.00 96.31 176 ARG A N 1
ATOM 1334 C CA . ARG A 1 176 ? -13.804 -17.868 6.478 1.00 96.31 176 ARG A CA 1
ATOM 1335 C C . ARG A 1 176 ? -13.070 -19.083 5.937 1.00 96.31 176 ARG A C 1
ATOM 1337 O O . ARG A 1 176 ? -13.481 -19.648 4.932 1.00 96.31 176 ARG A O 1
ATOM 1344 N N . GLU A 1 177 ? -12.002 -19.498 6.620 1.00 95.19 177 GLU A N 1
ATOM 1345 C CA . GLU A 1 177 ? -11.225 -20.701 6.261 1.00 95.19 177 GLU A CA 1
ATOM 1346 C C . GLU A 1 177 ? -10.759 -20.683 4.783 1.00 95.19 177 GLU A C 1
ATOM 1348 O O . GLU A 1 177 ? -10.802 -21.693 4.082 1.00 95.19 177 GLU A O 1
ATOM 1353 N N . GLY A 1 178 ? -10.357 -19.500 4.297 1.00 95.81 178 GLY A N 1
ATOM 1354 C CA . GLY A 1 178 ? -9.935 -19.261 2.909 1.00 95.81 178 GLY A CA 1
ATOM 1355 C C . GLY A 1 178 ? -11.069 -19.165 1.881 1.00 95.81 178 GLY A C 1
ATOM 1356 O O . GLY A 1 178 ? -10.796 -18.943 0.707 1.00 95.81 178 GLY A O 1
ATOM 1357 N N . ARG A 1 179 ? -12.334 -19.319 2.289 1.00 98.06 179 ARG A N 1
ATOM 1358 C CA . ARG A 1 179 ? -13.501 -19.175 1.405 1.00 98.06 179 ARG A CA 1
ATOM 1359 C C . ARG A 1 179 ? -14.103 -17.785 1.485 1.00 98.06 179 ARG A C 1
ATOM 1361 O O . ARG A 1 179 ? -14.173 -17.212 2.575 1.00 98.06 179 ARG A O 1
ATOM 1368 N N . PHE A 1 180 ? -14.565 -17.275 0.350 1.00 98.25 180 PHE A N 1
ATOM 1369 C CA . PHE A 1 180 ? -15.130 -15.935 0.239 1.00 98.25 180 PHE A CA 1
ATOM 1370 C C . PHE A 1 180 ? -16.658 -15.939 0.383 1.00 98.25 180 PHE A C 1
ATOM 1372 O O . PHE A 1 180 ? -17.356 -16.835 -0.090 1.00 98.25 180 PHE A O 1
ATOM 1379 N N . GLY A 1 181 ? -17.179 -14.921 1.066 1.00 96.56 181 GLY A N 1
ATOM 1380 C CA . GLY A 1 181 ? -18.609 -14.657 1.201 1.00 96.56 181 GLY A CA 1
ATOM 1381 C C . GLY A 1 181 ? -19.136 -13.640 0.178 1.00 96.56 181 GLY A C 1
ATOM 1382 O O . GLY A 1 181 ? -18.400 -13.199 -0.706 1.00 96.56 181 GLY A O 1
ATOM 1383 N N . PRO A 1 182 ? -20.413 -13.234 0.305 1.00 96.06 182 PRO A N 1
ATOM 1384 C CA . PRO A 1 182 ? -21.018 -12.214 -0.548 1.00 96.06 182 PRO A CA 1
ATOM 1385 C C . PRO A 1 182 ? -20.265 -10.880 -0.484 1.00 96.06 182 PRO A C 1
ATOM 1387 O O . PRO A 1 182 ? -19.995 -10.357 0.596 1.00 96.06 182 PRO A O 1
ATOM 1390 N N . VAL A 1 183 ? -19.960 -10.324 -1.653 1.00 97.31 183 VAL A N 1
ATOM 1391 C CA . VAL A 1 183 ? -19.204 -9.075 -1.802 1.00 97.31 183 VAL A CA 1
ATOM 1392 C C . VAL A 1 183 ? -20.117 -7.863 -1.632 1.00 97.31 183 VAL A C 1
ATOM 1394 O O . VAL A 1 183 ? -21.243 -7.855 -2.126 1.00 97.31 183 VAL A O 1
ATOM 1397 N N . SER A 1 184 ? -19.630 -6.828 -0.946 1.00 97.06 184 SER A N 1
ATOM 1398 C CA . SER A 1 184 ? -20.307 -5.529 -0.814 1.00 97.06 184 SER A CA 1
ATOM 1399 C C . SER A 1 184 ? -19.380 -4.406 -1.272 1.00 97.06 184 SER A C 1
ATOM 1401 O O . SER A 1 184 ? -18.276 -4.288 -0.745 1.00 97.06 184 SER A O 1
ATOM 1403 N N . SER A 1 185 ? -19.824 -3.572 -2.212 1.00 97.19 185 SER A N 1
ATOM 1404 C CA . SER A 1 185 ? -19.029 -2.469 -2.776 1.00 97.19 185 SER A CA 1
ATOM 1405 C C . SER A 1 185 ? -19.727 -1.128 -2.586 1.00 97.19 185 SER A C 1
ATOM 1407 O O . SER A 1 185 ? -20.944 -1.026 -2.746 1.00 97.19 185 SER A O 1
ATOM 1409 N N . PHE A 1 186 ? -18.949 -0.099 -2.261 1.00 96.94 186 PHE A N 1
ATOM 1410 C CA . PHE A 1 186 ? -19.426 1.233 -1.909 1.00 96.94 186 PHE A CA 1
ATOM 1411 C C . PHE A 1 186 ? -18.595 2.303 -2.616 1.00 96.94 186 PHE A C 1
ATOM 1413 O O . PHE A 1 186 ? -17.371 2.192 -2.704 1.00 96.94 186 PHE A O 1
ATOM 1420 N N . GLY A 1 187 ? -19.265 3.367 -3.052 1.00 94.94 187 GLY A N 1
ATOM 1421 C CA . GLY A 1 187 ? -18.602 4.571 -3.527 1.00 94.94 187 GLY A CA 1
ATOM 1422 C C . GLY A 1 187 ? -17.970 5.341 -2.368 1.00 94.94 187 GLY A C 1
ATOM 1423 O O . GLY A 1 187 ? -18.522 5.386 -1.264 1.00 94.94 187 GLY A O 1
ATOM 1424 N N . LEU A 1 188 ? -16.838 6.000 -2.612 1.00 93.38 188 LEU A N 1
ATOM 1425 C CA . LEU A 1 188 ? -16.166 6.831 -1.599 1.00 93.38 188 LEU A CA 1
ATOM 1426 C C . LEU A 1 188 ? -16.927 8.129 -1.250 1.00 93.38 188 LEU A C 1
ATOM 1428 O O . LEU A 1 188 ? -16.542 8.833 -0.315 1.00 93.38 188 LEU A O 1
ATOM 1432 N N . GLY A 1 189 ? -17.993 8.473 -1.985 1.00 89.94 189 GLY A N 1
ATOM 1433 C CA . GLY A 1 189 ? -18.789 9.684 -1.743 1.00 89.94 189 GLY A CA 1
ATOM 1434 C C . GLY A 1 189 ? -17.984 10.971 -1.954 1.00 89.94 189 GLY A C 1
ATOM 1435 O O . GLY A 1 189 ? -18.033 11.892 -1.134 1.00 89.94 189 GLY A O 1
ATOM 1436 N N . LEU A 1 190 ? -17.177 11.005 -3.018 1.00 89.81 190 LEU A N 1
ATOM 1437 C CA . LEU A 1 190 ? -16.293 12.118 -3.351 1.00 89.81 190 LEU A CA 1
ATOM 1438 C C . LEU A 1 190 ? -16.817 12.861 -4.579 1.00 89.81 190 LEU A C 1
ATOM 1440 O O . LEU A 1 190 ? -17.061 12.248 -5.611 1.00 89.81 190 LEU A O 1
ATOM 1444 N N . GLU A 1 191 ? -16.884 14.190 -4.494 1.00 88.00 191 GLU A N 1
ATOM 1445 C CA . GLU A 1 191 ? -17.163 15.049 -5.653 1.00 88.00 191 GLU A CA 1
ATOM 1446 C C . GLU A 1 191 ? -16.219 14.721 -6.822 1.00 88.00 191 GLU A C 1
ATOM 1448 O O . GLU A 1 191 ? -15.016 14.540 -6.564 1.00 88.00 191 GLU A O 1
ATOM 1453 N N . PRO A 1 192 ? -16.693 14.691 -8.085 1.00 83.19 192 PRO A N 1
ATOM 1454 C CA . PRO A 1 192 ? -15.866 14.378 -9.246 1.00 83.19 192 PRO A CA 1
ATOM 1455 C C . PRO A 1 192 ? -14.560 15.171 -9.266 1.00 83.19 192 PRO A C 1
ATOM 1457 O O . PRO A 1 192 ? -14.541 16.394 -9.123 1.00 83.19 192 PRO A O 1
ATOM 1460 N N . SER A 1 193 ? -13.442 14.466 -9.424 1.00 79.00 193 SER A N 1
ATOM 1461 C CA . SER A 1 193 ? -12.142 15.119 -9.503 1.00 79.00 193 SER A CA 1
ATOM 1462 C C . SER A 1 193 ? -11.913 15.691 -10.893 1.00 79.00 193 SER A C 1
ATOM 1464 O O . SER A 1 193 ? -12.011 14.978 -11.889 1.00 79.00 193 SER A O 1
ATOM 1466 N N . THR A 1 194 ? -11.550 16.969 -10.950 1.00 74.62 194 THR A N 1
ATOM 1467 C CA . THR A 1 194 ? -11.168 17.673 -12.181 1.00 74.62 194 THR A CA 1
ATOM 1468 C C . THR A 1 194 ? -9.689 17.488 -12.542 1.00 74.62 194 THR A C 1
ATOM 1470 O O . THR A 1 194 ? -9.232 18.026 -13.549 1.00 74.62 194 THR A O 1
ATOM 1473 N N . GLY A 1 195 ? -8.922 16.751 -11.728 1.00 70.94 195 GLY A N 1
ATOM 1474 C CA . GLY A 1 195 ? -7.493 16.527 -11.935 1.00 70.94 195 GLY A CA 1
ATOM 1475 C C . GLY A 1 195 ? -7.186 15.478 -13.008 1.00 70.94 195 GLY A C 1
ATOM 1476 O O . GLY A 1 195 ? -7.844 14.441 -13.092 1.00 70.94 195 GLY A O 1
ATOM 1477 N N . PHE A 1 196 ? -6.112 15.717 -13.766 1.00 74.12 196 PHE A N 1
ATOM 1478 C CA . PHE A 1 196 ? -5.614 14.841 -14.839 1.00 74.12 196 PHE A CA 1
ATOM 1479 C C . PHE A 1 196 ? -4.981 13.523 -14.358 1.00 74.12 196 PHE A C 1
ATOM 1481 O O . PHE A 1 196 ? -4.573 12.709 -15.180 1.00 74.12 196 PHE A O 1
ATOM 1488 N N . ILE A 1 197 ? -4.870 13.302 -13.045 1.00 78.94 197 ILE A N 1
ATOM 1489 C CA . ILE A 1 197 ? -4.332 12.057 -12.485 1.00 78.94 197 ILE A CA 1
ATOM 1490 C C . ILE A 1 197 ? -5.405 10.958 -12.639 1.00 78.94 197 ILE A C 1
ATOM 1492 O O . ILE A 1 197 ? -6.506 11.126 -12.102 1.00 78.94 197 ILE A O 1
ATOM 1496 N N . PRO A 1 198 ? -5.130 9.853 -13.363 1.00 76.62 198 PRO A N 1
ATOM 1497 C CA . PRO A 1 198 ? -6.137 8.830 -13.654 1.00 76.62 198 PRO A CA 1
ATOM 1498 C C . PRO A 1 198 ? -6.444 7.954 -12.435 1.00 76.62 198 PRO A C 1
ATOM 1500 O O . PRO A 1 198 ? -7.607 7.658 -12.169 1.00 76.62 198 PRO A O 1
ATOM 1503 N N . LEU A 1 199 ? -5.418 7.591 -11.658 1.00 88.31 199 LEU A N 1
ATOM 1504 C CA . LEU A 1 199 ? -5.573 6.868 -10.398 1.00 88.31 199 LEU A CA 1
ATOM 1505 C C . LEU A 1 199 ? -6.260 7.775 -9.365 1.00 88.31 199 LEU A C 1
ATOM 1507 O O . LEU A 1 199 ? -5.830 8.905 -9.161 1.00 88.31 199 LEU A O 1
ATOM 1511 N N . LYS A 1 200 ? -7.331 7.301 -8.722 1.00 91.75 200 LYS A N 1
ATOM 1512 C CA . LYS A 1 200 ? -8.117 8.097 -7.759 1.00 91.75 200 LYS A CA 1
ATOM 1513 C C . LYS A 1 200 ? -7.770 7.759 -6.318 1.00 91.75 200 LYS A C 1
ATOM 1515 O O . LYS A 1 200 ? -7.394 8.637 -5.545 1.00 91.75 200 LYS A O 1
ATOM 1520 N N . ALA A 1 201 ? -7.805 6.474 -5.992 1.00 94.81 201 ALA A N 1
ATOM 1521 C CA . ALA A 1 201 ? -7.326 5.943 -4.730 1.00 94.81 201 ALA A CA 1
ATOM 1522 C C . ALA A 1 201 ? -6.320 4.819 -4.990 1.00 94.81 201 ALA A C 1
ATOM 1524 O O . ALA A 1 201 ? -6.496 4.034 -5.917 1.00 94.81 201 ALA A O 1
ATOM 1525 N N . SER A 1 202 ? -5.261 4.767 -4.187 1.00 95.88 202 SER A N 1
ATOM 1526 C CA . SER A 1 202 ? -4.165 3.796 -4.322 1.00 95.88 202 SER A CA 1
ATOM 1527 C C . SER A 1 202 ? -4.124 2.785 -3.180 1.00 95.8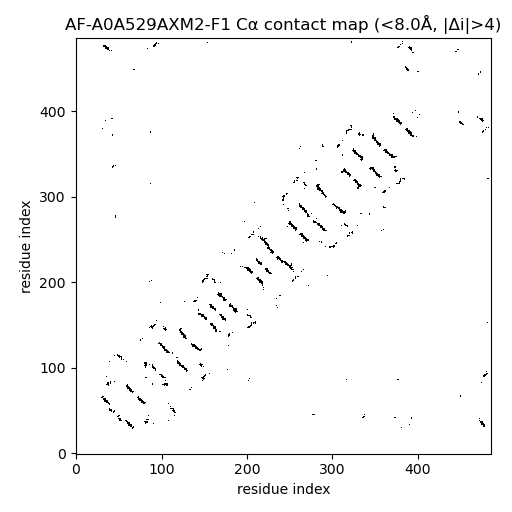8 202 SER A C 1
ATOM 1529 O O . SER A 1 202 ? -3.616 1.682 -3.337 1.00 95.88 202 SER A O 1
ATOM 1531 N N . TRP A 1 203 ? -4.634 3.156 -2.008 1.00 97.94 203 TRP A N 1
ATOM 1532 C CA . TRP A 1 203 ? -4.372 2.414 -0.786 1.00 97.94 203 TRP A CA 1
ATOM 1533 C C . TRP A 1 203 ? -5.621 2.244 0.058 1.00 97.94 203 TRP A C 1
ATOM 1535 O O . TRP A 1 203 ? -6.407 3.182 0.186 1.00 97.94 203 TRP A O 1
ATOM 1545 N N . VAL A 1 204 ? -5.749 1.076 0.684 1.00 98.50 204 VAL A N 1
ATOM 1546 C CA . VAL A 1 204 ? -6.675 0.826 1.787 1.00 98.50 204 VAL A CA 1
ATOM 1547 C C . VAL A 1 204 ? -5.941 0.075 2.887 1.00 98.50 204 VAL A C 1
ATOM 1549 O O . VAL A 1 204 ? -5.166 -0.841 2.620 1.00 98.50 204 VAL A O 1
ATOM 1552 N N . GLN A 1 205 ? -6.187 0.453 4.137 1.00 98.38 205 GLN A N 1
ATOM 1553 C CA . GLN A 1 205 ? -5.716 -0.304 5.291 1.00 98.38 205 GLN A CA 1
ATOM 1554 C C . GLN A 1 205 ? -6.779 -0.331 6.385 1.00 98.38 205 GLN A C 1
ATOM 1556 O O . GLN A 1 205 ? -7.482 0.661 6.581 1.00 98.38 205 GLN A O 1
ATOM 1561 N N . TRP A 1 206 ? -6.863 -1.425 7.143 1.00 98.75 206 TRP A N 1
ATOM 1562 C CA . TRP A 1 206 ? -7.627 -1.447 8.388 1.00 98.75 206 TRP A CA 1
ATOM 1563 C C . TRP A 1 206 ? -6.869 -0.773 9.529 1.00 98.75 206 TRP A C 1
ATOM 1565 O O . TRP A 1 206 ? -5.691 -1.037 9.762 1.00 98.75 206 TRP A O 1
ATOM 1575 N N . HIS A 1 207 ? -7.589 0.046 10.289 1.00 98.81 207 HIS A N 1
ATOM 1576 C CA . HIS A 1 207 ? -7.158 0.525 11.595 1.00 98.81 207 HIS A CA 1
ATOM 1577 C C . HIS A 1 207 ? -7.091 -0.657 12.591 1.00 98.81 207 HIS A C 1
ATOM 1579 O O . HIS A 1 207 ? -7.978 -1.517 12.540 1.00 98.81 207 HIS A O 1
ATOM 1585 N N . PRO A 1 208 ? -6.138 -0.699 13.548 1.00 98.25 208 PRO A N 1
ATOM 1586 C CA . PRO A 1 208 ? -5.976 -1.818 14.491 1.00 98.25 208 PRO A CA 1
ATOM 1587 C C . PRO A 1 208 ? -7.221 -2.203 15.313 1.00 98.25 208 PRO A C 1
ATOM 1589 O O . PRO A 1 208 ? -7.337 -3.341 15.753 1.00 98.25 208 PRO A O 1
ATOM 1592 N N . SER A 1 209 ? -8.192 -1.298 15.485 1.00 98.12 209 SER A N 1
ATOM 1593 C CA . SER A 1 209 ? -9.484 -1.613 16.127 1.00 98.12 209 SER A CA 1
ATOM 1594 C C . SER A 1 209 ? -10.460 -2.430 15.265 1.00 98.12 209 SER A C 1
ATOM 1596 O O . SER A 1 209 ? -11.526 -2.800 15.751 1.00 98.12 209 SER A O 1
ATOM 1598 N N . GLY A 1 210 ? -10.177 -2.632 13.973 1.00 97.81 210 GLY A N 1
ATOM 1599 C CA . GLY A 1 210 ? -11.058 -3.327 13.025 1.00 97.81 210 GLY A CA 1
ATOM 1600 C C . GLY A 1 210 ? -12.383 -2.621 12.700 1.00 97.81 210 GLY A C 1
ATOM 1601 O O . GLY A 1 210 ? -13.212 -3.196 11.999 1.00 97.81 210 GLY A O 1
ATOM 1602 N N . ARG A 1 211 ? -12.596 -1.391 13.192 1.00 97.62 211 ARG A N 1
ATOM 1603 C CA . ARG A 1 211 ? -13.814 -0.583 12.965 1.00 97.62 211 ARG A CA 1
ATOM 1604 C C . ARG A 1 211 ? -13.662 0.469 11.863 1.00 97.62 211 ARG A C 1
ATOM 1606 O O . ARG A 1 211 ? -14.658 0.870 11.262 1.00 97.62 211 ARG A O 1
ATOM 1613 N N . TYR A 1 212 ? -12.434 0.915 11.615 1.00 98.75 212 TYR A N 1
ATOM 1614 C CA . TYR A 1 212 ? -12.128 1.975 10.658 1.00 98.75 212 TYR A CA 1
ATOM 1615 C C . TYR A 1 212 ? -11.151 1.500 9.591 1.00 98.75 212 TYR A C 1
ATOM 1617 O O . TYR A 1 212 ? -10.356 0.589 9.830 1.00 98.75 212 TYR A O 1
ATOM 1625 N N . ILE A 1 213 ? -11.177 2.172 8.448 1.00 98.75 213 ILE A N 1
ATOM 1626 C CA . ILE A 1 213 ? -10.167 2.056 7.398 1.00 98.75 213 ILE A CA 1
ATOM 1627 C C . ILE A 1 213 ? -9.595 3.434 7.054 1.00 98.75 213 ILE A C 1
ATOM 1629 O O . ILE A 1 213 ? -10.278 4.452 7.198 1.00 98.75 213 ILE A O 1
ATOM 1633 N N . GLY A 1 214 ? -8.349 3.456 6.588 1.00 98.69 214 GLY A N 1
ATOM 1634 C CA . G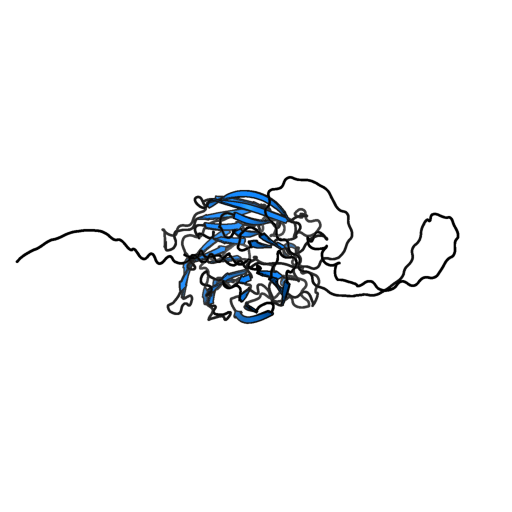LY A 1 214 ? -7.726 4.605 5.930 1.00 98.69 214 GLY A CA 1
ATOM 1635 C C . GLY A 1 214 ? -7.653 4.355 4.428 1.00 98.69 214 GLY A C 1
ATOM 1636 O O . GLY A 1 214 ? -7.354 3.234 4.017 1.00 98.69 214 GLY A O 1
ATOM 1637 N N . VAL A 1 215 ? -7.946 5.379 3.627 1.00 98.69 215 VAL A N 1
ATOM 1638 C CA . VAL A 1 215 ? -7.897 5.345 2.160 1.00 98.69 215 VAL A CA 1
ATOM 1639 C C . VAL A 1 215 ? -7.093 6.537 1.653 1.00 98.69 215 VAL A C 1
ATOM 1641 O O . VAL A 1 215 ? -7.428 7.689 1.949 1.00 98.69 215 VAL A O 1
ATOM 1644 N N . ASN A 1 216 ? -6.053 6.275 0.863 1.00 98.50 216 ASN A N 1
ATOM 1645 C CA . ASN A 1 216 ? -5.273 7.335 0.225 1.00 98.50 216 ASN A CA 1
ATOM 1646 C C . ASN A 1 216 ? -5.933 7.779 -1.085 1.00 98.50 216 ASN A C 1
ATOM 1648 O O . ASN A 1 216 ? -6.245 6.945 -1.932 1.00 98.50 216 ASN A O 1
ATOM 1652 N N . LEU A 1 217 ? -6.086 9.092 -1.266 1.00 97.06 217 LEU A N 1
ATOM 1653 C CA . LEU A 1 217 ? -6.692 9.741 -2.429 1.00 97.06 217 LEU A CA 1
ATOM 1654 C C . LEU A 1 217 ? -5.603 10.501 -3.203 1.00 97.06 217 LEU A C 1
ATOM 1656 O O . LEU A 1 217 ? -5.336 11.681 -2.937 1.00 97.06 217 LEU A O 1
ATOM 1660 N N . VAL A 1 218 ? -4.929 9.805 -4.124 1.00 94.62 218 VAL A N 1
ATOM 1661 C CA . VAL A 1 218 ? -3.699 10.306 -4.769 1.00 94.62 218 VAL A CA 1
ATOM 1662 C C . VAL A 1 218 ? -3.930 11.576 -5.576 1.00 94.62 218 VAL A C 1
ATOM 1664 O O . VAL A 1 218 ? -3.104 12.486 -5.535 1.00 94.62 218 VAL A O 1
ATOM 1667 N N . ASP A 1 219 ? -5.078 11.678 -6.248 1.00 92.56 219 ASP A N 1
ATOM 1668 C CA . ASP A 1 219 ? -5.404 12.792 -7.138 1.00 92.56 219 ASP A CA 1
ATOM 1669 C C . ASP A 1 219 ? -5.828 14.077 -6.410 1.00 92.56 219 ASP A C 1
ATOM 1671 O O . ASP A 1 219 ? -5.997 15.121 -7.040 1.00 92.56 219 ASP A O 1
ATOM 1675 N N . ARG A 1 220 ? -5.970 14.009 -5.080 1.00 94.06 220 ARG A N 1
ATOM 1676 C CA . ARG A 1 220 ? -6.322 15.137 -4.199 1.00 94.06 220 ARG A CA 1
ATOM 1677 C C . ARG A 1 220 ? -5.200 15.524 -3.238 1.00 94.06 220 ARG A C 1
ATOM 1679 O O . ARG A 1 220 ? -5.312 16.553 -2.571 1.00 94.06 220 ARG A O 1
ATOM 1686 N N . GLY A 1 221 ? -4.155 14.701 -3.120 1.00 96.06 221 GLY A N 1
ATOM 1687 C CA . GLY A 1 221 ? -3.171 14.831 -2.043 1.00 96.06 221 GLY A CA 1
ATOM 1688 C C . GLY A 1 221 ? -3.822 14.689 -0.665 1.00 96.06 221 GLY A C 1
ATOM 1689 O O . GLY A 1 221 ? -3.603 15.524 0.210 1.00 96.06 221 GLY A O 1
ATOM 1690 N N . GLN A 1 222 ? -4.733 13.723 -0.505 1.00 97.88 222 GLN A N 1
ATOM 1691 C CA . GLN A 1 222 ? -5.538 13.571 0.709 1.00 97.88 222 GLN A CA 1
ATOM 1692 C C . GLN A 1 222 ? -5.557 12.135 1.228 1.00 97.88 222 GLN A C 1
ATOM 1694 O O . GLN A 1 222 ? -5.422 11.177 0.472 1.00 97.88 222 GLN A O 1
ATOM 1699 N N . VAL A 1 223 ? -5.841 11.998 2.521 1.00 98.50 223 VAL A N 1
ATOM 1700 C CA . VAL A 1 223 ? -6.304 10.748 3.133 1.00 98.50 223 VAL A CA 1
ATOM 1701 C C . VAL A 1 223 ? -7.731 10.947 3.627 1.00 98.50 223 VAL A C 1
ATOM 1703 O O . VAL A 1 223 ? -8.067 11.977 4.221 1.00 98.50 223 VAL A O 1
ATOM 1706 N N . ALA A 1 224 ? -8.573 9.950 3.386 1.00 98.38 224 ALA A N 1
ATOM 1707 C CA . ALA A 1 224 ? -9.905 9.845 3.958 1.00 98.38 224 ALA A CA 1
ATOM 1708 C C . ALA A 1 224 ? -9.964 8.640 4.900 1.00 98.38 224 ALA A C 1
ATOM 1710 O O . ALA A 1 224 ? -9.364 7.602 4.629 1.00 98.38 224 ALA A O 1
ATOM 1711 N N . PHE A 1 225 ? -10.713 8.772 5.990 1.00 98.62 225 PHE A N 1
ATOM 1712 C CA . PHE A 1 225 ? -10.963 7.679 6.918 1.00 98.62 225 PHE A CA 1
ATOM 1713 C C . PHE A 1 225 ? -12.450 7.360 6.938 1.00 98.62 225 PHE A C 1
ATOM 1715 O O . PHE A 1 225 ? -13.291 8.252 6.796 1.00 98.62 225 PHE A O 1
ATOM 1722 N N . TYR A 1 226 ? -12.779 6.083 7.105 1.00 98.44 226 TYR A N 1
ATOM 1723 C CA . TYR A 1 226 ? -14.158 5.616 7.069 1.00 98.44 226 TYR A CA 1
ATOM 1724 C C . TYR A 1 226 ? -14.443 4.619 8.186 1.00 98.44 226 TYR A C 1
ATOM 1726 O O . TYR A 1 226 ? -13.631 3.742 8.472 1.00 98.44 226 TYR A O 1
ATOM 1734 N N . GLU A 1 227 ? -15.619 4.740 8.792 1.00 98.00 227 GLU A N 1
ATOM 1735 C CA . GLU A 1 227 ? -16.221 3.734 9.656 1.00 98.00 227 GLU A CA 1
ATOM 1736 C C . GLU A 1 227 ? -16.914 2.665 8.809 1.00 98.00 227 GLU A C 1
ATOM 1738 O O . GLU A 1 227 ? -17.708 2.988 7.919 1.00 98.00 227 GLU A O 1
ATOM 1743 N N . VAL A 1 228 ? -16.648 1.396 9.121 1.00 98.25 228 VAL A N 1
ATOM 1744 C CA . VAL A 1 228 ? -17.277 0.247 8.465 1.00 98.25 228 VAL A CA 1
ATOM 1745 C C . VAL A 1 228 ? -18.360 -0.323 9.379 1.00 98.25 228 VAL A C 1
ATOM 1747 O O . VAL A 1 228 ? -18.076 -0.865 10.449 1.00 98.25 228 VAL A O 1
ATOM 1750 N N . LEU A 1 229 ? -19.620 -0.198 8.963 1.00 97.31 229 LEU A N 1
ATOM 1751 C CA . LEU A 1 229 ? -20.785 -0.609 9.743 1.00 97.31 229 LEU A CA 1
ATOM 1752 C C . LEU A 1 229 ? -21.269 -1.985 9.292 1.00 97.31 229 LEU A C 1
ATOM 1754 O O . LEU A 1 229 ? -21.748 -2.154 8.167 1.00 97.31 229 LEU A O 1
ATOM 1758 N N . ARG A 1 230 ? -21.200 -2.969 10.189 1.00 95.69 230 ARG A N 1
ATOM 1759 C CA . ARG A 1 230 ? -21.662 -4.337 9.929 1.00 95.69 230 ARG A CA 1
ATOM 1760 C C . ARG A 1 230 ? -23.111 -4.562 10.371 1.00 95.69 230 ARG A C 1
ATOM 1762 O O . ARG A 1 230 ? -23.549 -4.025 11.389 1.00 95.69 230 ARG A O 1
ATOM 1769 N N . GLY A 1 231 ? -23.839 -5.364 9.598 1.00 91.94 231 GLY A N 1
ATOM 1770 C CA . GLY A 1 231 ? -25.167 -5.872 9.925 1.00 91.94 231 GLY A CA 1
ATOM 1771 C C . GLY A 1 231 ? -25.135 -6.957 11.007 1.00 91.94 231 GLY A C 1
ATOM 1772 O O . GLY A 1 231 ? -24.078 -7.374 11.480 1.00 91.94 231 GLY A O 1
ATOM 1773 N N . LYS A 1 232 ? -26.320 -7.444 11.403 1.00 88.44 232 LYS A N 1
ATOM 1774 C CA . LYS A 1 232 ? -26.464 -8.532 12.398 1.00 88.44 232 LYS A CA 1
ATOM 1775 C C . LYS A 1 232 ? -25.928 -9.884 11.907 1.00 88.44 232 LYS A C 1
ATOM 1777 O O . LYS A 1 232 ? -25.653 -10.761 12.715 1.00 88.44 232 LYS A O 1
ATOM 1782 N N . ASP A 1 233 ? -25.823 -10.033 10.595 1.00 85.25 233 ASP A N 1
ATOM 1783 C CA . ASP A 1 233 ? -25.240 -11.148 9.850 1.00 85.25 233 ASP A CA 1
ATOM 1784 C C . ASP A 1 233 ? -23.713 -11.031 9.676 1.00 85.25 233 ASP A C 1
ATOM 1786 O O . ASP A 1 233 ? -23.084 -11.942 9.145 1.00 85.25 233 ASP A O 1
ATOM 1790 N N . GLY A 1 234 ? -23.108 -9.923 10.120 1.00 86.19 234 GLY A N 1
ATOM 1791 C CA . GLY A 1 234 ? -21.683 -9.633 9.960 1.00 86.19 234 GLY A CA 1
ATOM 1792 C C . GLY A 1 234 ? -21.299 -9.030 8.604 1.00 86.19 234 GLY A C 1
ATOM 1793 O O . GLY A 1 234 ? -20.160 -8.581 8.463 1.00 86.19 234 GLY A O 1
ATOM 1794 N N . ALA A 1 235 ? -22.221 -8.955 7.637 1.00 91.88 235 ALA A N 1
ATOM 1795 C CA . ALA A 1 235 ? -21.976 -8.334 6.336 1.00 91.88 235 ALA A CA 1
ATOM 1796 C C . ALA A 1 235 ? -21.802 -6.812 6.470 1.00 91.88 235 ALA A C 1
ATOM 1798 O O . ALA A 1 235 ? -22.355 -6.191 7.382 1.00 91.88 235 ALA A O 1
ATOM 1799 N N . VAL A 1 236 ? -21.052 -6.175 5.566 1.00 97.62 236 VAL A N 1
ATOM 1800 C CA . VAL A 1 236 ? -20.929 -4.708 5.572 1.00 97.62 236 VAL A CA 1
ATOM 1801 C C . VAL A 1 236 ? -22.224 -4.096 5.047 1.00 97.62 236 VAL A C 1
ATOM 1803 O O . VAL A 1 236 ? -22.599 -4.285 3.898 1.00 97.62 236 VAL A O 1
ATOM 1806 N N . SER A 1 237 ? -22.903 -3.352 5.916 1.00 96.50 237 SER A N 1
ATOM 1807 C CA . SER A 1 237 ? -24.200 -2.721 5.647 1.00 96.50 237 SER A CA 1
ATOM 1808 C C . SER A 1 237 ? -24.085 -1.269 5.184 1.00 96.50 237 SER A C 1
ATOM 1810 O O . SER A 1 237 ? -24.950 -0.781 4.462 1.00 96.50 237 SER A O 1
ATOM 1812 N N . ALA A 1 238 ? -23.030 -0.569 5.609 1.00 96.50 238 ALA A N 1
ATOM 1813 C CA . ALA A 1 238 ? -22.722 0.787 5.182 1.00 96.50 238 ALA A CA 1
ATOM 1814 C C . ALA A 1 238 ? -21.259 1.137 5.475 1.00 96.50 238 ALA A C 1
ATOM 1816 O O . ALA A 1 238 ? -20.640 0.603 6.397 1.00 96.50 238 ALA A O 1
ATOM 1817 N N . VAL A 1 239 ? -20.761 2.126 4.742 1.00 96.94 239 VAL A N 1
ATOM 1818 C CA . VAL A 1 239 ? -19.517 2.842 5.026 1.00 96.94 239 VAL A CA 1
ATOM 1819 C C . VAL A 1 239 ? -19.873 4.305 5.275 1.00 96.94 239 VAL A C 1
ATOM 1821 O O . VAL A 1 239 ? -20.769 4.840 4.619 1.00 96.94 239 VAL A O 1
ATOM 1824 N N . ARG A 1 240 ? -19.224 4.963 6.238 1.00 96.00 240 ARG A N 1
ATOM 1825 C CA . ARG A 1 240 ? -19.443 6.393 6.528 1.00 96.00 240 ARG A CA 1
ATOM 1826 C C . ARG A 1 240 ? -18.118 7.108 6.768 1.00 96.00 240 ARG A C 1
ATOM 1828 O O . ARG A 1 240 ? -17.242 6.496 7.370 1.00 96.00 240 ARG A O 1
ATOM 1835 N N . PRO A 1 241 ? -17.954 8.381 6.369 1.00 97.00 241 PRO A N 1
ATOM 1836 C CA . PRO A 1 241 ? -16.766 9.151 6.721 1.00 97.00 241 PRO A CA 1
ATOM 1837 C C . PRO A 1 241 ? -16.550 9.172 8.238 1.00 97.00 241 PRO A C 1
ATOM 1839 O O . PRO A 1 241 ? -17.426 9.596 8.997 1.00 97.00 241 PRO A O 1
ATOM 1842 N N . TRP A 1 242 ? -15.376 8.723 8.675 1.00 97.88 242 TRP A N 1
ATOM 1843 C CA . TRP A 1 242 ? -14.891 8.964 10.023 1.00 97.88 242 TRP A CA 1
ATOM 1844 C C . TRP A 1 242 ? -14.116 10.276 9.967 1.00 97.88 242 TRP A C 1
ATOM 1846 O O . TRP A 1 242 ? -13.024 10.344 9.414 1.00 97.88 242 TRP A O 1
ATOM 1856 N N . GLY A 1 243 ? -14.736 11.343 10.467 1.00 97.06 243 GLY A N 1
ATOM 1857 C CA . GLY A 1 243 ? -14.073 12.633 10.579 1.00 97.06 243 GLY A CA 1
ATOM 1858 C C . GLY A 1 243 ? -13.913 13.432 9.291 1.00 97.06 243 GLY A C 1
ATOM 1859 O O . GLY A 1 243 ? -14.645 13.275 8.313 1.00 97.06 243 GLY A O 1
ATOM 1860 N N . ASN A 1 244 ? -12.953 14.356 9.325 1.00 97.31 244 ASN A N 1
ATOM 1861 C CA . ASN A 1 244 ? -12.553 15.138 8.162 1.00 97.31 244 ASN A CA 1
ATOM 1862 C C . ASN A 1 244 ? -11.545 14.375 7.296 1.00 97.31 244 ASN A C 1
ATOM 1864 O O . ASN A 1 244 ? -10.647 13.710 7.808 1.00 97.31 244 ASN A O 1
ATOM 1868 N N . ARG A 1 245 ? -11.607 14.593 5.978 1.00 97.00 245 ARG A N 1
ATOM 1869 C CA . ARG A 1 245 ? -10.461 14.316 5.100 1.00 97.00 245 ARG A CA 1
ATOM 1870 C C . ARG A 1 245 ? -9.262 15.158 5.545 1.00 97.00 245 ARG A C 1
ATOM 1872 O O . ARG A 1 245 ? -9.429 16.284 6.030 1.00 97.00 245 ARG A O 1
ATOM 1879 N N . VAL A 1 246 ? -8.065 14.607 5.397 1.00 98.31 246 VAL A N 1
ATOM 1880 C CA . VAL A 1 246 ? -6.807 15.243 5.796 1.00 98.31 246 VAL A CA 1
ATOM 1881 C C . VAL A 1 246 ? -5.995 15.543 4.550 1.00 98.31 246 VAL A C 1
ATOM 1883 O O . VAL A 1 246 ? -5.770 14.651 3.738 1.00 98.31 246 VAL A O 1
ATOM 1886 N N . GLN A 1 247 ? -5.569 16.797 4.402 1.00 98.19 247 GLN A N 1
ATOM 1887 C CA . GLN A 1 247 ? -4.624 17.185 3.363 1.00 98.19 247 GLN A CA 1
ATOM 1888 C C . GLN A 1 247 ? -3.232 16.669 3.740 1.00 98.19 247 GLN A C 1
ATOM 1890 O O . GLN A 1 247 ? -2.735 16.972 4.826 1.00 98.19 247 GLN A O 1
ATOM 1895 N N . THR A 1 248 ? -2.633 15.891 2.846 1.00 97.12 248 THR A N 1
ATOM 1896 C CA . THR A 1 248 ? -1.241 15.438 2.904 1.00 97.12 248 THR A CA 1
ATOM 1897 C C . THR A 1 248 ? -0.451 16.157 1.804 1.00 97.12 248 THR A C 1
ATOM 1899 O O . THR A 1 248 ? -0.791 17.292 1.448 1.00 97.12 248 THR A O 1
ATOM 1902 N N . ASN A 1 249 ? 0.616 15.555 1.279 1.00 96.31 249 ASN A N 1
ATOM 1903 C CA . ASN A 1 249 ? 1.379 16.103 0.165 1.00 96.31 249 ASN A CA 1
ATOM 1904 C C . ASN A 1 249 ? 0.948 15.501 -1.196 1.00 96.31 249 ASN A C 1
ATOM 1906 O O . ASN A 1 249 ? -0.078 14.828 -1.302 1.00 96.31 249 ASN A O 1
ATOM 1910 N N . LYS A 1 250 ? 1.692 15.782 -2.271 1.00 95.44 250 LYS A N 1
ATOM 1911 C CA . LYS A 1 250 ? 1.403 15.315 -3.634 1.00 95.44 250 LYS A CA 1
ATOM 1912 C C . LYS A 1 250 ? 1.570 13.791 -3.765 1.00 95.44 250 LYS A C 1
ATOM 1914 O O . LYS A 1 250 ? 2.626 13.246 -3.455 1.00 95.44 250 LYS A O 1
ATOM 1919 N N . PHE A 1 251 ? 0.533 13.131 -4.288 1.00 96.12 251 PHE A N 1
ATOM 1920 C CA . PHE A 1 251 ? 0.491 11.689 -4.573 1.00 96.12 251 PHE A CA 1
ATOM 1921 C C . PHE A 1 251 ? 0.778 10.784 -3.342 1.00 96.12 251 PHE A C 1
ATOM 1923 O O . PHE A 1 251 ? 1.776 10.063 -3.329 1.00 96.12 251 PHE A O 1
ATOM 1930 N N . PRO A 1 252 ? -0.077 10.798 -2.294 1.00 97.56 252 PRO A N 1
ATOM 1931 C CA . PRO A 1 252 ? 0.009 9.889 -1.143 1.00 97.56 252 PRO A CA 1
ATOM 1932 C C . PRO A 1 252 ? -0.171 8.432 -1.579 1.00 97.56 252 PRO A C 1
ATOM 1934 O O . PRO A 1 252 ? -1.291 7.947 -1.693 1.00 97.56 252 PRO A O 1
ATOM 1937 N N . PHE A 1 253 ? 0.910 7.706 -1.846 1.00 96.56 253 PHE A N 1
ATOM 1938 C CA . PHE A 1 253 ? 0.831 6.446 -2.586 1.00 96.56 253 PHE A CA 1
ATOM 1939 C C . PHE A 1 253 ? 0.446 5.257 -1.709 1.00 96.56 253 PHE A C 1
ATOM 1941 O O . PHE A 1 253 ? -0.488 4.529 -2.042 1.00 96.56 253 PHE A O 1
ATOM 1948 N N . VAL A 1 254 ? 1.086 5.114 -0.549 1.00 97.75 254 VAL A N 1
ATOM 1949 C CA . VAL A 1 254 ? 0.755 4.090 0.454 1.00 97.75 254 VAL A CA 1
ATOM 1950 C C . VAL A 1 254 ? 0.555 4.731 1.823 1.00 97.75 254 VAL A C 1
ATOM 1952 O O . VAL A 1 254 ? 0.942 5.884 2.044 1.00 97.75 254 VAL A O 1
ATOM 1955 N N . GLY A 1 255 ? -0.023 3.995 2.770 1.00 98.00 255 GLY A N 1
ATOM 1956 C CA . GLY A 1 255 ? -0.096 4.445 4.156 1.00 98.00 255 GLY A CA 1
ATOM 1957 C C . GLY A 1 255 ? -0.102 3.317 5.181 1.00 98.00 255 GLY A C 1
ATOM 1958 O O . GLY A 1 255 ? -0.417 2.166 4.876 1.00 98.00 255 GLY A O 1
ATOM 1959 N N . ARG A 1 256 ? 0.294 3.644 6.412 1.00 98.38 256 ARG A N 1
ATOM 1960 C CA . ARG A 1 256 ? 0.339 2.709 7.540 1.00 98.38 256 ARG A CA 1
ATOM 1961 C C . ARG A 1 256 ? -0.221 3.346 8.804 1.00 98.38 256 ARG A C 1
ATOM 1963 O O . ARG A 1 256 ? 0.272 4.385 9.242 1.00 98.38 256 ARG A O 1
ATOM 1970 N N . PHE A 1 257 ? -1.186 2.685 9.435 1.00 98.69 257 PHE A N 1
ATOM 1971 C CA . PHE A 1 257 ? -1.508 2.937 10.837 1.00 98.69 257 PHE A CA 1
ATOM 1972 C C . PHE A 1 257 ? -0.313 2.571 11.725 1.00 98.69 257 PHE A C 1
ATOM 1974 O O . PHE A 1 257 ? 0.351 1.557 11.489 1.00 98.69 257 PHE A O 1
ATOM 1981 N N . SER A 1 258 ? -0.058 3.366 12.764 1.00 98.31 258 SER A N 1
ATOM 1982 C CA . SER A 1 258 ? 0.801 2.932 13.867 1.00 98.31 258 SER A CA 1
ATOM 1983 C C . SER A 1 258 ? 0.154 1.731 14.581 1.00 98.31 258 SER A C 1
ATOM 1985 O O . SER A 1 258 ? -1.078 1.656 14.630 1.00 98.31 258 SER A O 1
ATOM 1987 N N . PRO A 1 259 ? 0.923 0.790 15.165 1.00 95.56 259 PRO A N 1
ATOM 1988 C CA . PRO A 1 259 ? 0.346 -0.391 15.823 1.00 95.56 259 PRO A CA 1
ATOM 1989 C C . PRO A 1 259 ? -0.626 -0.082 16.974 1.00 95.56 259 PRO A C 1
ATOM 1991 O O . PRO A 1 259 ? -1.517 -0.876 17.257 1.00 95.56 259 PRO A O 1
ATOM 1994 N N . ASP A 1 260 ? -0.494 1.087 17.607 1.00 96.06 260 ASP A N 1
ATOM 1995 C CA . ASP A 1 260 ? -1.405 1.584 18.647 1.00 96.06 260 ASP A CA 1
ATOM 1996 C C . ASP A 1 260 ? -2.665 2.294 18.106 1.00 96.06 260 ASP A C 1
ATOM 1998 O O . ASP A 1 260 ? -3.512 2.725 18.888 1.00 96.06 260 ASP A O 1
ATOM 2002 N N . GLY A 1 261 ? -2.790 2.450 16.784 1.00 97.75 261 GLY A N 1
ATOM 2003 C CA . GLY A 1 261 ? -3.917 3.107 16.122 1.00 97.75 261 GLY A CA 1
ATOM 2004 C C . GLY A 1 261 ? -4.009 4.626 16.318 1.00 97.75 261 GLY A C 1
ATOM 2005 O O . GLY A 1 261 ? -4.977 5.237 15.877 1.00 97.75 261 GLY A O 1
ATOM 2006 N N . ARG A 1 262 ? -3.037 5.286 16.961 1.00 98.25 262 ARG A N 1
ATOM 2007 C CA . ARG A 1 262 ? -3.115 6.743 17.203 1.00 98.25 262 ARG A CA 1
ATOM 2008 C C . ARG A 1 262 ? -2.729 7.592 15.993 1.00 98.25 262 ARG A C 1
ATOM 2010 O O . ARG A 1 262 ? -3.136 8.755 15.910 1.00 98.25 262 ARG A O 1
ATOM 2017 N N . TYR A 1 263 ? -1.975 7.023 15.054 1.00 98.81 263 TYR A N 1
ATOM 2018 C CA . TYR A 1 263 ? -1.490 7.719 13.868 1.00 98.81 263 TYR A CA 1
ATOM 2019 C C . TYR A 1 263 ? -1.716 6.915 12.592 1.00 98.81 263 TYR A C 1
ATOM 2021 O O . TYR A 1 263 ? -1.790 5.688 12.609 1.00 98.81 263 TYR A O 1
ATOM 2029 N N . TYR A 1 264 ? -1.758 7.630 11.473 1.00 98.88 264 TYR A N 1
ATOM 2030 C CA . TYR A 1 264 ? -1.645 7.090 10.125 1.00 98.88 264 TYR A CA 1
ATOM 2031 C C . TYR A 1 264 ? -0.575 7.886 9.381 1.00 98.88 264 TYR A C 1
ATOM 2033 O O . TYR A 1 264 ? -0.647 9.111 9.336 1.00 98.88 264 TYR A O 1
ATOM 2041 N N . ILE A 1 265 ? 0.442 7.215 8.848 1.00 98.81 265 ILE A N 1
ATOM 2042 C CA . ILE A 1 265 ? 1.544 7.847 8.118 1.00 98.81 265 ILE A CA 1
ATOM 2043 C C . ILE A 1 265 ? 1.367 7.506 6.640 1.00 98.81 265 ILE A C 1
ATOM 2045 O O . ILE A 1 265 ? 1.162 6.335 6.325 1.00 98.81 265 ILE A O 1
ATOM 2049 N N . THR A 1 266 ? 1.471 8.484 5.740 1.00 98.56 266 THR A N 1
ATOM 2050 C CA . THR A 1 266 ? 1.558 8.238 4.289 1.00 98.56 266 THR A CA 1
ATOM 2051 C C . THR A 1 266 ? 2.972 8.403 3.758 1.00 98.56 266 THR A C 1
ATOM 2053 O O . THR A 1 266 ? 3.759 9.159 4.326 1.00 98.56 266 THR A O 1
ATOM 2056 N N . SER A 1 267 ? 3.271 7.710 2.655 1.00 98.31 267 SER A N 1
ATOM 2057 C CA . SER A 1 267 ? 4.423 8.014 1.800 1.00 98.31 267 SER A CA 1
ATOM 2058 C C . SER A 1 267 ? 3.931 8.709 0.533 1.00 98.31 267 SER A C 1
ATOM 2060 O O . SER A 1 267 ? 3.223 8.111 -0.280 1.00 98.31 267 SER A O 1
ATOM 2062 N N . ASP A 1 268 ? 4.268 9.987 0.394 1.00 97.56 268 ASP A N 1
ATOM 2063 C CA . ASP A 1 268 ? 3.798 10.879 -0.661 1.00 97.56 268 ASP A CA 1
ATOM 2064 C C . ASP A 1 268 ? 4.919 11.029 -1.711 1.00 97.56 268 ASP A C 1
ATOM 2066 O O . ASP A 1 268 ? 5.827 11.853 -1.549 1.00 97.56 268 ASP A O 1
ATOM 2070 N N . VAL A 1 269 ? 4.879 10.207 -2.771 1.00 95.25 269 VAL A N 1
ATOM 2071 C CA . VAL A 1 269 ? 5.984 9.988 -3.742 1.00 95.25 269 VAL A CA 1
ATOM 2072 C C . VAL A 1 269 ? 6.313 11.183 -4.643 1.00 95.25 269 VAL A C 1
ATOM 2074 O O . VAL A 1 269 ? 7.297 11.136 -5.376 1.00 95.25 269 VAL A O 1
ATOM 2077 N N . GLN A 1 270 ? 5.511 12.252 -4.610 1.00 95.56 270 GLN A N 1
ATOM 2078 C CA . GLN A 1 270 ? 5.698 13.464 -5.420 1.00 95.56 270 GLN A CA 1
ATOM 2079 C C . GLN A 1 270 ? 5.618 13.269 -6.950 1.00 95.56 270 GLN A C 1
ATOM 2081 O O . GLN A 1 270 ? 6.052 14.146 -7.702 1.00 95.56 270 GLN A O 1
ATOM 2086 N N . TRP A 1 271 ? 4.996 12.192 -7.433 1.00 93.62 271 TRP A N 1
ATOM 2087 C CA . TRP A 1 271 ? 4.647 12.036 -8.851 1.00 93.62 271 TRP A CA 1
ATOM 2088 C C . TRP A 1 271 ? 3.576 13.041 -9.299 1.00 93.62 271 TRP A C 1
ATOM 2090 O O . TRP A 1 271 ? 2.763 13.517 -8.500 1.00 93.62 271 TRP A O 1
ATOM 2100 N N . GLY A 1 272 ? 3.578 13.380 -10.588 1.00 92.00 272 GLY A N 1
ATOM 2101 C CA . GLY A 1 272 ? 2.652 14.353 -11.164 1.00 92.00 272 GLY A CA 1
ATOM 2102 C C . GLY A 1 272 ? 3.111 14.934 -12.500 1.00 92.00 272 GLY A C 1
ATOM 2103 O O . GLY A 1 272 ? 4.267 14.802 -12.903 1.00 92.00 272 GLY A O 1
ATOM 2104 N N . ILE A 1 273 ? 2.184 15.624 -13.172 1.00 89.88 273 ILE A N 1
ATOM 2105 C CA . ILE A 1 273 ? 2.381 16.277 -14.483 1.00 89.88 273 ILE A CA 1
ATOM 2106 C C . ILE A 1 273 ? 3.450 17.386 -14.483 1.00 89.88 273 ILE A C 1
ATOM 2108 O O . ILE A 1 273 ? 3.877 17.833 -15.542 1.00 89.88 273 ILE A O 1
ATOM 2112 N N . ASP A 1 274 ? 3.856 17.841 -13.300 1.00 90.06 274 ASP A N 1
ATOM 2113 C CA . ASP A 1 274 ? 4.912 18.821 -13.046 1.00 90.06 274 ASP A CA 1
ATOM 2114 C C . ASP A 1 274 ? 6.319 18.194 -12.971 1.00 90.06 274 ASP A C 1
ATOM 2116 O O . ASP A 1 274 ? 7.302 18.904 -12.766 1.00 90.06 274 ASP A O 1
ATOM 2120 N N . THR A 1 275 ? 6.427 16.873 -13.153 1.00 88.56 275 THR A N 1
ATOM 2121 C CA . THR A 1 275 ? 7.687 16.114 -13.130 1.00 88.56 275 THR A CA 1
ATOM 2122 C C . THR A 1 275 ? 7.990 15.462 -14.484 1.00 88.56 275 THR A C 1
ATOM 2124 O O . THR A 1 275 ? 7.093 15.229 -15.300 1.00 88.56 275 THR A O 1
ATOM 2127 N N . THR A 1 276 ? 9.262 15.132 -14.729 1.00 84.94 276 THR A N 1
ATOM 2128 C CA . THR A 1 276 ? 9.701 14.408 -15.932 1.00 84.94 276 THR A CA 1
ATOM 2129 C C . THR A 1 276 ? 8.942 13.087 -16.078 1.00 84.94 276 THR A C 1
ATOM 2131 O O . THR A 1 276 ? 9.042 12.221 -15.216 1.00 84.94 276 THR A O 1
ATOM 2134 N N . GLY A 1 277 ? 8.182 12.926 -17.165 1.00 83.88 277 GLY A N 1
ATOM 2135 C CA . GLY A 1 277 ? 7.511 11.661 -17.487 1.00 83.88 277 GLY A CA 1
ATOM 2136 C C . GLY A 1 277 ? 6.449 11.208 -16.477 1.00 83.88 277 GLY A C 1
ATOM 2137 O O . GLY A 1 277 ? 6.216 10.012 -16.376 1.00 83.88 277 GLY A O 1
ATOM 2138 N N . PHE A 1 278 ? 5.829 12.127 -15.720 1.00 89.31 278 PHE A N 1
ATOM 2139 C CA . PHE A 1 278 ? 4.891 11.872 -14.604 1.00 89.31 278 PHE A CA 1
ATOM 2140 C C . PHE A 1 278 ? 5.500 11.199 -13.358 1.00 89.31 278 PHE A C 1
ATOM 2142 O O . PHE A 1 278 ? 5.156 11.570 -12.235 1.00 89.31 278 PHE A O 1
ATOM 2149 N N . TYR A 1 279 ? 6.417 10.250 -13.544 1.00 89.75 279 TYR A N 1
ATOM 2150 C CA . TYR A 1 279 ? 7.081 9.469 -12.494 1.00 89.75 279 TYR A CA 1
ATOM 2151 C C . TYR A 1 279 ? 8.464 10.035 -12.119 1.00 89.75 279 TYR A C 1
ATOM 2153 O O . TYR A 1 279 ? 9.359 9.285 -11.717 1.00 89.75 279 TYR A O 1
ATOM 2161 N N . GLY A 1 280 ? 8.696 11.337 -12.320 1.00 89.69 280 GLY A N 1
ATOM 2162 C CA . GLY A 1 280 ? 10.007 11.972 -12.144 1.00 89.69 280 GLY A CA 1
ATOM 2163 C C . GLY A 1 280 ? 10.548 11.823 -10.720 1.00 89.69 280 GLY A C 1
ATOM 2164 O O . GLY A 1 280 ? 9.787 11.771 -9.752 1.00 89.69 280 GLY A O 1
ATOM 2165 N N . VAL A 1 281 ? 11.872 11.723 -10.580 1.00 92.94 281 VAL A N 1
ATOM 2166 C CA . VAL A 1 281 ? 12.492 11.413 -9.281 1.00 92.94 281 VAL A CA 1
ATOM 2167 C C . VAL A 1 281 ? 12.581 12.670 -8.433 1.00 92.94 281 VAL A C 1
ATOM 2169 O O . VAL A 1 281 ? 13.208 13.653 -8.816 1.00 92.94 281 VAL A O 1
ATOM 2172 N N . GLN A 1 282 ? 11.927 12.633 -7.277 1.00 95.25 282 GLN A N 1
ATOM 2173 C CA . GLN A 1 282 ? 11.804 13.735 -6.326 1.00 95.25 282 GLN A CA 1
ATOM 2174 C C . GLN A 1 282 ? 12.012 13.210 -4.901 1.00 95.25 282 GLN A C 1
ATOM 2176 O O . GLN A 1 282 ? 11.905 12.007 -4.649 1.00 95.25 282 GLN A O 1
ATOM 2181 N N . GLU A 1 283 ? 12.303 14.097 -3.953 1.00 96.25 283 GLU A N 1
ATOM 2182 C CA . GLU A 1 283 ? 12.330 13.730 -2.537 1.00 96.25 283 GLU A CA 1
ATOM 2183 C C . GLU A 1 283 ? 10.898 13.518 -2.026 1.00 96.25 283 GLU A C 1
ATOM 2185 O O . GLU A 1 283 ? 10.073 14.430 -2.054 1.00 96.25 283 GLU A O 1
ATOM 2190 N N . GLY A 1 284 ? 10.590 12.292 -1.602 1.00 96.75 284 GLY A N 1
ATOM 2191 C CA . GLY A 1 284 ? 9.277 11.921 -1.088 1.00 96.75 284 GLY A CA 1
ATOM 2192 C C . GLY A 1 284 ? 8.997 12.566 0.267 1.00 96.75 284 GLY A C 1
ATOM 2193 O O . GLY A 1 284 ? 9.916 12.902 1.017 1.00 96.75 284 GLY A O 1
ATOM 2194 N N . ILE A 1 285 ? 7.718 12.708 0.604 1.00 98.31 285 ILE A N 1
ATOM 2195 C CA . ILE A 1 285 ? 7.270 13.326 1.855 1.00 98.31 285 ILE A CA 1
ATOM 2196 C C . ILE A 1 285 ? 6.527 12.298 2.708 1.00 98.31 285 ILE A C 1
ATOM 2198 O O . ILE A 1 285 ? 5.668 11.578 2.213 1.00 98.31 285 ILE A O 1
ATOM 2202 N N . LEU A 1 286 ? 6.836 12.245 4.004 1.00 98.81 286 LEU A N 1
ATOM 2203 C CA . LEU A 1 286 ? 6.077 11.476 4.985 1.00 98.81 286 LEU A CA 1
ATOM 2204 C C . LEU A 1 286 ? 5.147 12.407 5.754 1.00 98.81 286 LEU A C 1
ATOM 2206 O O . LEU A 1 286 ? 5.617 13.262 6.511 1.00 98.81 286 LEU A O 1
ATOM 2210 N N . THR A 1 287 ? 3.838 12.220 5.601 1.00 98.81 287 THR A N 1
ATOM 2211 C CA . THR A 1 287 ? 2.839 12.967 6.373 1.00 98.81 287 THR A CA 1
ATOM 2212 C C . THR A 1 287 ? 2.332 12.103 7.524 1.00 98.81 287 THR A C 1
ATOM 2214 O O . THR A 1 287 ? 1.653 11.105 7.289 1.00 98.81 287 THR A O 1
ATOM 2217 N N . THR A 1 288 ? 2.614 12.485 8.776 1.00 98.88 288 THR A N 1
ATOM 2218 C CA . THR A 1 288 ? 1.949 11.866 9.932 1.00 98.88 288 THR A CA 1
ATOM 2219 C C . THR A 1 288 ? 0.602 12.538 10.151 1.00 98.88 288 THR A C 1
ATOM 2221 O O . THR A 1 288 ? 0.536 13.742 10.391 1.00 98.88 288 THR A O 1
ATOM 2224 N N . VAL A 1 289 ? -0.467 11.750 10.173 1.00 98.88 289 VAL A N 1
ATOM 2225 C CA . VAL A 1 289 ? -1.809 12.145 10.604 1.00 98.88 289 VAL A CA 1
ATOM 2226 C C . VAL A 1 289 ? -2.052 11.601 12.009 1.00 98.88 289 VAL A C 1
ATOM 2228 O O . VAL A 1 289 ? -1.953 10.396 12.225 1.00 98.88 289 VAL A O 1
ATOM 2231 N N . ARG A 1 290 ? -2.404 12.462 12.967 1.00 98.69 290 ARG A N 1
ATOM 2232 C CA . ARG A 1 290 ? -2.977 12.042 14.249 1.00 98.69 290 ARG A CA 1
ATOM 2233 C C . ARG A 1 290 ? -4.476 11.840 14.087 1.00 98.69 290 ARG A C 1
ATOM 2235 O O . ARG A 1 290 ? -5.191 12.705 13.570 1.00 98.69 290 ARG A O 1
ATOM 2242 N N . LEU A 1 291 ? -4.924 10.677 14.534 1.00 98.69 291 LEU A N 1
ATOM 2243 C CA . LEU A 1 291 ? -6.298 10.233 14.402 1.00 98.69 291 LEU A CA 1
ATOM 2244 C C . LEU A 1 291 ? -7.149 10.740 15.567 1.00 98.69 291 LEU A C 1
ATOM 2246 O O . LEU A 1 291 ? -6.642 11.233 16.577 1.00 98.69 291 LEU A O 1
ATOM 2250 N N . ALA A 1 292 ? -8.461 10.657 15.376 1.00 98.19 292 ALA A N 1
ATOM 2251 C CA . ALA A 1 292 ? -9.424 10.934 16.426 1.00 98.19 292 ALA A CA 1
ATOM 2252 C C . ALA A 1 292 ? -9.570 9.694 17.312 1.00 98.19 292 ALA A C 1
ATOM 2254 O O . ALA A 1 292 ? -9.206 8.589 16.905 1.00 98.19 292 ALA A O 1
ATOM 2255 N N . ASP A 1 293 ? -10.140 9.857 18.501 1.00 97.12 293 ASP A N 1
ATOM 2256 C CA . ASP A 1 293 ? -10.361 8.722 19.392 1.00 97.12 293 ASP A CA 1
ATOM 2257 C C . ASP A 1 293 ? -11.355 7.720 18.778 1.00 97.12 293 ASP A C 1
ATOM 2259 O O . ASP A 1 293 ? -12.354 8.088 18.149 1.00 97.12 293 ASP A O 1
ATOM 2263 N N . VAL A 1 294 ? -11.090 6.426 18.972 1.00 96.69 294 VAL A N 1
ATOM 2264 C CA . VAL A 1 294 ? -11.957 5.338 18.501 1.00 96.69 294 VAL A CA 1
ATOM 2265 C C . VAL A 1 294 ? -13.361 5.504 19.090 1.00 96.69 294 VAL A C 1
ATOM 2267 O O . VAL A 1 294 ? -13.552 5.481 20.302 1.00 96.69 294 VAL A O 1
ATOM 2270 N N . GLY A 1 295 ? -14.360 5.638 18.218 1.00 95.38 295 GLY A N 1
ATOM 2271 C CA . GLY A 1 295 ? -15.755 5.884 18.591 1.00 95.38 295 GLY A CA 1
ATOM 2272 C C . GLY A 1 295 ? -16.183 7.355 18.557 1.00 95.38 295 GLY A C 1
ATOM 2273 O O . GLY A 1 295 ? -17.382 7.618 18.659 1.00 95.38 295 GLY A O 1
ATOM 2274 N N . ALA A 1 296 ? -15.262 8.306 18.361 1.00 96.25 296 ALA A N 1
ATOM 2275 C CA . ALA A 1 296 ? -15.614 9.702 18.114 1.00 96.25 296 ALA A CA 1
ATOM 2276 C C . ALA A 1 296 ? -16.400 9.850 16.798 1.00 96.25 296 ALA A C 1
ATOM 2278 O O . ALA A 1 296 ? -16.126 9.161 15.813 1.00 96.25 296 ALA A O 1
ATOM 2279 N N . THR A 1 297 ? -17.369 10.770 16.772 1.00 93.12 297 THR A N 1
ATOM 2280 C CA . THR A 1 297 ? -18.251 11.028 15.619 1.00 93.12 297 THR A CA 1
ATOM 2281 C C . THR A 1 297 ? -18.431 12.528 15.367 1.00 93.12 297 THR A C 1
ATOM 2283 O O . THR A 1 297 ? -18.221 13.356 16.257 1.00 93.12 297 THR A O 1
ATOM 2286 N N . GLY A 1 298 ? -18.813 12.896 14.138 1.00 89.25 298 GLY A N 1
ATOM 2287 C CA . GLY A 1 298 ? -19.042 14.292 13.747 1.00 89.25 298 GLY A CA 1
ATOM 2288 C C . GLY A 1 298 ? -17.822 15.182 14.011 1.00 89.25 298 GLY A C 1
ATOM 2289 O O . GLY A 1 298 ? -16.689 14.781 13.761 1.00 89.25 298 GLY A O 1
ATOM 2290 N N . ASN A 1 299 ? -18.042 16.374 14.572 1.00 88.31 299 ASN A N 1
ATOM 2291 C CA . ASN A 1 299 ? -16.972 17.340 14.860 1.00 88.31 299 ASN A CA 1
ATOM 2292 C C . ASN A 1 299 ? -15.927 16.843 15.880 1.00 88.31 299 ASN A C 1
ATOM 2294 O O . ASN A 1 299 ? -14.823 17.383 15.914 1.00 88.31 299 ASN A O 1
ATOM 2298 N N . ALA A 1 300 ? -16.255 15.841 16.707 1.00 93.50 300 ALA A N 1
ATOM 2299 C CA . ALA A 1 300 ? -15.303 15.237 17.641 1.00 93.50 300 ALA A CA 1
ATOM 2300 C C . ALA A 1 300 ? -14.342 14.256 16.944 1.00 93.50 300 ALA A C 1
ATOM 2302 O O . ALA A 1 300 ? -13.238 14.030 17.430 1.00 93.50 300 ALA A O 1
ATOM 2303 N N . ALA A 1 301 ? -14.721 13.712 15.782 1.00 96.69 301 ALA A N 1
ATOM 2304 C CA . ALA A 1 301 ? -13.878 12.836 14.973 1.00 96.69 301 ALA A CA 1
ATOM 2305 C C . ALA A 1 301 ? -12.825 13.627 14.168 1.00 96.69 301 ALA A C 1
ATOM 2307 O O . ALA A 1 301 ? -12.662 13.412 12.974 1.00 96.69 301 ALA A O 1
ATOM 2308 N N . ARG A 1 302 ? -12.136 14.605 14.766 1.00 97.50 302 ARG A N 1
ATOM 2309 C CA . ARG A 1 302 ? -11.225 15.474 14.007 1.00 97.50 302 ARG A CA 1
ATOM 2310 C C . ARG A 1 302 ? -9.820 14.880 13.889 1.00 97.50 302 ARG A C 1
ATOM 2312 O O . ARG A 1 302 ? -9.165 14.617 14.892 1.00 97.50 302 ARG A O 1
ATOM 2319 N N . HIS A 1 303 ? -9.338 14.760 12.657 1.00 98.44 303 HIS A N 1
ATOM 2320 C CA . HIS A 1 303 ? -7.980 14.338 12.317 1.00 98.44 303 HIS A CA 1
ATOM 2321 C C . HIS A 1 303 ? -7.114 15.549 11.944 1.00 98.44 303 HIS A C 1
ATOM 2323 O O . HIS A 1 303 ? -7.602 16.503 11.327 1.00 98.44 303 HIS A O 1
ATOM 2329 N N . PHE A 1 304 ? -5.826 15.519 12.292 1.00 97.69 304 PHE A N 1
ATOM 2330 C CA . PHE A 1 304 ? -4.885 16.612 12.005 1.00 97.69 304 PHE A CA 1
ATOM 2331 C C . PHE A 1 304 ? -3.468 16.105 11.724 1.00 97.69 304 PHE A C 1
ATOM 2333 O O . PHE A 1 304 ? -3.129 14.982 12.076 1.00 97.69 304 PHE A O 1
ATOM 2340 N N . VAL A 1 305 ? -2.633 16.938 11.101 1.00 98.62 305 VAL A N 1
ATOM 2341 C CA . VAL A 1 305 ? -1.232 16.622 10.778 1.00 98.62 305 VAL A CA 1
ATOM 2342 C C . VAL A 1 305 ? -0.317 17.202 11.865 1.00 98.62 305 VAL A C 1
ATOM 2344 O O . VAL A 1 305 ? -0.070 18.407 11.843 1.00 98.62 305 VAL A O 1
ATOM 2347 N N . PRO A 1 306 ? 0.171 16.413 12.845 1.00 98.06 306 PRO A N 1
ATOM 2348 C CA . PRO A 1 306 ? 1.173 16.882 13.805 1.00 98.06 306 PRO A CA 1
ATOM 2349 C C . PRO A 1 306 ? 2.574 17.056 13.203 1.00 98.06 306 PRO A C 1
ATOM 2351 O O . PRO A 1 306 ? 3.367 17.821 13.748 1.00 98.06 306 PRO A O 1
ATOM 2354 N N . HIS A 1 307 ? 2.918 16.326 12.134 1.00 98.56 307 HIS A N 1
ATOM 2355 C CA . HIS A 1 307 ? 4.284 16.304 11.613 1.00 98.56 307 HIS A CA 1
ATOM 2356 C C . HIS A 1 307 ? 4.353 15.961 10.122 1.00 98.56 307 HIS A C 1
ATOM 2358 O O . HIS A 1 307 ? 3.583 15.143 9.622 1.00 98.56 307 HIS A O 1
ATOM 2364 N N . ILE A 1 308 ? 5.339 16.551 9.446 1.00 98.31 308 ILE A N 1
ATOM 2365 C CA . ILE A 1 308 ? 5.745 16.235 8.076 1.00 98.31 308 ILE A CA 1
ATOM 2366 C C . ILE A 1 308 ? 7.264 16.023 8.092 1.00 98.31 308 ILE A C 1
ATOM 2368 O O . ILE A 1 308 ? 7.984 16.797 8.724 1.00 98.31 308 ILE A O 1
ATOM 2372 N N . ALA A 1 309 ? 7.751 14.976 7.428 1.00 98.25 309 ALA A N 1
ATOM 2373 C CA . ALA A 1 309 ? 9.175 14.669 7.284 1.00 98.25 309 ALA A CA 1
ATOM 2374 C C . ALA A 1 309 ? 9.547 14.412 5.814 1.00 98.25 309 ALA A C 1
ATOM 2376 O O . ALA A 1 309 ? 8.686 14.110 4.994 1.00 98.25 309 ALA A O 1
ATOM 2377 N N . LEU A 1 310 ? 10.839 14.490 5.493 1.00 97.94 310 LEU A N 1
ATOM 2378 C CA . LEU A 1 310 ? 11.382 13.995 4.224 1.00 97.94 310 LEU A CA 1
ATOM 2379 C C . LEU A 1 310 ? 11.498 12.466 4.308 1.00 97.94 310 LEU A C 1
ATOM 2381 O O . LEU A 1 310 ? 12.026 11.957 5.300 1.00 97.94 310 LEU A O 1
ATOM 2385 N N . GLY A 1 311 ? 11.001 11.746 3.302 1.00 91.69 311 GLY A N 1
ATOM 2386 C CA . GLY A 1 311 ? 10.957 10.276 3.236 1.00 91.69 311 GLY A CA 1
ATOM 2387 C C . GLY A 1 311 ? 12.161 9.615 2.555 1.00 91.69 311 GLY A C 1
ATOM 2388 O O . GLY A 1 311 ? 12.363 8.412 2.712 1.00 91.69 311 GLY A O 1
ATOM 2389 N N . GLY A 1 312 ? 12.958 10.392 1.818 1.00 95.31 312 GLY A N 1
ATOM 2390 C CA . GLY A 1 312 ? 13.988 9.894 0.902 1.00 95.31 312 GLY A CA 1
ATOM 2391 C C . GLY A 1 312 ? 13.563 10.001 -0.568 1.00 95.31 312 GLY A C 1
ATOM 2392 O O . GLY A 1 312 ? 12.404 10.262 -0.892 1.00 95.31 312 GLY A O 1
ATOM 2393 N N . TRP A 1 313 ? 14.514 9.843 -1.488 1.00 96.69 313 TRP A N 1
ATOM 2394 C CA . TRP A 1 313 ? 14.285 10.083 -2.919 1.00 96.69 313 TRP A CA 1
ATOM 2395 C C . TRP A 1 313 ? 13.482 8.956 -3.577 1.00 96.69 313 TRP A C 1
ATOM 2397 O O . TRP A 1 313 ? 13.944 7.819 -3.668 1.00 96.69 313 TRP A O 1
ATOM 2407 N N . GLY A 1 314 ? 12.274 9.275 -4.047 1.00 94.69 314 GLY A N 1
ATOM 2408 C CA . GLY A 1 314 ? 11.295 8.289 -4.500 1.00 94.69 314 GLY A CA 1
ATOM 2409 C C . GLY A 1 314 ? 10.833 7.362 -3.371 1.00 94.69 314 GLY A C 1
ATOM 2410 O O . GLY A 1 314 ? 10.778 6.156 -3.583 1.00 94.69 314 GLY A O 1
ATOM 2411 N N . ALA A 1 315 ? 10.580 7.894 -2.169 1.00 96.56 315 ALA A N 1
ATOM 2412 C CA . ALA A 1 315 ? 10.081 7.122 -1.027 1.00 96.56 315 ALA A CA 1
ATOM 2413 C C . ALA A 1 315 ? 8.673 6.566 -1.301 1.00 96.56 315 ALA A C 1
ATOM 2415 O O . ALA A 1 315 ? 7.677 7.283 -1.182 1.00 96.56 315 ALA A O 1
ATOM 2416 N N . GLU A 1 316 ? 8.597 5.292 -1.677 1.00 94.56 316 GLU A N 1
ATOM 2417 C CA . GLU A 1 316 ? 7.381 4.649 -2.177 1.00 94.56 316 GLU A CA 1
ATOM 2418 C C . GLU A 1 316 ? 6.672 3.831 -1.101 1.00 94.56 316 GLU A C 1
ATOM 2420 O O . GLU A 1 316 ? 5.517 4.112 -0.781 1.00 94.56 316 GLU A O 1
ATOM 2425 N N . THR A 1 317 ? 7.349 2.833 -0.528 1.00 95.38 317 THR A N 1
ATOM 2426 C CA . THR A 1 317 ? 6.730 1.901 0.424 1.00 95.38 317 THR A CA 1
ATOM 2427 C C . THR A 1 317 ? 7.129 2.238 1.849 1.00 95.38 317 THR A C 1
ATOM 2429 O O . THR A 1 317 ? 8.263 2.638 2.095 1.00 95.38 317 THR A O 1
ATOM 2432 N N . ILE A 1 318 ? 6.228 2.009 2.810 1.00 97.62 318 ILE A N 1
ATOM 2433 C CA . ILE A 1 318 ? 6.537 2.081 4.242 1.00 97.62 318 ILE A CA 1
ATOM 2434 C C . ILE A 1 318 ? 6.070 0.852 5.028 1.00 97.62 318 ILE A C 1
ATOM 2436 O O . ILE A 1 318 ? 5.008 0.275 4.761 1.00 97.62 318 ILE A O 1
ATOM 2440 N N . ALA A 1 319 ? 6.849 0.503 6.054 1.00 96.88 319 ALA A N 1
ATOM 2441 C CA . ALA A 1 319 ? 6.531 -0.530 7.038 1.00 96.88 319 ALA A CA 1
ATOM 2442 C C . ALA A 1 319 ? 6.918 -0.095 8.462 1.00 96.88 319 ALA A C 1
ATOM 2444 O O . ALA A 1 319 ? 7.980 0.495 8.673 1.00 96.88 319 ALA A O 1
ATOM 2445 N N . PHE A 1 320 ? 6.070 -0.421 9.442 1.00 97.00 320 PHE A N 1
ATOM 2446 C CA . PHE A 1 320 ? 6.376 -0.281 10.869 1.00 97.00 320 PHE A CA 1
ATOM 2447 C C . PHE A 1 320 ? 7.086 -1.525 11.410 1.00 97.00 320 PHE A C 1
ATOM 2449 O O . PHE A 1 320 ? 6.754 -2.648 11.024 1.00 97.00 320 PHE A O 1
ATOM 2456 N N . SER A 1 321 ? 8.001 -1.335 12.363 1.00 95.62 321 SER A N 1
ATOM 2457 C CA . SER A 1 321 ? 8.449 -2.416 13.240 1.00 95.62 321 SER A CA 1
ATOM 2458 C C . SER A 1 321 ? 7.269 -2.935 14.085 1.00 95.62 321 SER A C 1
ATOM 2460 O O . SER A 1 321 ? 6.371 -2.154 14.410 1.00 95.62 321 SER A O 1
ATOM 2462 N N . PRO A 1 322 ? 7.248 -4.219 14.498 1.00 91.38 322 PRO A N 1
ATOM 2463 C CA . PRO A 1 322 ? 6.133 -4.782 15.274 1.00 91.38 322 PRO A CA 1
ATOM 2464 C C . PRO A 1 322 ? 5.860 -4.061 16.604 1.00 91.38 322 PRO A C 1
ATOM 2466 O O . PRO A 1 322 ? 4.732 -4.035 17.082 1.00 91.38 322 PRO A O 1
ATOM 2469 N N . ASP A 1 323 ? 6.887 -3.436 17.187 1.00 93.19 323 ASP A N 1
ATOM 2470 C CA . ASP A 1 323 ? 6.795 -2.628 18.410 1.00 93.19 323 ASP A CA 1
ATOM 2471 C C . ASP A 1 323 ? 6.362 -1.163 18.175 1.00 93.19 323 ASP A C 1
ATOM 2473 O O . ASP A 1 323 ? 6.295 -0.382 19.124 1.00 93.19 323 ASP A O 1
ATOM 2477 N N . GLY A 1 324 ? 6.114 -0.765 16.921 1.00 95.12 324 GLY A N 1
ATOM 2478 C CA . GLY A 1 324 ? 5.674 0.576 16.525 1.00 95.12 324 GLY A CA 1
ATOM 2479 C C . GLY A 1 324 ? 6.699 1.698 16.697 1.00 95.12 324 GLY A C 1
ATOM 2480 O O . GLY A 1 324 ? 6.387 2.848 16.388 1.00 95.12 324 GLY A O 1
ATOM 2481 N N . ARG A 1 325 ? 7.916 1.405 17.176 1.00 94.88 325 ARG A N 1
ATOM 2482 C CA . ARG A 1 325 ? 8.935 2.433 17.449 1.00 94.88 325 ARG A CA 1
ATOM 2483 C C . ARG A 1 325 ? 9.618 2.947 16.191 1.00 94.88 325 ARG A C 1
ATOM 2485 O O . ARG A 1 325 ? 10.064 4.092 16.186 1.00 94.88 325 ARG A O 1
ATOM 2492 N N . PHE A 1 326 ? 9.720 2.120 15.153 1.00 97.25 326 PHE A N 1
ATOM 2493 C CA . PHE A 1 326 ? 10.430 2.444 13.925 1.00 97.25 326 PHE A CA 1
ATOM 2494 C C . PHE A 1 326 ? 9.533 2.338 12.696 1.00 97.25 326 PHE A C 1
ATOM 2496 O O . PHE A 1 326 ? 8.718 1.427 12.578 1.00 97.25 326 PHE A O 1
ATOM 2503 N N . LEU A 1 327 ? 9.749 3.251 11.756 1.00 98.25 327 LEU A N 1
ATOM 2504 C CA . LEU A 1 327 ? 9.192 3.236 10.411 1.00 98.25 327 LEU A CA 1
ATOM 2505 C C . LEU A 1 327 ? 10.359 3.166 9.420 1.00 98.25 327 LEU A C 1
ATOM 2507 O O . LEU A 1 327 ? 11.329 3.911 9.567 1.00 98.25 327 LEU A O 1
ATOM 2511 N N . VAL A 1 328 ? 10.270 2.296 8.418 1.00 98.38 328 VAL A N 1
ATOM 2512 C CA . VAL A 1 328 ? 11.215 2.251 7.291 1.00 98.38 328 VAL A CA 1
ATOM 2513 C C . VAL A 1 328 ? 10.505 2.675 6.015 1.00 98.38 328 VAL A C 1
ATOM 2515 O O . VAL A 1 328 ? 9.388 2.213 5.782 1.00 98.38 328 VAL A O 1
ATOM 2518 N N . THR A 1 329 ? 11.161 3.502 5.197 1.00 98.38 329 THR A N 1
ATOM 2519 C CA . THR A 1 329 ? 10.802 3.737 3.790 1.00 98.38 329 THR A CA 1
ATOM 2520 C C . THR A 1 329 ? 11.652 2.882 2.855 1.00 98.38 329 THR A C 1
ATOM 2522 O O . THR A 1 329 ? 12.815 2.593 3.150 1.00 98.38 329 THR A O 1
ATOM 2525 N N . SER A 1 330 ? 11.095 2.514 1.702 1.00 97.00 330 SER A N 1
ATOM 2526 C CA . SER A 1 330 ? 11.870 2.090 0.540 1.00 97.00 330 SER A CA 1
ATOM 2527 C C . SER A 1 330 ? 11.901 3.215 -0.483 1.00 97.00 330 SER A C 1
ATOM 2529 O O . SER A 1 330 ? 10.871 3.784 -0.846 1.00 97.00 330 SER A O 1
ATOM 2531 N N . ASN A 1 331 ? 13.103 3.553 -0.932 1.00 97.56 331 ASN A N 1
ATOM 2532 C CA . ASN A 1 331 ? 13.351 4.703 -1.782 1.00 97.56 331 ASN A CA 1
ATOM 2533 C C . ASN A 1 331 ? 13.810 4.200 -3.147 1.00 97.56 331 ASN A C 1
ATOM 2535 O O . ASN A 1 331 ? 14.919 3.673 -3.285 1.00 97.56 331 ASN A O 1
ATOM 2539 N N . LEU A 1 332 ? 12.964 4.368 -4.161 1.00 95.12 332 LEU A N 1
ATOM 2540 C CA . LEU A 1 332 ? 13.239 3.924 -5.529 1.00 95.12 332 LEU A CA 1
ATOM 2541 C C . LEU A 1 332 ? 14.483 4.601 -6.117 1.00 95.12 332 LEU A C 1
ATOM 2543 O O . LEU A 1 332 ? 15.203 4.000 -6.927 1.00 95.12 332 LEU A O 1
ATOM 2547 N N . ARG A 1 333 ? 14.728 5.855 -5.703 1.00 95.25 333 ARG A N 1
ATOM 2548 C CA . ARG A 1 333 ? 15.692 6.780 -6.307 1.00 95.25 333 ARG A CA 1
ATOM 2549 C C . ARG A 1 333 ? 15.541 6.737 -7.837 1.00 95.25 333 ARG A C 1
ATOM 2551 O O . ARG A 1 333 ? 14.430 6.629 -8.347 1.00 95.25 333 ARG A O 1
ATOM 2558 N N . GLY A 1 334 ? 16.640 6.783 -8.574 1.00 94.19 334 GLY A N 1
ATOM 2559 C CA . GLY A 1 334 ? 16.664 6.652 -10.026 1.00 94.19 334 GLY A CA 1
ATOM 2560 C C . GLY A 1 334 ? 16.759 5.227 -10.559 1.00 94.19 334 GLY A C 1
ATOM 2561 O O . GLY A 1 334 ? 17.098 5.055 -11.728 1.00 94.19 33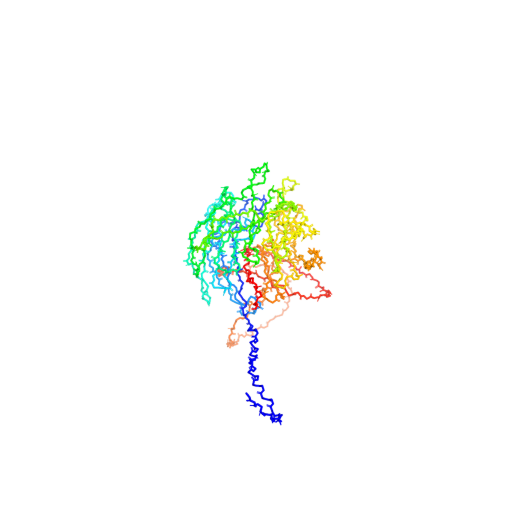4 GLY A O 1
ATOM 2562 N N . THR A 1 335 ? 16.550 4.191 -9.741 1.00 94.06 335 THR A N 1
ATOM 2563 C CA . THR A 1 335 ? 16.941 2.829 -10.151 1.00 94.06 335 THR A CA 1
ATOM 2564 C C . THR A 1 335 ? 16.099 2.238 -11.278 1.00 94.06 335 THR A C 1
ATOM 2566 O O . THR A 1 335 ? 16.626 1.470 -12.081 1.00 94.06 335 THR A O 1
ATOM 2569 N N . GLY A 1 336 ? 14.820 2.616 -11.369 1.00 91.81 336 GLY A N 1
ATOM 2570 C CA . GLY A 1 336 ? 13.926 2.217 -12.459 1.00 91.81 336 GLY A CA 1
ATOM 2571 C C . GLY A 1 336 ? 14.018 3.076 -13.721 1.00 91.81 336 GLY A C 1
ATOM 2572 O O . GLY A 1 336 ? 13.253 2.853 -14.649 1.00 91.81 336 GLY A O 1
ATOM 2573 N N . LYS A 1 337 ? 14.909 4.073 -13.786 1.00 93.38 337 LYS A N 1
ATOM 2574 C CA . LYS A 1 337 ? 15.003 4.944 -14.965 1.00 93.38 337 LYS A CA 1
ATOM 2575 C C . LYS A 1 337 ? 15.700 4.245 -16.143 1.00 93.38 337 LYS A C 1
ATOM 2577 O O . LYS A 1 337 ? 16.626 3.465 -15.905 1.00 93.38 337 LYS A O 1
ATOM 2582 N N . PRO A 1 338 ? 15.311 4.538 -17.400 1.00 90.25 338 PRO A N 1
ATOM 2583 C CA . PRO A 1 338 ? 16.031 4.095 -18.588 1.00 90.25 338 PRO A CA 1
ATOM 2584 C C . PRO A 1 338 ? 17.479 4.585 -18.605 1.00 90.25 338 PRO A C 1
ATOM 2586 O O . PRO A 1 338 ? 17.818 5.623 -18.026 1.00 90.25 338 PRO A O 1
ATOM 2589 N N . ASP A 1 339 ? 18.332 3.851 -19.315 1.00 85.88 339 ASP A N 1
ATOM 2590 C CA . ASP A 1 339 ? 19.736 4.214 -19.472 1.00 85.88 339 ASP A CA 1
ATOM 2591 C C . ASP A 1 339 ? 19.877 5.571 -20.184 1.00 85.88 339 ASP A C 1
ATOM 2593 O O . ASP A 1 339 ? 19.166 5.886 -21.139 1.00 85.88 339 ASP A O 1
ATOM 2597 N N . GLY A 1 340 ? 20.789 6.410 -19.687 1.00 87.75 340 GLY A N 1
ATOM 2598 C CA . GLY A 1 340 ? 20.970 7.785 -20.164 1.00 87.75 340 GLY A CA 1
ATOM 2599 C C . GLY A 1 340 ? 19.971 8.811 -19.607 1.00 87.75 340 GLY A C 1
ATOM 2600 O O . GLY A 1 340 ? 20.134 10.004 -19.873 1.00 87.75 340 GLY A O 1
ATOM 2601 N N . SER A 1 341 ? 18.979 8.401 -18.805 1.00 91.12 341 SER A N 1
ATOM 2602 C CA . SER A 1 341 ? 18.133 9.345 -18.063 1.00 91.12 341 SER A CA 1
ATOM 2603 C C . SER A 1 341 ? 18.956 10.154 -17.054 1.00 91.12 341 SER A C 1
ATOM 2605 O O . SER A 1 341 ? 19.829 9.621 -16.369 1.00 91.12 341 SER A O 1
ATOM 2607 N N . ARG A 1 342 ? 18.658 11.454 -16.927 1.00 90.62 342 ARG A N 1
ATOM 2608 C CA . ARG A 1 342 ? 19.313 12.345 -15.946 1.00 90.62 342 ARG A CA 1
ATOM 2609 C C . ARG A 1 342 ? 18.935 12.023 -14.502 1.00 90.62 342 ARG A C 1
ATOM 2611 O O . ARG A 1 342 ? 19.707 12.324 -13.599 1.00 90.62 342 ARG A O 1
ATOM 2618 N N . ASP A 1 343 ? 17.772 11.408 -14.319 1.00 91.81 343 ASP A N 1
ATOM 2619 C CA . ASP A 1 343 ? 17.233 11.013 -13.020 1.00 91.81 343 ASP A CA 1
ATOM 2620 C C . ASP A 1 343 ? 17.753 9.632 -12.579 1.00 91.81 343 ASP A C 1
ATOM 2622 O O . ASP A 1 343 ? 17.396 9.170 -11.499 1.00 91.81 343 ASP A O 1
ATOM 2626 N N . TRP A 1 344 ? 18.557 8.945 -13.404 1.00 93.25 344 TRP A N 1
ATOM 2627 C CA . TRP A 1 344 ? 19.069 7.598 -13.133 1.00 93.25 344 TRP A CA 1
ATOM 2628 C C . TRP A 1 344 ? 20.031 7.573 -11.940 1.00 93.25 344 TRP A C 1
ATOM 2630 O O . TRP A 1 344 ? 20.912 8.423 -11.806 1.00 93.25 344 TRP A O 1
ATOM 2640 N N . THR A 1 345 ? 19.913 6.545 -11.095 1.00 92.75 345 THR A N 1
ATOM 2641 C CA . THR A 1 345 ? 20.878 6.262 -10.023 1.00 92.75 345 THR A CA 1
ATOM 2642 C C . THR A 1 345 ? 21.201 4.778 -9.959 1.00 92.75 345 THR A C 1
ATOM 2644 O O . THR A 1 345 ? 20.349 3.920 -10.202 1.00 92.75 345 THR A O 1
ATOM 2647 N N . GLU A 1 346 ? 22.438 4.466 -9.583 1.00 90.75 346 GLU A N 1
ATOM 2648 C CA . GLU A 1 346 ? 22.922 3.092 -9.455 1.00 90.75 346 GLU A CA 1
ATOM 2649 C C . GLU A 1 346 ? 22.192 2.338 -8.336 1.00 90.75 346 GLU A C 1
ATOM 2651 O O . GLU A 1 346 ? 21.560 1.312 -8.589 1.00 90.75 346 GLU A O 1
ATOM 2656 N N . HIS A 1 347 ? 22.205 2.891 -7.122 1.00 93.12 347 HIS A N 1
ATOM 2657 C CA . HIS A 1 347 ? 21.573 2.295 -5.947 1.00 93.12 347 HIS A CA 1
ATOM 2658 C C . HIS A 1 347 ? 20.200 2.901 -5.644 1.00 93.12 347 HIS A C 1
ATOM 2660 O O . HIS A 1 347 ? 19.952 4.088 -5.893 1.00 93.12 347 HIS A O 1
ATOM 2666 N N . ALA A 1 348 ? 19.342 2.073 -5.049 1.00 95.88 348 ALA A N 1
ATOM 2667 C CA . ALA A 1 348 ? 18.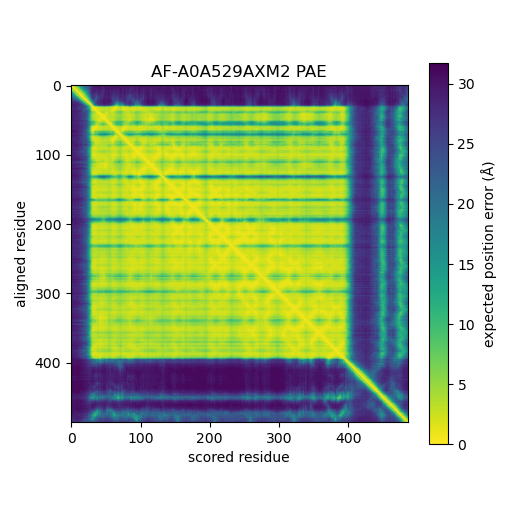168 2.494 -4.294 1.00 95.88 348 ALA A CA 1
ATOM 2668 C C . ALA A 1 348 ? 18.587 2.795 -2.842 1.00 95.88 348 ALA A C 1
ATOM 2670 O O . ALA A 1 348 ? 19.779 2.754 -2.515 1.00 95.88 348 ALA A O 1
ATOM 2671 N N . SER A 1 349 ? 17.644 3.083 -1.948 1.00 96.88 349 SER A N 1
ATOM 2672 C CA . SER A 1 349 ? 17.956 3.169 -0.516 1.00 96.88 349 SER A CA 1
ATOM 2673 C C . SER A 1 349 ? 16.784 2.809 0.393 1.00 96.88 349 SER A C 1
ATOM 2675 O O . SER A 1 349 ? 15.657 2.594 -0.055 1.00 96.88 349 SER A O 1
ATOM 2677 N N . LEU A 1 350 ? 17.077 2.728 1.688 1.00 98.06 350 LEU A N 1
ATOM 2678 C CA . LEU A 1 350 ? 16.109 2.595 2.771 1.00 98.06 350 LEU A CA 1
ATOM 2679 C C . LEU A 1 350 ? 16.368 3.705 3.788 1.00 98.06 350 LEU A C 1
ATOM 2681 O O . LEU A 1 350 ? 17.515 3.841 4.224 1.00 98.06 350 LEU A O 1
ATOM 2685 N N . SER A 1 351 ? 15.340 4.440 4.213 1.00 98.31 351 SER A N 1
ATOM 2686 C CA . SER A 1 351 ? 15.463 5.396 5.325 1.00 98.31 351 SER A CA 1
ATOM 2687 C C . SER A 1 351 ? 14.756 4.868 6.571 1.00 98.31 351 SER A C 1
ATOM 2689 O O . SER A 1 351 ? 13.667 4.305 6.487 1.00 98.31 351 SER A O 1
ATOM 2691 N N . LEU A 1 352 ? 15.378 5.041 7.740 1.00 98.00 352 LEU A N 1
ATOM 2692 C CA . LEU A 1 352 ? 14.826 4.643 9.039 1.00 98.00 352 LEU A CA 1
ATOM 2693 C C . LEU A 1 352 ? 14.420 5.883 9.832 1.00 98.00 352 LEU A C 1
ATOM 2695 O O . LEU A 1 352 ? 15.215 6.809 10.005 1.00 98.00 352 LEU A O 1
ATOM 2699 N N . TYR A 1 353 ? 13.220 5.848 10.399 1.00 98.56 353 TYR A N 1
ATOM 2700 C CA . TYR A 1 353 ? 12.677 6.874 11.280 1.00 98.56 353 TYR A CA 1
ATOM 2701 C C . TYR A 1 353 ? 12.256 6.241 12.596 1.00 98.56 353 TYR A C 1
ATOM 2703 O O . TYR A 1 353 ? 11.752 5.120 12.622 1.00 98.56 353 TYR A O 1
ATOM 2711 N N . GLN A 1 354 ? 12.409 6.978 13.689 1.00 98.25 354 GLN A N 1
ATOM 2712 C CA . GLN A 1 354 ? 11.775 6.657 14.959 1.00 98.25 354 GLN A CA 1
ATOM 2713 C C . GLN A 1 354 ? 10.509 7.497 15.120 1.00 98.25 354 GLN A C 1
ATOM 2715 O O . GLN A 1 354 ? 10.548 8.715 14.925 1.00 98.25 354 GLN A O 1
ATOM 2720 N N . LEU A 1 355 ? 9.413 6.842 15.499 1.00 98.00 355 LEU A N 1
ATOM 2721 C CA . LEU A 1 355 ? 8.162 7.491 15.866 1.00 98.00 355 LEU A CA 1
ATOM 2722 C C . LEU A 1 355 ? 8.193 7.861 17.354 1.00 98.00 355 LEU A C 1
ATOM 2724 O O . LEU A 1 355 ? 8.326 7.000 18.225 1.00 98.00 355 LEU A O 1
ATOM 2728 N N . ASP A 1 356 ? 8.022 9.145 17.643 1.00 97.94 356 ASP A N 1
ATOM 2729 C CA . ASP A 1 356 ? 7.548 9.605 18.943 1.00 97.94 356 ASP A CA 1
ATOM 2730 C C . ASP A 1 356 ? 6.043 9.315 19.027 1.00 97.94 356 ASP A C 1
ATOM 2732 O O . ASP A 1 356 ? 5.237 9.906 18.303 1.00 97.94 356 ASP A O 1
ATOM 2736 N N . THR A 1 357 ? 5.662 8.376 19.892 1.00 94.56 357 THR A N 1
ATOM 2737 C CA . THR A 1 357 ? 4.273 7.916 19.995 1.00 94.56 357 THR A CA 1
ATOM 2738 C C . THR A 1 357 ? 3.373 8.894 20.765 1.00 94.56 357 THR A C 1
ATOM 2740 O O . THR A 1 357 ? 2.149 8.790 20.687 1.00 94.56 357 THR A O 1
ATOM 2743 N N . GLU A 1 358 ? 3.922 9.885 21.472 1.00 95.62 358 GLU A N 1
ATOM 2744 C CA . GLU A 1 358 ? 3.137 10.918 22.162 1.00 95.62 358 GLU A CA 1
ATOM 2745 C C . GLU A 1 358 ? 2.809 12.097 21.241 1.00 95.62 358 GLU A C 1
ATOM 2747 O O . GLU A 1 358 ? 1.690 12.618 21.280 1.00 95.62 358 GLU A O 1
ATOM 2752 N N . THR A 1 359 ? 3.761 12.494 20.389 1.00 97.56 359 THR A N 1
ATOM 2753 C CA . THR A 1 359 ? 3.607 13.662 19.504 1.00 97.56 359 THR A CA 1
ATOM 2754 C C . THR A 1 359 ? 3.263 13.316 18.054 1.00 97.56 359 THR A C 1
ATOM 2756 O O . THR A 1 359 ? 2.699 14.154 17.352 1.00 97.56 359 THR A O 1
ATOM 2759 N N . GLY A 1 360 ? 3.578 12.104 17.584 1.00 97.56 360 GLY A N 1
ATOM 2760 C CA . GLY A 1 360 ? 3.485 11.714 16.171 1.00 97.56 360 GLY A CA 1
ATOM 2761 C C . GLY A 1 360 ? 4.693 12.147 15.331 1.00 97.56 360 GLY A C 1
ATOM 2762 O O . GLY A 1 360 ? 4.679 12.042 14.101 1.00 97.56 360 GLY A O 1
ATOM 2763 N N . ARG A 1 361 ? 5.744 12.673 15.969 1.00 98.44 361 ARG A N 1
ATOM 2764 C CA . ARG A 1 361 ? 6.941 13.153 15.282 1.00 98.44 361 ARG A CA 1
ATOM 2765 C C . ARG A 1 361 ? 7.789 11.994 14.764 1.00 98.44 361 ARG A C 1
ATOM 2767 O O . ARG A 1 361 ? 8.166 11.104 15.521 1.00 98.44 361 ARG A O 1
ATOM 2774 N N . LEU A 1 362 ? 8.160 12.061 13.487 1.00 98.50 362 LEU A N 1
ATOM 2775 C CA . LEU A 1 362 ? 9.149 11.169 12.882 1.00 98.50 362 LEU A CA 1
ATOM 2776 C C . LEU A 1 362 ? 10.536 11.814 12.968 1.00 98.50 362 LEU A C 1
ATOM 2778 O O . LEU A 1 362 ? 10.751 12.905 12.439 1.00 98.50 362 LEU A O 1
ATOM 2782 N N . SER A 1 363 ? 11.475 11.138 13.629 1.00 98.12 363 SER A N 1
ATOM 2783 C CA . SER A 1 363 ? 12.879 11.561 13.721 1.00 98.12 363 SER A CA 1
ATOM 2784 C C . SER A 1 363 ? 13.754 10.639 12.864 1.00 98.12 363 SER A C 1
ATOM 2786 O O . SER A 1 363 ? 13.744 9.433 13.120 1.00 98.12 363 SER A O 1
ATOM 2788 N N . PRO A 1 364 ? 14.498 11.143 11.863 1.00 97.25 364 PRO A N 1
ATOM 2789 C CA . PRO A 1 364 ? 15.344 10.302 11.018 1.00 97.25 364 PRO A CA 1
ATOM 2790 C C . PRO A 1 364 ? 16.529 9.733 11.812 1.00 97.25 364 PRO A C 1
ATOM 2792 O O . PRO A 1 364 ? 17.171 10.440 12.588 1.00 97.25 364 PRO A O 1
ATOM 2795 N N . HIS A 1 365 ? 16.826 8.451 11.596 1.00 94.56 365 HIS A N 1
ATOM 2796 C CA . HIS A 1 365 ? 17.996 7.745 12.138 1.00 94.56 365 HIS A CA 1
ATOM 2797 C C . HIS A 1 365 ? 19.104 7.560 11.099 1.00 94.56 365 HIS A C 1
ATOM 2799 O O . HIS A 1 365 ? 20.276 7.489 11.465 1.00 94.56 365 HIS A O 1
ATOM 2805 N N . GLY A 1 366 ? 18.750 7.490 9.815 1.00 93.25 366 GLY A N 1
ATOM 2806 C CA . GLY A 1 366 ? 19.699 7.375 8.712 1.00 93.25 366 GLY A CA 1
ATOM 2807 C C . GLY A 1 366 ? 19.042 6.907 7.417 1.00 93.25 366 GLY A C 1
ATOM 2808 O O . GLY A 1 366 ? 17.865 6.545 7.402 1.00 93.25 366 GLY A O 1
ATOM 2809 N N . GLU A 1 367 ? 19.837 6.898 6.352 1.00 95.81 367 GLU A N 1
ATOM 2810 C CA . GLU A 1 367 ? 19.517 6.315 5.051 1.00 95.81 367 GLU A CA 1
ATOM 2811 C C . GLU A 1 367 ? 20.683 5.406 4.632 1.00 95.81 367 GLU A C 1
ATOM 2813 O O . GLU A 1 367 ? 21.849 5.774 4.805 1.00 95.81 367 GLU A O 1
ATOM 2818 N N . TRP A 1 368 ? 20.384 4.219 4.099 1.00 95.62 368 TRP A N 1
ATOM 2819 C CA . TRP A 1 368 ? 21.382 3.240 3.654 1.00 95.62 368 TRP A CA 1
ATOM 2820 C C . TRP A 1 368 ? 21.170 2.886 2.180 1.00 95.62 368 TRP A C 1
ATOM 2822 O O . TRP A 1 368 ? 20.026 2.640 1.792 1.00 95.62 368 TRP A O 1
ATOM 2832 N N . PRO A 1 369 ? 22.234 2.827 1.357 1.00 94.69 369 PRO A N 1
ATOM 2833 C CA . PRO A 1 369 ? 22.123 2.378 -0.024 1.00 94.69 369 PRO A CA 1
ATOM 2834 C C . PRO A 1 369 ? 21.725 0.899 -0.082 1.00 94.69 369 PRO A C 1
ATOM 2836 O O . PRO A 1 369 ? 22.134 0.102 0.763 1.00 94.69 369 PRO A O 1
ATOM 2839 N N . LEU A 1 370 ? 20.955 0.545 -1.107 1.00 92.00 370 LEU A N 1
ATOM 2840 C CA . LEU A 1 370 ? 20.490 -0.810 -1.382 1.00 92.00 370 LEU A CA 1
ATOM 2841 C C . LEU A 1 370 ? 20.929 -1.226 -2.793 1.00 92.00 370 LEU A C 1
ATOM 2843 O O . LEU A 1 370 ? 20.679 -0.510 -3.767 1.00 92.00 370 LEU A O 1
ATOM 2847 N N . ALA A 1 371 ? 21.543 -2.406 -2.913 1.00 88.31 371 ALA A N 1
ATOM 2848 C CA . ALA A 1 371 ? 22.044 -2.972 -4.172 1.00 88.31 371 ALA A CA 1
ATOM 2849 C C . ALA A 1 371 ? 20.935 -3.620 -5.035 1.00 88.31 371 ALA A C 1
ATOM 2851 O O . ALA A 1 371 ? 21.132 -4.660 -5.663 1.00 88.31 371 ALA A O 1
ATOM 2852 N N . GLY A 1 372 ? 19.753 -3.004 -5.068 1.00 90.25 372 GLY A N 1
ATOM 2853 C CA . GLY A 1 372 ? 18.581 -3.493 -5.788 1.00 90.25 372 GLY A CA 1
ATOM 2854 C C . GLY A 1 372 ? 17.862 -2.384 -6.545 1.00 90.25 372 GLY A C 1
ATOM 2855 O O . GLY A 1 372 ? 17.979 -1.204 -6.216 1.00 90.25 372 GLY A O 1
ATOM 2856 N N . VAL A 1 373 ? 17.123 -2.780 -7.576 1.00 92.06 373 VAL A N 1
ATOM 2857 C CA . VAL A 1 373 ? 16.320 -1.897 -8.423 1.00 92.06 373 VAL A CA 1
ATOM 2858 C C . VAL A 1 373 ? 14.866 -1.946 -7.978 1.00 92.06 373 VAL A C 1
ATOM 2860 O O . VAL A 1 373 ? 14.334 -3.039 -7.805 1.00 92.06 373 VAL A O 1
ATOM 2863 N N . LEU A 1 374 ? 14.240 -0.774 -7.827 1.00 91.69 374 LEU A N 1
ATOM 2864 C CA . LEU A 1 374 ? 12.855 -0.592 -7.378 1.00 91.69 374 LEU A CA 1
ATOM 2865 C C . LEU A 1 374 ? 12.491 -1.460 -6.153 1.00 91.69 374 LEU A C 1
ATOM 2867 O O . LEU A 1 374 ? 11.821 -2.483 -6.297 1.00 91.69 374 LEU A O 1
ATOM 2871 N N . PRO A 1 375 ? 12.942 -1.102 -4.938 1.00 93.44 375 PRO A N 1
ATOM 2872 C CA . PRO A 1 375 ? 12.461 -1.743 -3.723 1.00 93.44 375 PRO A CA 1
ATOM 2873 C C . PRO A 1 375 ? 11.013 -1.329 -3.414 1.00 93.44 375 PRO A C 1
ATOM 2875 O O . PRO A 1 375 ? 10.768 -0.189 -3.023 1.00 93.44 375 PRO A O 1
ATOM 2878 N N . GLN A 1 376 ? 10.072 -2.266 -3.538 1.00 89.12 376 GLN A N 1
ATOM 2879 C CA . GLN A 1 376 ? 8.631 -2.058 -3.300 1.00 89.12 376 GLN A CA 1
ATOM 2880 C C . GLN A 1 376 ? 8.062 -2.987 -2.211 1.00 89.12 376 GLN A C 1
ATOM 2882 O O . GLN A 1 376 ? 6.998 -2.743 -1.650 1.00 89.12 376 GLN A O 1
ATOM 2887 N N . GLY A 1 377 ? 8.767 -4.067 -1.871 1.00 89.12 377 GLY A N 1
ATOM 2888 C CA . GLY A 1 377 ? 8.420 -4.914 -0.733 1.00 89.12 377 GLY A CA 1
ATOM 2889 C C . GLY A 1 377 ? 9.136 -4.457 0.530 1.00 89.12 377 GLY A C 1
ATOM 2890 O O . GLY A 1 377 ? 10.363 -4.379 0.536 1.00 89.12 377 GLY A O 1
ATOM 2891 N N . LEU A 1 378 ? 8.401 -4.253 1.626 1.00 93.12 378 LEU A N 1
ATOM 2892 C CA . LEU A 1 378 ? 8.966 -4.153 2.978 1.00 93.12 378 LEU A CA 1
ATOM 2893 C C . LEU A 1 378 ? 8.176 -4.997 3.984 1.00 93.12 378 LEU A C 1
ATOM 2895 O O . LEU A 1 378 ? 6.969 -4.814 4.131 1.00 93.12 378 LEU A O 1
ATOM 2899 N N . ALA A 1 379 ? 8.864 -5.863 4.730 1.00 91.31 379 ALA A N 1
ATOM 2900 C CA . ALA A 1 379 ? 8.309 -6.504 5.922 1.00 91.31 379 ALA A CA 1
ATOM 2901 C C . ALA A 1 379 ? 9.369 -6.708 7.001 1.00 91.31 379 ALA A C 1
ATOM 2903 O O . ALA A 1 379 ? 10.478 -7.170 6.736 1.00 91.31 379 ALA A O 1
ATOM 2904 N N . PHE A 1 380 ? 9.000 -6.414 8.243 1.00 90.00 380 PHE A N 1
ATOM 2905 C CA . PHE A 1 380 ? 9.769 -6.846 9.401 1.00 90.00 380 PHE A CA 1
ATOM 2906 C C . PHE A 1 380 ? 9.475 -8.312 9.724 1.00 90.00 380 PHE A C 1
ATOM 2908 O O . PHE A 1 380 ? 8.360 -8.797 9.529 1.00 90.00 380 PHE A O 1
ATOM 2915 N N . ASP A 1 381 ? 10.463 -9.012 10.275 1.00 86.12 381 ASP A N 1
ATOM 2916 C CA . ASP A 1 381 ? 10.198 -10.265 10.975 1.00 86.12 381 ASP A CA 1
ATOM 2917 C C . ASP A 1 381 ? 9.416 -10.006 12.280 1.00 86.12 381 ASP A C 1
ATOM 2919 O O . ASP A 1 381 ? 9.416 -8.893 12.809 1.00 86.12 381 ASP A O 1
ATOM 2923 N N . ARG A 1 382 ? 8.791 -11.045 12.853 1.00 84.44 382 ARG A N 1
ATOM 2924 C CA . ARG A 1 382 ? 7.995 -10.913 14.092 1.00 84.44 382 ARG A CA 1
ATOM 2925 C C . ARG A 1 382 ? 8.783 -10.330 15.278 1.00 84.44 382 ARG A C 1
ATOM 2927 O O . ARG A 1 382 ? 8.166 -9.802 16.196 1.00 84.44 382 ARG A O 1
ATOM 2934 N N . THR A 1 383 ? 10.117 -10.430 15.287 1.00 86.69 383 THR A N 1
ATOM 2935 C CA . THR A 1 383 ? 10.961 -9.863 16.358 1.00 86.69 383 THR A CA 1
ATOM 2936 C C . THR A 1 383 ? 11.363 -8.403 16.124 1.00 86.69 383 THR A C 1
ATOM 2938 O O . THR A 1 383 ? 11.906 -7.775 17.033 1.00 86.69 383 THR A O 1
ATOM 2941 N N . GLY A 1 384 ? 11.138 -7.860 14.922 1.00 88.50 384 GLY A N 1
ATOM 2942 C CA . GLY A 1 384 ? 11.595 -6.531 14.511 1.00 88.50 384 GLY A CA 1
ATOM 2943 C C . GLY A 1 384 ? 13.115 -6.397 14.331 1.00 88.50 384 GLY A C 1
ATOM 2944 O O . GLY A 1 384 ? 13.602 -5.289 14.112 1.00 88.50 384 GLY A O 1
ATOM 2945 N N . GLN A 1 385 ? 13.883 -7.488 14.432 1.00 87.69 385 GLN A N 1
ATOM 2946 C CA . GLN A 1 385 ? 15.350 -7.469 14.318 1.00 87.69 385 GLN A CA 1
ATOM 2947 C C . GLN A 1 385 ? 15.848 -7.562 12.871 1.00 87.69 385 GLN A C 1
ATOM 2949 O O . GLN A 1 385 ? 17.026 -7.291 12.607 1.00 87.69 385 GLN A O 1
ATOM 2954 N N . LYS A 1 386 ? 14.982 -7.990 11.950 1.00 89.25 386 LYS A N 1
ATOM 2955 C CA . LYS A 1 386 ? 15.294 -8.195 10.537 1.00 89.25 386 LYS A CA 1
ATOM 2956 C C . LYS A 1 386 ? 14.241 -7.509 9.680 1.00 89.25 386 LYS A C 1
ATOM 2958 O O . LYS A 1 386 ? 13.045 -7.609 9.949 1.00 89.25 386 LYS A O 1
ATOM 2963 N N . LEU A 1 387 ? 14.712 -6.864 8.623 1.00 91.25 387 LEU A N 1
ATOM 2964 C CA . LEU A 1 387 ? 13.884 -6.332 7.552 1.00 91.25 387 LEU A CA 1
ATOM 2965 C C . LEU A 1 387 ? 14.129 -7.171 6.295 1.00 91.25 387 LEU A C 1
ATOM 2967 O O . LEU A 1 387 ? 15.281 -7.367 5.894 1.00 91.25 387 LEU A O 1
ATOM 2971 N N . PHE A 1 388 ? 13.047 -7.649 5.693 1.00 92.38 388 PHE A N 1
ATOM 2972 C CA . PHE A 1 388 ? 13.027 -8.217 4.353 1.00 92.38 388 PHE A CA 1
ATOM 2973 C C . PHE A 1 388 ? 12.659 -7.115 3.366 1.00 92.38 388 PHE A C 1
ATOM 2975 O O . PHE A 1 388 ? 11.728 -6.340 3.608 1.00 92.38 388 PHE A O 1
ATOM 2982 N N . VAL A 1 389 ? 13.407 -7.051 2.266 1.00 92.69 389 VAL A N 1
ATOM 2983 C CA . VAL A 1 389 ? 13.222 -6.052 1.211 1.00 92.69 389 VAL A CA 1
ATOM 2984 C C . VAL A 1 389 ? 12.993 -6.765 -0.111 1.00 92.69 389 VAL A C 1
ATOM 2986 O O . VAL A 1 389 ? 13.730 -7.687 -0.464 1.00 92.69 389 VAL A O 1
ATOM 2989 N N . GLY A 1 390 ? 11.942 -6.353 -0.808 1.00 91.31 390 GLY A N 1
ATOM 2990 C CA . GLY A 1 390 ? 11.545 -6.881 -2.099 1.00 91.31 390 GLY A CA 1
ATOM 2991 C C . GLY A 1 390 ? 11.899 -5.884 -3.186 1.00 91.31 390 GLY A C 1
ATOM 2992 O O . GLY A 1 390 ? 11.418 -4.756 -3.149 1.00 91.31 390 GLY A O 1
ATOM 2993 N N . VAL A 1 391 ? 12.760 -6.293 -4.112 1.00 91.25 391 VAL A N 1
ATOM 2994 C CA . VAL A 1 391 ? 13.271 -5.502 -5.247 1.00 91.25 391 VAL A CA 1
ATOM 2995 C C . VAL A 1 391 ? 12.742 -6.108 -6.548 1.00 91.25 391 VAL A C 1
ATOM 2997 O O . VAL A 1 391 ? 12.352 -7.264 -6.515 1.00 91.25 391 VAL A O 1
ATOM 3000 N N . ASN A 1 392 ? 12.745 -5.387 -7.674 1.00 87.62 392 ASN A N 1
ATOM 3001 C CA . ASN A 1 392 ? 12.420 -5.948 -9.002 1.00 87.62 392 ASN A CA 1
ATOM 3002 C C . ASN A 1 392 ? 13.572 -6.798 -9.579 1.00 87.62 392 ASN A C 1
ATOM 3004 O O . ASN A 1 392 ? 13.353 -7.810 -10.246 1.00 87.62 392 ASN A O 1
ATOM 3008 N N . ARG A 1 393 ? 14.820 -6.373 -9.341 1.00 85.19 393 ARG A N 1
ATOM 3009 C CA . ARG A 1 393 ? 16.036 -7.123 -9.697 1.00 85.19 393 ARG A CA 1
ATOM 3010 C C . ARG A 1 393 ? 17.271 -6.581 -8.984 1.00 85.19 393 ARG A C 1
ATOM 3012 O O . ARG A 1 393 ? 17.297 -5.433 -8.543 1.00 85.19 393 ARG A O 1
ATOM 3019 N N . TYR A 1 394 ? 18.330 -7.381 -8.959 1.00 82.31 394 TYR A N 1
ATOM 3020 C CA . TYR A 1 394 ? 19.688 -6.928 -8.643 1.00 82.31 394 TYR A CA 1
ATOM 3021 C C . TYR A 1 394 ? 20.366 -6.425 -9.929 1.00 82.31 394 TYR A C 1
ATOM 3023 O O . TYR A 1 394 ? 20.078 -6.938 -11.012 1.00 82.31 394 TYR A O 1
ATOM 3031 N N . ARG A 1 395 ? 21.241 -5.408 -9.844 1.00 70.38 395 ARG A N 1
ATOM 3032 C CA . ARG A 1 395 ? 21.947 -4.881 -11.035 1.00 70.38 395 ARG A CA 1
ATOM 3033 C C . ARG A 1 395 ? 23.106 -5.775 -11.499 1.00 70.38 395 ARG A C 1
ATOM 3035 O O . ARG A 1 395 ? 23.340 -5.851 -12.697 1.00 70.38 395 ARG A O 1
ATOM 3042 N N . ASN A 1 396 ? 23.801 -6.429 -10.567 1.00 59.75 396 ASN A N 1
ATOM 3043 C CA . ASN A 1 396 ? 25.059 -7.153 -10.791 1.00 59.75 396 ASN A CA 1
ATOM 3044 C C . ASN A 1 396 ? 25.076 -8.510 -10.061 1.00 59.75 396 ASN A C 1
ATOM 3046 O O . ASN A 1 396 ? 24.121 -8.885 -9.380 1.00 59.75 396 ASN A O 1
ATOM 3050 N N . GLU A 1 397 ? 26.208 -9.219 -10.140 1.00 49.53 397 GLU A N 1
ATOM 3051 C CA . GLU A 1 397 ? 26.476 -10.458 -9.392 1.00 49.53 397 GLU A CA 1
ATOM 3052 C C . GLU A 1 397 ? 26.459 -10.303 -7.859 1.00 49.53 397 GLU A C 1
ATOM 3054 O O . GLU A 1 397 ? 26.469 -11.314 -7.160 1.00 49.53 397 GLU A O 1
ATOM 3059 N N . GLU A 1 398 ? 26.360 -9.067 -7.351 1.00 45.50 398 GLU A N 1
ATOM 3060 C CA . GLU A 1 398 ? 26.236 -8.646 -5.940 1.00 45.50 398 GLU A CA 1
ATOM 3061 C C . GLU A 1 398 ? 24.959 -9.136 -5.223 1.00 45.50 398 GLU A C 1
ATOM 3063 O O . GLU A 1 398 ? 24.563 -8.616 -4.182 1.00 45.50 398 GLU A O 1
ATOM 3068 N N . ALA A 1 399 ? 24.320 -10.183 -5.739 1.00 47.22 399 ALA A N 1
ATOM 3069 C CA . ALA A 1 399 ? 23.416 -11.004 -4.959 1.00 47.22 399 ALA A CA 1
ATOM 3070 C C . ALA A 1 399 ? 24.192 -11.598 -3.761 1.00 47.22 399 ALA A C 1
ATOM 3072 O O . ALA A 1 399 ? 25.135 -12.363 -3.987 1.00 47.22 399 ALA A O 1
ATOM 3073 N N . PRO A 1 400 ? 23.791 -11.358 -2.495 1.00 43.62 400 PRO A N 1
ATOM 3074 C CA . PRO A 1 400 ? 24.547 -11.788 -1.302 1.00 43.62 400 PRO A CA 1
ATOM 3075 C C . PRO A 1 400 ? 24.576 -13.317 -1.055 1.00 43.62 400 PRO A C 1
ATOM 3077 O O . PRO A 1 400 ? 24.828 -13.777 0.057 1.00 43.62 400 PRO A O 1
ATOM 3080 N N . LEU A 1 401 ? 24.267 -14.123 -2.075 1.00 40.12 401 LEU A N 1
ATOM 3081 C CA . LEU A 1 401 ? 23.934 -15.551 -2.010 1.00 40.12 401 LEU A CA 1
ATOM 3082 C C . LEU A 1 401 ? 24.601 -16.386 -3.119 1.00 40.12 401 LEU A C 1
ATOM 3084 O O . LEU A 1 401 ? 24.184 -17.516 -3.376 1.00 40.12 401 LEU A O 1
ATOM 3088 N N . ARG A 1 402 ? 25.614 -15.845 -3.802 1.00 31.72 402 ARG A N 1
ATOM 3089 C CA . ARG A 1 402 ? 26.268 -16.522 -4.932 1.00 31.72 402 ARG A CA 1
ATOM 3090 C C . ARG A 1 402 ? 27.075 -17.759 -4.503 1.00 31.72 402 ARG A C 1
ATOM 3092 O O . ARG A 1 402 ? 26.961 -18.805 -5.136 1.00 31.72 402 ARG A O 1
ATOM 3099 N N . ASP A 1 403 ? 27.782 -17.656 -3.380 1.00 28.23 403 ASP A N 1
ATOM 3100 C CA . ASP A 1 403 ? 28.873 -18.558 -2.963 1.00 28.23 403 ASP A CA 1
ATOM 3101 C C . ASP A 1 403 ? 28.454 -19.905 -2.326 1.00 28.23 403 ASP A C 1
ATOM 3103 O O . ASP A 1 403 ? 29.283 -20.586 -1.726 1.00 28.23 403 ASP A O 1
ATOM 3107 N N . MET A 1 404 ? 27.182 -20.318 -2.397 1.00 34.03 404 MET A N 1
ATOM 3108 C CA . MET A 1 404 ? 26.687 -21.522 -1.692 1.00 34.03 404 MET A CA 1
ATOM 3109 C C . MET A 1 404 ? 26.168 -22.657 -2.596 1.00 34.03 404 MET A C 1
ATOM 3111 O O . MET A 1 404 ? 25.424 -23.511 -2.123 1.00 34.03 404 MET A O 1
ATOM 3115 N N . ALA A 1 405 ? 26.568 -22.701 -3.872 1.00 29.89 405 ALA A N 1
ATOM 3116 C CA . ALA A 1 405 ? 26.137 -23.742 -4.822 1.00 29.89 405 ALA A CA 1
ATOM 3117 C C . ALA A 1 405 ? 27.218 -24.780 -5.217 1.00 29.89 405 ALA A C 1
ATOM 3119 O O . ALA A 1 405 ? 26.898 -25.709 -5.948 1.00 29.89 405 ALA A O 1
ATOM 3120 N N . ASP A 1 406 ? 28.456 -24.658 -4.720 1.00 31.17 406 ASP A N 1
ATOM 3121 C CA . ASP A 1 406 ? 29.620 -25.451 -5.180 1.00 31.17 406 ASP A CA 1
ATOM 3122 C C . ASP A 1 406 ? 30.084 -26.555 -4.204 1.00 31.17 406 ASP A C 1
ATOM 3124 O O . ASP A 1 406 ? 31.185 -27.096 -4.325 1.00 31.17 406 ASP A O 1
ATOM 3128 N N . HIS A 1 407 ? 29.264 -26.910 -3.211 1.00 31.58 407 HIS A N 1
ATOM 3129 C CA . HIS A 1 407 ? 29.527 -28.038 -2.307 1.00 31.58 407 HIS A CA 1
ATOM 3130 C C . HIS A 1 407 ? 28.345 -29.007 -2.267 1.00 31.58 407 HIS A C 1
ATOM 3132 O O . HIS A 1 407 ? 27.552 -29.002 -1.327 1.00 31.58 407 HIS A O 1
ATOM 3138 N N . ASP A 1 408 ? 28.305 -29.890 -3.264 1.00 30.62 408 ASP A N 1
ATOM 3139 C CA . ASP A 1 408 ? 27.741 -31.227 -3.091 1.00 30.62 408 ASP A CA 1
ATOM 3140 C C . ASP A 1 408 ? 28.787 -32.294 -3.471 1.00 30.62 408 ASP A C 1
ATOM 3142 O O . ASP A 1 408 ? 29.687 -32.055 -4.283 1.00 30.62 408 ASP A O 1
ATOM 3146 N N . GLY A 1 409 ? 28.763 -33.427 -2.773 1.00 33.22 409 GLY A N 1
ATOM 3147 C CA . GLY A 1 409 ? 29.943 -34.277 -2.583 1.00 33.22 409 GLY A CA 1
ATOM 3148 C C . GLY A 1 409 ? 30.234 -35.280 -3.706 1.00 33.22 409 GLY A C 1
ATOM 3149 O O . GLY A 1 409 ? 29.407 -36.130 -4.022 1.00 33.22 409 GLY A O 1
ATOM 3150 N N . GLY A 1 410 ? 31.473 -35.274 -4.216 1.00 25.00 410 GLY A N 1
ATOM 3151 C CA . GLY A 1 410 ? 32.029 -36.330 -5.075 1.00 25.00 410 GLY A CA 1
ATOM 3152 C C . GLY A 1 410 ? 33.133 -37.135 -4.374 1.00 25.00 410 GLY A C 1
ATOM 3153 O O . GLY A 1 410 ? 34.195 -36.602 -4.056 1.00 25.00 410 GLY A O 1
ATOM 3154 N N . THR A 1 411 ? 32.897 -38.426 -4.136 1.00 27.58 411 THR A N 1
ATOM 3155 C CA . THR A 1 411 ? 33.811 -39.347 -3.428 1.00 27.58 411 THR A CA 1
ATOM 3156 C C . THR A 1 411 ? 35.084 -39.654 -4.247 1.00 27.58 411 THR A C 1
ATOM 3158 O O . THR A 1 411 ? 34.982 -39.862 -5.457 1.00 27.58 411 THR A O 1
ATOM 3161 N N . PRO A 1 412 ? 36.292 -39.740 -3.647 1.00 30.86 412 PRO A N 1
ATOM 3162 C CA . PRO A 1 412 ? 37.535 -39.923 -4.406 1.00 30.86 412 PRO A CA 1
ATOM 3163 C C . PRO A 1 412 ? 37.770 -41.378 -4.850 1.00 30.86 412 PRO A C 1
ATOM 3165 O O . PRO A 1 412 ? 37.723 -42.297 -4.033 1.00 30.86 412 PRO A O 1
ATOM 3168 N N . GLY A 1 413 ? 38.118 -41.588 -6.128 1.00 24.97 413 GLY A N 1
ATOM 3169 C CA . GLY A 1 413 ? 38.348 -42.922 -6.697 1.00 24.97 413 GLY A CA 1
ATOM 3170 C C . GLY A 1 413 ? 39.459 -42.998 -7.755 1.00 24.97 413 GLY A C 1
ATOM 3171 O O . GLY A 1 413 ? 39.350 -42.399 -8.814 1.00 24.97 413 GLY A O 1
ATOM 3172 N N . ALA A 1 414 ? 40.479 -43.813 -7.457 1.00 25.80 414 ALA A N 1
ATOM 3173 C CA . ALA A 1 414 ? 41.456 -44.442 -8.364 1.00 25.80 414 ALA A CA 1
ATOM 3174 C C . ALA A 1 414 ? 42.358 -43.565 -9.276 1.00 25.80 414 ALA A C 1
ATOM 3176 O O . ALA A 1 414 ? 41.967 -43.059 -10.322 1.00 25.80 414 ALA A O 1
ATOM 3177 N N . ARG A 1 415 ? 43.660 -43.553 -8.947 1.00 26.73 415 ARG A N 1
ATOM 3178 C CA . ARG A 1 415 ? 44.757 -43.261 -9.892 1.00 26.73 415 ARG A CA 1
ATOM 3179 C C . ARG A 1 415 ? 45.065 -44.493 -10.756 1.00 26.73 415 ARG A C 1
ATOM 3181 O O . ARG A 1 415 ? 45.076 -45.601 -10.225 1.00 26.73 415 ARG A O 1
ATOM 3188 N N . SER A 1 416 ? 45.540 -44.290 -11.985 1.00 25.48 416 SER A N 1
ATOM 3189 C CA . SER A 1 416 ? 46.481 -45.217 -12.640 1.00 25.48 416 SER A CA 1
ATOM 3190 C C . SER A 1 416 ? 47.601 -44.452 -13.355 1.00 25.48 416 SER A C 1
ATOM 3192 O O . SER A 1 416 ? 47.350 -43.446 -14.012 1.00 25.48 416 SER A O 1
ATOM 3194 N N . HIS A 1 417 ? 48.841 -44.914 -13.185 1.00 25.31 417 HIS A N 1
ATOM 3195 C CA . HIS A 1 417 ? 50.066 -44.311 -13.729 1.00 25.31 417 HIS A CA 1
ATOM 3196 C C . HIS A 1 417 ? 50.360 -44.710 -15.192 1.00 25.31 417 HIS A C 1
ATOM 3198 O O . HIS A 1 417 ? 49.721 -45.615 -15.717 1.00 25.31 417 HIS A O 1
ATOM 3204 N N . ILE A 1 418 ? 51.433 -44.092 -15.730 1.00 25.95 418 ILE A N 1
ATOM 3205 C CA . ILE A 1 418 ? 52.254 -44.365 -16.943 1.00 25.95 418 ILE A CA 1
ATOM 3206 C C . ILE A 1 418 ? 52.125 -43.210 -17.962 1.00 25.95 418 ILE A C 1
ATOM 3208 O O . ILE A 1 418 ? 51.018 -42.837 -18.318 1.00 25.95 418 ILE A O 1
ATOM 3212 N N . GLY A 1 419 ? 53.195 -42.581 -18.473 1.00 24.38 419 GLY A N 1
ATOM 3213 C CA . GLY A 1 419 ? 54.626 -42.695 -18.152 1.00 24.38 419 GLY A CA 1
ATOM 3214 C C . GLY A 1 419 ? 55.491 -41.755 -19.023 1.00 24.38 419 GLY A C 1
ATOM 3215 O O . GLY A 1 419 ? 55.230 -41.608 -20.207 1.00 24.38 419 GLY A O 1
ATOM 3216 N N . SER A 1 420 ? 56.488 -41.111 -18.401 1.00 25.03 420 SER A N 1
ATOM 3217 C CA . SER A 1 420 ? 57.698 -40.451 -18.956 1.00 25.03 420 SER A CA 1
ATOM 3218 C C . SER A 1 420 ? 57.855 -40.176 -20.472 1.00 25.03 420 SER A C 1
ATOM 3220 O O . SER A 1 420 ? 57.974 -41.116 -21.251 1.00 25.03 420 SER A O 1
ATOM 3222 N N . HIS A 1 421 ? 58.194 -38.926 -20.833 1.00 28.00 421 HIS A N 1
ATOM 3223 C CA . HIS A 1 421 ? 59.575 -38.583 -21.249 1.00 28.00 421 HIS A CA 1
ATOM 3224 C C . HIS A 1 421 ? 59.876 -37.066 -21.192 1.00 28.00 421 HIS A C 1
ATOM 3226 O O . HIS A 1 421 ? 58.976 -36.234 -21.222 1.00 28.00 421 HIS A O 1
ATOM 3232 N N . GLN A 1 422 ? 61.161 -36.718 -21.056 1.00 26.00 422 GLN A N 1
ATOM 3233 C CA . GLN A 1 422 ? 61.686 -35.344 -20.960 1.00 26.00 422 GLN A CA 1
ATOM 3234 C C . GLN A 1 422 ? 61.885 -34.684 -22.336 1.00 26.00 422 GLN A C 1
ATOM 3236 O O . GLN A 1 422 ? 62.282 -35.363 -23.279 1.00 26.00 422 GLN A O 1
ATOM 3241 N N . THR A 1 423 ? 61.795 -33.349 -22.411 1.00 27.59 423 THR A N 1
A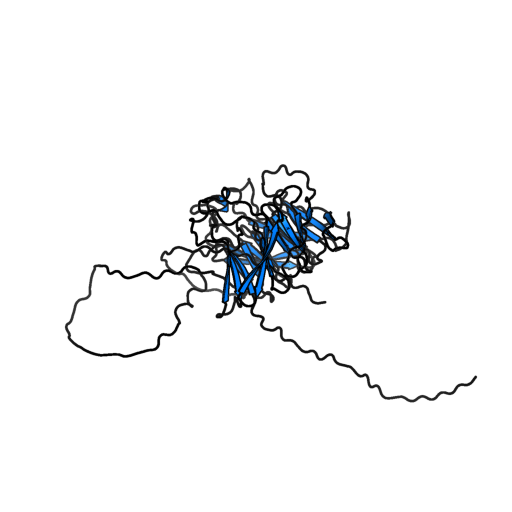TOM 3242 C CA . THR A 1 423 ? 62.903 -32.446 -22.829 1.00 27.59 423 THR A CA 1
ATOM 3243 C C . THR A 1 423 ? 62.518 -30.970 -22.605 1.00 27.59 423 THR A C 1
ATOM 3245 O O . THR A 1 423 ? 61.406 -30.686 -22.166 1.00 27.59 423 THR A O 1
ATOM 3248 N N . ALA A 1 424 ? 63.470 -30.039 -22.753 1.00 26.83 424 ALA A N 1
ATOM 3249 C CA . ALA A 1 424 ? 63.443 -28.724 -22.100 1.00 26.83 424 ALA A CA 1
ATOM 3250 C C . ALA A 1 424 ? 63.274 -27.501 -23.035 1.00 26.83 424 ALA A C 1
ATOM 3252 O O . ALA A 1 424 ? 63.507 -27.582 -24.235 1.00 26.83 424 ALA A O 1
ATOM 3253 N N . HIS A 1 425 ? 63.026 -26.349 -22.389 1.00 27.59 425 HIS A N 1
ATOM 3254 C CA . HIS A 1 425 ? 63.131 -24.955 -22.865 1.00 27.59 425 HIS A CA 1
ATOM 3255 C C . HIS A 1 425 ? 62.019 -24.356 -23.753 1.00 27.59 425 HIS A C 1
ATOM 3257 O O . HIS A 1 425 ? 61.539 -24.957 -24.703 1.00 27.59 425 HIS A O 1
ATOM 3263 N N . GLY A 1 426 ? 61.701 -23.083 -23.458 1.00 25.95 426 GLY A N 1
ATOM 3264 C CA . GLY A 1 426 ? 60.900 -22.177 -24.296 1.00 25.95 426 GLY A CA 1
ATOM 3265 C C . GLY A 1 426 ? 59.689 -21.565 -23.578 1.00 25.95 426 GLY A C 1
ATOM 3266 O O . GLY A 1 426 ? 58.673 -22.229 -23.411 1.00 25.95 426 GLY A O 1
ATOM 3267 N N . ARG A 1 427 ? 59.767 -20.288 -23.163 1.00 29.34 427 ARG A N 1
ATOM 3268 C CA . ARG A 1 427 ? 58.580 -19.522 -22.716 1.00 29.34 427 ARG A CA 1
ATOM 3269 C C . ARG A 1 427 ? 57.773 -19.030 -23.938 1.00 29.34 427 ARG A C 1
ATOM 3271 O O . ARG A 1 427 ? 58.396 -18.727 -24.954 1.00 29.34 427 ARG A O 1
ATOM 3278 N N . PRO A 1 428 ? 56.431 -18.936 -23.861 1.00 28.73 428 PRO A N 1
ATOM 3279 C CA . PRO A 1 428 ? 55.579 -18.807 -25.046 1.00 28.73 428 PRO A CA 1
ATOM 3280 C C . PRO A 1 428 ? 55.159 -17.367 -25.382 1.00 28.73 428 PRO A C 1
ATOM 3282 O O . PRO A 1 428 ? 55.131 -16.492 -24.519 1.00 28.73 428 PRO A O 1
ATOM 3285 N N . HIS A 1 429 ? 54.705 -17.175 -26.624 1.00 25.38 429 HIS A N 1
ATOM 3286 C CA . HIS A 1 429 ? 53.840 -16.067 -27.034 1.00 25.38 429 HIS A CA 1
ATOM 3287 C C . HIS A 1 429 ? 52.792 -16.553 -28.058 1.00 25.38 429 HIS A C 1
ATOM 3289 O O . HIS A 1 429 ? 53.136 -17.241 -29.013 1.00 25.38 429 HIS A O 1
ATOM 3295 N N . HIS A 1 430 ? 51.544 -16.106 -27.868 1.00 26.09 430 HIS A N 1
ATOM 3296 C CA . HIS A 1 430 ? 50.387 -16.133 -28.787 1.00 26.09 430 HIS A CA 1
ATOM 3297 C C . HIS A 1 430 ? 49.653 -17.449 -29.150 1.00 26.09 430 HIS A C 1
ATOM 3299 O O . HIS A 1 430 ? 50.229 -18.517 -29.317 1.00 26.09 430 HIS A O 1
ATOM 3305 N N . SER A 1 431 ? 48.355 -17.241 -29.440 1.00 22.14 431 SER A N 1
ATOM 3306 C CA . SER A 1 431 ? 47.411 -18.039 -30.260 1.00 22.14 431 SER A CA 1
ATOM 3307 C C . SER A 1 431 ? 46.391 -18.960 -29.559 1.00 22.14 431 SER A C 1
ATOM 3309 O O . SER A 1 431 ? 46.724 -19.926 -28.886 1.00 22.14 431 SER A O 1
ATOM 3311 N N . ARG A 1 432 ? 45.112 -18.663 -29.848 1.00 25.23 432 ARG A N 1
ATOM 3312 C CA . ARG A 1 432 ? 43.909 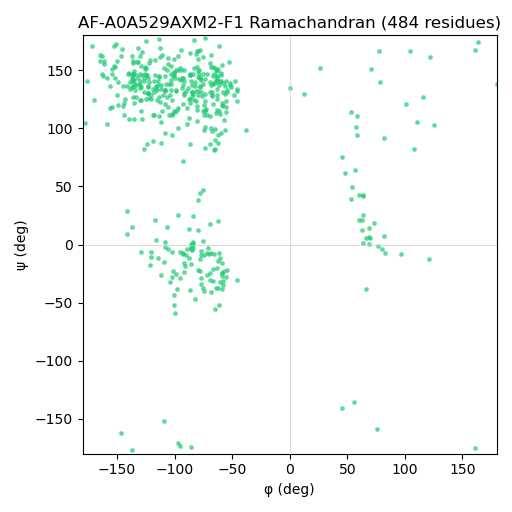-19.536 -29.855 1.00 25.23 432 ARG A CA 1
ATOM 3313 C C . ARG A 1 432 ? 44.135 -20.803 -30.726 1.00 25.23 432 ARG A C 1
ATOM 3315 O O . ARG A 1 432 ? 44.951 -20.689 -31.643 1.00 25.23 432 ARG A O 1
ATOM 3322 N N . PRO A 1 433 ? 43.413 -21.946 -30.546 1.00 26.95 433 PRO A N 1
ATOM 3323 C CA . PRO A 1 433 ? 41.973 -22.029 -30.884 1.00 26.95 433 PRO A CA 1
ATOM 3324 C C . PRO A 1 433 ? 41.051 -23.032 -30.129 1.00 26.95 433 PRO A C 1
ATOM 3326 O O . PRO A 1 433 ? 41.479 -23.893 -29.375 1.00 26.95 433 PRO A O 1
ATOM 3329 N N . LEU A 1 434 ? 39.750 -22.847 -30.406 1.00 22.05 434 LEU A N 1
ATOM 3330 C CA . LEU A 1 434 ? 38.546 -23.704 -30.294 1.00 22.05 434 LEU A CA 1
ATOM 3331 C C . LEU A 1 434 ? 38.630 -25.152 -29.751 1.00 22.05 434 LEU A C 1
ATOM 3333 O O . LEU A 1 434 ? 39.316 -25.999 -30.314 1.00 22.05 434 LEU A O 1
ATOM 3337 N N . SER A 1 435 ? 37.689 -25.489 -28.854 1.00 20.11 435 SER A N 1
ATOM 3338 C CA . SER A 1 435 ? 36.910 -26.745 -28.918 1.00 20.11 435 SER A CA 1
ATOM 3339 C C . SER A 1 435 ? 35.522 -26.580 -28.259 1.00 20.11 435 SER A C 1
ATOM 3341 O O . SER A 1 435 ? 35.335 -25.702 -27.421 1.00 20.11 435 SER A O 1
ATOM 3343 N N . VAL A 1 436 ? 34.540 -27.376 -28.698 1.00 21.56 436 VAL A N 1
ATOM 3344 C CA . VAL A 1 436 ? 33.107 -27.331 -28.317 1.00 21.56 436 VAL A CA 1
ATOM 3345 C C . VAL A 1 436 ? 32.788 -28.407 -27.270 1.00 21.56 436 VAL A C 1
ATOM 3347 O O . VAL A 1 436 ? 33.352 -29.494 -27.386 1.00 21.56 436 VAL A O 1
ATOM 3350 N N . ARG A 1 437 ? 31.837 -28.158 -26.343 1.00 19.92 437 ARG A N 1
ATOM 3351 C CA . ARG A 1 437 ? 30.909 -29.169 -25.768 1.00 19.92 437 ARG A CA 1
ATOM 3352 C C . ARG A 1 437 ? 29.709 -28.555 -25.019 1.00 19.92 437 ARG A C 1
ATOM 3354 O O . ARG A 1 437 ? 29.750 -27.385 -24.658 1.00 19.92 437 ARG A O 1
ATOM 3361 N N . GLU A 1 438 ? 28.653 -29.364 -24.892 1.00 19.23 438 GLU A N 1
ATOM 3362 C CA . GLU A 1 438 ? 27.271 -29.087 -24.436 1.00 19.23 438 GLU A CA 1
ATOM 3363 C C . GLU A 1 438 ? 27.140 -28.258 -23.132 1.00 19.23 438 GLU A C 1
ATOM 3365 O O . GLU A 1 438 ? 27.982 -28.368 -22.248 1.00 19.23 438 GLU A O 1
ATOM 3370 N N . TRP A 1 439 ? 26.198 -27.310 -22.980 1.00 19.25 439 TRP A N 1
ATOM 3371 C CA . TRP A 1 439 ? 24.721 -27.437 -22.863 1.00 19.25 439 TRP A CA 1
ATOM 3372 C C . TRP A 1 439 ? 24.230 -28.306 -21.678 1.00 19.25 439 TRP A C 1
ATOM 3374 O O . TRP A 1 439 ? 24.028 -29.506 -21.821 1.00 19.25 439 TRP A O 1
ATOM 3384 N N . ASP A 1 440 ? 23.923 -27.657 -20.546 1.00 20.75 440 ASP A N 1
ATOM 3385 C CA . ASP A 1 440 ? 22.812 -28.017 -19.641 1.00 20.75 440 ASP A CA 1
ATOM 3386 C C . ASP A 1 440 ? 22.038 -26.714 -19.344 1.00 20.75 440 ASP A C 1
ATOM 3388 O O . ASP A 1 440 ? 22.626 -25.630 -19.285 1.00 20.75 440 ASP A O 1
ATOM 3392 N N . SER A 1 441 ? 20.714 -26.798 -19.241 1.00 23.38 441 SER A N 1
ATOM 3393 C CA . SER A 1 441 ? 19.786 -25.664 -19.281 1.00 23.38 441 SER A CA 1
ATOM 3394 C C . SER A 1 441 ? 18.725 -25.790 -18.189 1.00 23.38 441 SER A C 1
ATOM 3396 O O . SER A 1 441 ? 17.819 -26.618 -18.304 1.00 23.38 441 SER A O 1
ATOM 3398 N N . ARG A 1 442 ? 18.802 -24.955 -17.142 1.00 21.28 442 ARG A N 1
ATOM 3399 C CA . ARG A 1 442 ? 17.786 -24.875 -16.072 1.00 21.28 442 ARG A CA 1
ATOM 3400 C C . ARG A 1 442 ? 17.593 -23.424 -15.597 1.00 21.28 442 ARG A C 1
ATOM 3402 O O . ARG A 1 442 ? 18.587 -22.800 -15.225 1.00 21.28 442 ARG A O 1
ATOM 3409 N N . PRO A 1 443 ? 16.362 -22.879 -15.600 1.00 24.25 443 PRO A N 1
ATOM 3410 C CA . PRO A 1 443 ? 16.074 -21.522 -15.133 1.00 24.25 443 PRO A CA 1
ATOM 3411 C C . PRO A 1 443 ? 15.634 -21.475 -13.656 1.00 24.25 443 PRO A C 1
ATOM 3413 O O . PRO A 1 443 ? 15.264 -22.492 -13.073 1.00 24.25 443 PRO A O 1
ATOM 3416 N N . GLY A 1 444 ? 15.613 -20.264 -13.082 1.00 23.78 444 GLY A N 1
ATOM 3417 C CA . GLY A 1 444 ? 14.944 -19.952 -11.809 1.00 23.78 444 GLY A CA 1
ATOM 3418 C C . GLY A 1 444 ? 15.878 -19.643 -10.630 1.00 23.78 444 GLY A C 1
ATOM 3419 O O . GLY A 1 444 ? 16.447 -20.543 -10.015 1.00 23.78 444 GLY A O 1
ATOM 3420 N N . ARG A 1 445 ? 15.984 -18.360 -10.252 1.00 24.94 445 ARG A N 1
ATOM 3421 C CA . ARG A 1 445 ? 16.575 -17.911 -8.976 1.00 24.94 445 ARG A CA 1
ATOM 3422 C C . ARG A 1 445 ? 15.829 -16.692 -8.431 1.00 24.94 445 ARG A C 1
ATOM 3424 O O . ARG A 1 445 ? 15.987 -15.597 -8.961 1.00 24.94 445 ARG A O 1
ATOM 3431 N N . LEU A 1 446 ? 15.113 -16.868 -7.319 1.00 29.36 446 LEU A N 1
ATOM 3432 C CA . LEU A 1 446 ? 14.760 -15.754 -6.437 1.00 29.36 446 LEU A CA 1
ATOM 3433 C C . LEU A 1 446 ? 15.956 -15.366 -5.561 1.00 29.36 446 LEU A C 1
ATOM 3435 O O . LEU A 1 446 ? 16.731 -16.220 -5.114 1.00 29.36 446 LEU A O 1
ATOM 3439 N N . ILE A 1 447 ? 16.099 -14.066 -5.309 1.00 35.50 447 ILE A N 1
ATOM 3440 C CA . ILE A 1 447 ? 17.216 -13.480 -4.567 1.00 35.50 447 ILE A CA 1
ATOM 3441 C C . ILE A 1 447 ? 16.638 -12.559 -3.490 1.00 35.50 447 ILE A C 1
ATOM 3443 O O . ILE A 1 447 ? 15.714 -11.796 -3.752 1.00 35.50 447 ILE A O 1
ATOM 3447 N N . PHE A 1 448 ? 17.174 -12.660 -2.274 1.00 38.62 448 PHE A N 1
ATOM 3448 C CA . PHE A 1 448 ? 16.667 -11.974 -1.087 1.00 38.62 448 PHE A CA 1
ATOM 3449 C C . PHE A 1 448 ? 17.809 -11.377 -0.283 1.00 38.62 448 PHE A C 1
ATOM 3451 O O . PHE A 1 448 ? 18.863 -12.004 -0.152 1.00 38.62 448 PHE A O 1
ATOM 3458 N N . GLU A 1 449 ? 17.548 -10.243 0.359 1.00 38.69 449 GLU A N 1
ATOM 3459 C CA . GLU A 1 449 ? 18.421 -9.685 1.382 1.00 38.69 449 GLU A CA 1
ATOM 3460 C C . GLU A 1 449 ? 17.666 -9.556 2.711 1.00 38.69 449 GLU A C 1
ATOM 3462 O O . GLU A 1 449 ? 16.567 -9.004 2.778 1.00 38.69 449 GLU A O 1
ATOM 3467 N N . ALA A 1 450 ? 18.262 -10.095 3.775 1.00 31.78 450 ALA A N 1
ATOM 3468 C CA . ALA A 1 450 ? 17.786 -9.938 5.143 1.00 31.78 450 ALA A CA 1
ATOM 3469 C C . ALA A 1 450 ? 18.754 -9.010 5.883 1.00 31.78 450 ALA A C 1
ATOM 3471 O O . ALA A 1 450 ? 19.798 -9.443 6.384 1.00 31.78 450 ALA A O 1
ATOM 3472 N N . LEU A 1 451 ? 18.416 -7.723 5.944 1.00 33.94 451 LEU A N 1
ATOM 3473 C CA . LEU A 1 451 ? 19.270 -6.724 6.578 1.00 33.94 451 LEU A CA 1
ATOM 3474 C C . LEU A 1 451 ? 19.215 -6.878 8.101 1.00 33.94 451 LEU A C 1
ATOM 3476 O O . LEU A 1 451 ? 18.185 -6.656 8.743 1.00 33.94 451 LEU A O 1
ATOM 3480 N N . ARG A 1 452 ? 20.355 -7.245 8.697 1.00 32.44 452 ARG A N 1
ATOM 3481 C CA . ARG A 1 452 ? 20.539 -7.251 10.152 1.00 32.44 452 ARG A CA 1
ATOM 3482 C C . ARG A 1 452 ? 20.999 -5.870 10.602 1.00 32.44 452 ARG A C 1
ATOM 3484 O O . ARG A 1 452 ? 22.162 -5.521 10.398 1.00 32.44 452 ARG A O 1
ATOM 3491 N N . MET A 1 453 ? 20.130 -5.122 11.278 1.00 28.09 453 MET A N 1
ATOM 3492 C CA . MET A 1 453 ? 20.506 -3.819 11.832 1.00 28.09 453 MET A CA 1
ATOM 3493 C C . MET A 1 453 ? 21.650 -3.969 12.852 1.00 28.09 453 MET A C 1
ATOM 3495 O O . MET A 1 453 ? 21.488 -4.542 13.931 1.00 28.09 453 MET A O 1
ATOM 3499 N N . LYS A 1 454 ? 22.832 -3.452 12.503 1.00 29.11 454 LYS A N 1
ATOM 3500 C CA . LYS A 1 454 ? 24.005 -3.347 13.380 1.00 29.11 454 LYS A CA 1
ATOM 3501 C C . LYS A 1 454 ? 24.658 -1.979 13.205 1.00 29.11 454 LYS A C 1
ATOM 3503 O O . LYS A 1 454 ? 24.907 -1.547 12.084 1.00 29.11 454 LYS A O 1
ATOM 3508 N N . LYS A 1 455 ? 25.021 -1.345 14.326 1.00 27.14 455 LYS A N 1
ATOM 3509 C CA . LYS A 1 455 ? 25.960 -0.210 14.357 1.00 27.14 455 LYS A CA 1
ATOM 3510 C C . LYS A 1 455 ? 27.265 -0.615 13.657 1.00 27.14 455 LYS A C 1
ATOM 3512 O O . LYS A 1 455 ? 27.796 -1.684 13.960 1.00 27.14 455 LYS A O 1
ATOM 3517 N N . ARG A 1 456 ? 27.785 0.229 12.760 1.00 32.34 456 ARG A N 1
ATOM 3518 C CA . ARG A 1 456 ? 29.013 -0.037 11.992 1.00 32.34 456 ARG A CA 1
ATOM 3519 C C . ARG A 1 456 ? 30.028 1.099 12.128 1.00 32.34 456 ARG A C 1
ATOM 3521 O O . ARG A 1 456 ? 29.657 2.268 12.129 1.00 32.34 456 ARG A O 1
ATOM 3528 N N . THR A 1 457 ? 31.298 0.720 12.175 1.00 26.34 457 THR A N 1
ATOM 3529 C CA . THR A 1 457 ? 32.457 1.514 11.736 1.00 26.34 457 THR A CA 1
ATOM 3530 C C . THR A 1 457 ? 32.976 0.930 10.402 1.00 26.34 457 THR A C 1
ATOM 3532 O O . THR A 1 457 ? 32.588 -0.195 10.064 1.00 26.34 457 THR A O 1
ATOM 3535 N N . PRO A 1 458 ? 33.758 1.675 9.593 1.00 30.73 458 PRO A N 1
ATOM 3536 C CA . PRO A 1 458 ? 33.956 1.365 8.168 1.00 30.73 458 PRO A CA 1
ATOM 3537 C C . PRO A 1 458 ? 35.327 0.755 7.816 1.00 30.73 458 PRO A C 1
ATOM 3539 O O . PRO A 1 458 ? 36.297 1.057 8.499 1.00 30.73 458 PRO A O 1
ATOM 3542 N N . GLU A 1 459 ? 35.406 0.002 6.702 1.00 27.69 459 GLU A N 1
ATOM 3543 C CA . GLU A 1 459 ? 36.564 -0.056 5.771 1.00 27.69 459 GLU A CA 1
ATOM 3544 C C . GLU A 1 459 ? 36.304 -0.946 4.519 1.00 27.69 459 GLU A C 1
ATOM 3546 O O . GLU A 1 459 ? 35.738 -2.028 4.651 1.00 27.69 459 GLU A O 1
ATOM 3551 N N . GLY A 1 460 ? 36.773 -0.521 3.325 1.00 25.86 460 GLY A N 1
ATOM 3552 C CA . GLY A 1 460 ? 37.577 -1.398 2.435 1.00 25.86 460 GLY A CA 1
ATOM 3553 C C . GLY A 1 460 ? 37.065 -2.013 1.098 1.00 25.86 460 GLY A C 1
ATOM 3554 O O . GLY A 1 460 ? 36.897 -3.223 1.043 1.00 25.86 460 GLY A O 1
ATOM 3555 N N . ALA A 1 461 ? 37.098 -1.240 -0.008 1.00 27.36 461 ALA A N 1
ATOM 3556 C CA . ALA A 1 461 ? 37.503 -1.639 -1.395 1.00 27.36 461 ALA A CA 1
ATOM 3557 C C . ALA A 1 461 ? 36.581 -2.448 -2.379 1.00 27.36 461 ALA A C 1
ATOM 3559 O O . ALA A 1 461 ? 35.516 -2.936 -2.022 1.00 27.36 461 ALA A O 1
ATOM 3560 N N . LEU A 1 462 ? 36.999 -2.476 -3.668 1.00 30.16 462 LEU A N 1
ATOM 3561 C CA . LEU A 1 462 ? 36.212 -2.568 -4.935 1.00 30.16 462 LEU A CA 1
ATOM 3562 C C . LEU A 1 462 ? 36.347 -3.902 -5.739 1.00 30.16 462 LEU A C 1
ATOM 3564 O O . LEU A 1 462 ? 37.372 -4.571 -5.589 1.00 30.16 462 LEU A O 1
ATOM 3568 N N . PRO A 1 463 ? 35.429 -4.220 -6.691 1.00 36.91 463 PRO A N 1
ATOM 3569 C CA . PRO A 1 463 ? 35.559 -5.320 -7.669 1.00 36.91 463 PRO A CA 1
ATOM 3570 C C . PRO A 1 463 ? 35.696 -4.889 -9.161 1.00 36.91 463 PRO A C 1
ATOM 3572 O O . PRO A 1 463 ? 35.624 -3.709 -9.498 1.00 36.91 463 PRO A O 1
ATOM 3575 N N . GLY A 1 464 ? 35.886 -5.871 -10.062 1.00 24.98 464 GLY A N 1
ATOM 3576 C CA . GLY A 1 464 ? 35.945 -5.729 -11.535 1.00 24.98 464 GLY A CA 1
ATOM 3577 C C . GLY A 1 464 ? 34.934 -6.629 -12.280 1.00 24.98 464 GLY A C 1
ATOM 3578 O O . GLY A 1 464 ? 34.236 -7.415 -11.648 1.00 24.98 464 GLY A O 1
ATOM 3579 N N . SER A 1 465 ? 34.828 -6.502 -13.611 1.00 30.20 465 SER A N 1
ATOM 3580 C CA . SER A 1 465 ? 33.622 -6.862 -14.388 1.00 30.20 465 SER A CA 1
ATOM 3581 C C . SER A 1 465 ? 33.690 -8.108 -15.296 1.00 30.20 465 SER A C 1
ATOM 3583 O O . SER A 1 465 ? 34.722 -8.416 -15.892 1.00 30.20 465 SER A O 1
ATOM 3585 N N . SER A 1 466 ? 32.525 -8.743 -15.509 1.00 27.48 466 SER A N 1
ATOM 3586 C CA . SER A 1 466 ? 32.166 -9.499 -16.728 1.00 27.48 466 SER A CA 1
ATOM 3587 C C . SER A 1 466 ? 30.638 -9.633 -16.874 1.00 27.48 466 SER A C 1
ATOM 3589 O O . SER A 1 466 ? 29.946 -9.791 -15.873 1.00 27.48 466 SER A O 1
ATOM 3591 N N . GLU A 1 467 ? 30.106 -9.581 -18.099 1.00 30.08 467 GLU A N 1
ATOM 3592 C CA . GLU A 1 467 ? 28.657 -9.564 -18.376 1.00 30.08 467 GLU A CA 1
ATOM 3593 C C . GLU A 1 467 ? 27.992 -10.956 -18.359 1.00 30.08 467 GLU A C 1
ATOM 3595 O O . GLU A 1 467 ? 28.458 -11.889 -19.015 1.00 30.08 467 GLU A O 1
ATOM 3600 N N . SER A 1 468 ? 26.817 -11.069 -17.728 1.00 25.83 468 SER A N 1
ATOM 3601 C CA . SER A 1 468 ? 25.796 -12.075 -18.069 1.00 25.83 468 SER A CA 1
ATOM 3602 C C . SER A 1 468 ? 24.383 -11.573 -17.711 1.00 25.83 468 SER A C 1
ATOM 3604 O O . SER A 1 468 ? 24.224 -10.672 -16.889 1.00 25.83 468 SER A O 1
ATOM 3606 N N . ARG A 1 469 ? 23.348 -12.072 -18.407 1.00 26.25 469 ARG A N 1
ATOM 3607 C CA . ARG A 1 469 ? 21.990 -11.482 -18.415 1.00 26.25 469 ARG A CA 1
ATOM 3608 C C . ARG A 1 469 ? 21.204 -11.768 -17.118 1.00 26.25 469 ARG A C 1
ATOM 3610 O O . ARG A 1 469 ? 21.210 -12.918 -16.681 1.00 26.25 469 ARG A O 1
ATOM 3617 N N . PRO A 1 470 ? 20.465 -10.793 -16.548 1.00 27.86 470 PRO A N 1
ATOM 3618 C CA . PRO A 1 470 ? 19.687 -11.000 -15.325 1.00 27.86 470 PRO A CA 1
ATOM 3619 C C . PRO A 1 470 ? 18.287 -11.579 -15.589 1.00 27.86 470 PRO A C 1
ATOM 3621 O O . PRO A 1 470 ? 17.581 -11.144 -16.499 1.00 27.86 470 PRO A O 1
ATOM 3624 N N . SER A 1 471 ? 17.858 -12.502 -14.725 1.00 29.55 471 SER A N 1
ATOM 3625 C CA . SER A 1 471 ? 16.448 -12.860 -14.525 1.00 29.55 471 SER A CA 1
ATOM 3626 C C . SER A 1 471 ? 15.753 -11.826 -13.626 1.00 29.55 471 SER A C 1
ATOM 3628 O O . SER A 1 471 ? 16.370 -11.295 -12.701 1.00 29.55 471 SER A O 1
ATOM 3630 N N . GLN A 1 472 ? 14.480 -11.543 -13.900 1.00 33.12 472 GLN A N 1
ATOM 3631 C CA . GLN A 1 472 ? 13.648 -10.547 -13.203 1.00 33.12 472 GLN A CA 1
ATOM 3632 C C . GLN A 1 472 ? 12.858 -11.233 -12.079 1.00 33.12 472 GLN A C 1
ATOM 3634 O O . GLN A 1 472 ? 12.488 -12.389 -12.260 1.00 33.12 472 GLN A O 1
ATOM 3639 N N . VAL A 1 473 ? 12.648 -10.575 -10.931 1.00 31.73 473 VAL A N 1
ATOM 3640 C CA . VAL A 1 473 ? 11.879 -11.097 -9.779 1.00 31.73 473 VAL A CA 1
ATOM 3641 C C . VAL A 1 473 ? 11.415 -9.921 -8.912 1.00 31.73 473 VAL A C 1
ATOM 3643 O O . VAL A 1 473 ? 12.219 -9.417 -8.137 1.00 31.73 473 VAL A O 1
ATOM 3646 N N . CYS A 1 474 ? 10.142 -9.522 -8.971 1.00 33.34 474 CYS A N 1
ATOM 3647 C CA . CYS A 1 474 ? 9.552 -8.600 -7.982 1.00 33.34 474 CYS A CA 1
ATOM 3648 C C . CYS A 1 474 ? 9.198 -9.282 -6.644 1.00 33.34 474 CYS A C 1
ATOM 3650 O O . CYS A 1 474 ? 9.195 -10.511 -6.549 1.00 33.34 474 CYS A O 1
ATOM 3652 N N . ALA A 1 475 ? 8.894 -8.500 -5.599 1.00 30.81 475 ALA A N 1
ATOM 3653 C CA . ALA A 1 475 ? 8.520 -9.046 -4.291 1.00 30.81 475 ALA A CA 1
ATOM 3654 C C . ALA A 1 475 ? 7.634 -8.121 -3.432 1.00 30.81 475 ALA A C 1
ATOM 3656 O O . ALA A 1 475 ? 8.088 -7.072 -2.980 1.00 30.81 475 ALA A O 1
ATOM 3657 N N . TYR A 1 476 ? 6.415 -8.572 -3.107 1.00 36.50 476 TYR A N 1
ATOM 3658 C CA . TYR A 1 476 ? 5.547 -8.003 -2.055 1.00 36.50 476 TYR A CA 1
ATOM 3659 C C . TYR A 1 476 ? 5.434 -8.910 -0.838 1.00 36.50 476 TYR A C 1
ATOM 3661 O O . TYR A 1 476 ? 5.352 -10.118 -1.013 1.00 36.50 476 TYR A O 1
ATOM 3669 N N . PHE A 1 477 ? 5.338 -8.340 0.368 1.00 36.94 477 PHE A N 1
ATOM 3670 C CA . PHE A 1 477 ? 5.243 -9.101 1.616 1.00 36.94 477 PHE A CA 1
ATOM 3671 C C . PHE A 1 477 ? 3.934 -8.859 2.371 1.00 36.94 477 PHE A C 1
ATOM 3673 O O . PHE A 1 477 ? 3.583 -7.719 2.671 1.00 36.94 477 PHE A O 1
ATOM 3680 N N . GLY A 1 478 ? 3.282 -9.946 2.787 1.00 29.11 478 GLY A N 1
ATOM 3681 C CA . GLY A 1 478 ? 2.277 -9.918 3.847 1.00 29.11 478 GLY A CA 1
ATOM 3682 C C . GLY A 1 478 ? 2.942 -10.014 5.221 1.00 29.11 478 GLY A C 1
ATOM 3683 O O . GLY A 1 478 ? 3.786 -10.882 5.448 1.00 29.11 478 GLY A O 1
ATOM 3684 N N . SER A 1 479 ? 2.566 -9.122 6.138 1.00 31.05 479 SER A N 1
ATOM 3685 C CA . SER A 1 479 ? 3.071 -9.082 7.513 1.00 31.05 479 SER A CA 1
ATOM 3686 C C . SER A 1 479 ? 2.001 -9.584 8.474 1.00 31.05 479 SER A C 1
ATOM 3688 O O . SER A 1 479 ? 0.891 -9.059 8.497 1.00 31.05 479 SER A O 1
ATOM 3690 N N . LEU A 1 480 ? 2.344 -10.560 9.315 1.00 28.31 480 LEU A N 1
ATOM 3691 C CA . LEU A 1 480 ? 1.483 -10.967 10.422 1.00 28.31 480 LEU A CA 1
ATOM 3692 C C . LEU A 1 480 ? 1.428 -9.842 11.460 1.00 28.31 480 LEU A C 1
ATOM 3694 O O . LEU A 1 480 ? 2.342 -9.703 12.277 1.00 28.31 480 LEU A O 1
ATOM 3698 N N . SER A 1 481 ? 0.353 -9.052 11.439 1.00 29.19 481 SER A N 1
ATOM 3699 C CA . SER A 1 481 ? 0.118 -8.010 12.435 1.00 29.19 481 SER A CA 1
ATOM 3700 C C . SER A 1 481 ? 0.007 -8.632 13.827 1.00 29.19 481 SER A C 1
ATOM 3702 O O . SER A 1 481 ? -0.938 -9.369 14.114 1.00 29.19 481 SER A O 1
ATOM 3704 N N . SER A 1 482 ? 0.954 -8.320 14.708 1.00 30.88 482 SER A N 1
ATOM 3705 C CA . SER A 1 482 ? 0.876 -8.708 16.111 1.00 30.88 482 SER A CA 1
ATOM 3706 C C . SER A 1 482 ? -0.144 -7.837 16.842 1.00 30.88 482 SER A C 1
ATOM 3708 O O . SER A 1 482 ? 0.178 -6.731 17.281 1.00 30.88 482 SER A O 1
ATOM 3710 N N . THR A 1 483 ? -1.361 -8.343 17.026 1.00 29.47 483 THR A N 1
ATOM 3711 C CA . THR A 1 483 ? -2.219 -7.880 18.121 1.00 29.47 483 THR A CA 1
ATOM 3712 C C . THR A 1 483 ? -1.525 -8.228 19.443 1.00 29.47 483 THR A C 1
ATOM 3714 O O . THR A 1 483 ? -1.062 -9.364 19.593 1.00 29.47 483 THR A O 1
ATOM 3717 N N . PRO A 1 484 ? -1.436 -7.313 20.424 1.00 23.95 484 PRO A N 1
ATOM 3718 C CA . PRO A 1 484 ? -1.058 -7.711 21.771 1.00 23.95 484 PRO A CA 1
ATOM 3719 C C . PRO A 1 484 ? -2.132 -8.656 22.321 1.00 23.95 484 PRO A C 1
ATOM 3721 O O . PRO A 1 484 ? -3.321 -8.336 22.295 1.00 23.95 484 PRO A O 1
ATOM 3724 N N . LEU A 1 485 ? -1.712 -9.818 22.824 1.00 23.98 485 LEU A N 1
ATOM 3725 C CA . LEU A 1 485 ? -2.554 -10.640 23.690 1.00 23.98 485 LEU A CA 1
ATOM 3726 C C . LEU A 1 485 ? -2.807 -9.842 24.977 1.00 23.98 485 LEU A C 1
ATOM 3728 O O . LEU A 1 485 ? -1.862 -9.569 25.718 1.00 23.98 485 LEU A O 1
ATOM 3732 N N . THR A 1 486 ? -4.059 -9.438 25.186 1.00 28.08 486 THR A N 1
ATOM 3733 C CA . THR A 1 486 ? -4.562 -8.808 26.420 1.00 28.08 486 THR A CA 1
ATOM 3734 C C . THR A 1 486 ? -4.771 -9.832 27.524 1.00 28.08 486 THR A C 1
ATOM 3736 O O . THR A 1 486 ? -5.403 -10.865 27.201 1.00 28.08 486 THR A O 1
#

Sequence (486 aa):
METWMRRCSLAAIVLFLMPSLSSTQPAEGHGTVFVLSDLDMVPTVYETGELGPPDPHYLDTLSIITSPTERSRSVAMMEVSNSTYGPPGALDVSLDGRFVFVAETFRQRPERATRLDELQQGDTIRSLRLDGGHSSAVDSVRIGIQPQAIHLNPAGDLIAAITVGAEHELTFVPVREGRFGPVSSFGLGLEPSTGFIPLKASWVQWHPSGRYIGVNLVDRGQVAFYEVLRGKDGAVSAVRPWGNRVQTNKFPFVGRFSPDGRYYITSDVQWGIDTTGFYGVQEGILTTVRLADVGATGNAARHFVPHIALGGWGAETIAFSPDGRFLVTSNLRGTGKPDGSRDWTEHASLSLYQLDTETGRLSPHGEWPLAGVLPQGLAFDRTGQKLFVGVNRYRNEEAPLRDMADHDGGTPGARSHIGSHQTAHGRPHHSRPLSVREWDSRPGRLIFEALRMKKRTPEGALPGSSESRPSQVCAYFGSLSSTPLT

pLDDT: mean 77.08, std 27.83, range [19.23, 98.88]

Secondary structure (DSSP, 8-state):
-------------------------------EEEEEE-SS--TTHHHH-BPPPP-TT---EEEEEESTTSTT-EEEEEE----SSS-SBSEEE-TTSSEEEEE-SBPPPPTT--BGGGSPBP-EEEEEEEEBTEEEEEEEEE--SS--EEEE-TTSSEEEEE-S-TT--EEEEEEETTEE---EEE----PPP-SS-S--EEEEEE-TTSSEEEEEEGGGTEEEEEEEEE-TTSSEEEEEE-S--EE-SS-EEEEEE-TTSSEEEEEE---STTSTTSS---EEEEEEEEPPPTT--GGGS--EEEEEEEEEETEEEEEE-TTSSEEEEEE-TTTTSPTT-TT--S-EEEEEEEE-TTT--EEEEEEEEESEES--EEEE-TTSSEEEEE-SEESSS--TTGGGSS------------------------------------------EEEE----------------PPPP---B----------

Radius of gyration: 27.78 Å; Cα contacts (8 Å, |Δi|>4): 1166; chains: 1; bounding box: 94×64×106 Å

Solvent-accessible surface area (backbone atoms only — not comparable to full-atom values): 28052 Å² total; per-residue (Å²): 132,83,88,86,85,87,87,81,88,88,82,90,81,79,83,75,81,71,77,78,80,73,76,71,67,80,70,88,66,69,46,73,47,44,29,43,21,34,40,42,71,39,67,35,27,81,72,70,37,40,40,37,81,77,49,99,84,47,59,24,24,39,36,41,26,37,27,76,88,50,94,85,42,47,78,41,75,43,84,42,50,36,52,72,90,62,45,82,20,42,46,31,57,39,83,84,67,42,30,38,38,39,34,17,26,22,40,66,74,54,87,81,47,51,36,57,90,64,47,50,69,12,39,38,38,38,21,31,40,54,59,98,80,47,74,46,82,67,35,73,49,76,60,41,42,35,38,23,11,38,27,60,28,77,82,59,42,38,33,42,33,28,23,70,31,82,70,28,24,42,19,38,34,35,38,55,97,52,35,74,50,81,68,43,65,37,46,86,84,68,79,85,76,89,55,89,54,83,62,51,54,32,26,40,38,54,33,67,83,54,45,36,34,45,32,25,27,28,56,72,14,25,38,42,33,29,35,59,39,60,42,98,86,65,48,74,71,48,76,43,76,43,37,52,70,37,82,56,51,48,26,22,41,34,68,44,60,42,74,86,45,55,32,38,35,30,24,12,27,48,43,35,89,92,34,62,73,35,68,26,70,35,71,4,35,29,36,26,31,37,51,40,62,91,85,48,56,66,88,62,11,50,49,48,71,71,30,74,43,81,33,41,42,23,8,45,33,73,37,60,31,70,85,43,45,35,38,37,28,22,12,21,39,16,29,31,48,54,90,90,44,90,60,44,36,87,48,15,32,38,28,38,28,37,47,40,87,89,67,49,40,69,44,80,77,51,72,44,80,33,83,30,25,40,37,50,15,54,34,47,42,93,83,47,63,35,40,41,54,17,27,37,31,60,87,60,84,80,53,95,69,68,91,78,77,86,81,76,92,80,84,91,78,86,90,82,90,88,81,89,85,88,87,83,90,82,88,88,81,89,82,86,84,89,85,88,81,84,89,86,89,85,86,90,81,89,85,79,54,74,52,67,84,66,94,78,86,89,88,88,92,87,90,86,91,82,92,77,88,80,80,65,41,30,25,36,44,46,65,78,78,77,72,80,88,127

Foldseek 3Di:
DDDDDDDDDDDDDDPPPDPPPPPPPPPPAQDKWKWKWQQFQALQCLQPQFTHDQDPPRAIWIWIWTNVPDPPIDIDIDGDAADPPAALAQWAAALVRFKIKGHRLWGIDDSPDGGNVNTHWGFKIWIWGDDPRDIDTDEMDGQETRWQHWEAFLVRFKIWIAYLDAQFRIKIWGDDPRYTDDIDGGHPPDDDQPAPPSDQWREWYAQNVRQKIWIDGQRQQKIWMWGFDADPVRHGPDIGTQADIEHHDHGQRYWDQQLVRQKIKTWHQPFDPVADSSNHKDFIKIWIKGFADVPDDDPSRYIYTLDMDTQGIRFRDWDAQLVSQKIKTWHQFQQSHDPPDPRHDQWTKMWMWTAPPVRRDTHTPDMDTDQAHDWNAWDADNVSQKIKTWGFWGPDPPQVPPPPPPDDDDDDDDDDDDDDDDDDDDDDDDDDDDDDDDDDDDDDDDTIDIDGDDDDDDDDDDDDDDDDDDRTTGTYTHYSNDDDDD

Mean predicted aligned error: 12.75 Å

Nearest PDB structures (foldseek):
  6igb-assembly2_B  TM=6.946E-01  e=3.481E-12  Pseudomonas aeruginosa PAO1
  8qbn-assembly1_7  TM=7.332E-01  e=1.803E-07  Homo sapiens
  8qe8-assembly1_B  TM=6.576E-01  e=3.031E-07  Homo sapiens
  8j07-assembly1_i9  TM=3.833E-01  e=4.212E-08  Homo sapiens
  8j07-assembly1_i8  TM=3.050E-01  e=1.110E-06  Homo sapiens